Protein AF-A0A930UP10-F1 (afdb_monomer_lite)

Sequence (717 aa):
MNQTNVCATPTIAALLVSMLLSFSADAYDGILPRDECAMSGTVFYYVNGILTSYKDADNARKALAEEWGEDAEDKNYEFKLSYNQTHGLFRDLLKTFRLKADEDNDDKTFWQLLGGEKPDSLNIDDLSETMASEIASRLPQAQPGGASPEEVSIHTERFRRDLEEGKKVIVIAHSQGSLLATAAVQTLWNEKWDYANNIDKINVASPSSLPNKYYRYYRESIQYVTAYDDRVINGLRFLAPDTLPGNIDNDPGIFNDPRDWLNHGFLSSYYGDDPSLEELPSRREIDYQIDNHIIDLTFPWKKKNENPITIAVYRDHPREATYAVILLIIQPVSDYTVKPVIYSSSSSGGGYSDKTFDITIDNPEIVTLPCRQDSSYQTQYHIGISFKYSFRSKSTYDELKNARVEIVVGNTMKVFYIDRPEKWYRYRANVLSKIIISETDQGDFSYTITEEPVKDRRGRLTVKTFTIAPSSIVRKIESPTLAHHARIHAIAPPAARDRASIRVRCEDREQDCKLWLECTAPKEDQVFSGWVSKAIPARGSIALDAQAIADAVGDWSGKGRIACDIGSARKFSAQAWIGSSEGTLVNTGAFTQSRRFAYSDGDRYRRFEGVDIDSIPAPGGSDESNLRIRCVDEEACTNTRLECAEDDGTLHEARLGTIPIDRVRHLQGEELAELIDHRWEGLGLSCEVQSDRRITVQALTRTAGILVNNGISNSEP

Secondary structure (DSSP, 8-state):
---------SHHHHHHHHHHT------EEEEE-GGGG-PPPEEEEEE--TT--HHHHHHHHHHHHHHHHTTTTTT-EEEEE-------HHHHHHHHHHHHHHHHT--HHHHHHHTT---TT--GGGS-HHHHHHHHHHGGG----PPPHHHHHHHHHHHHHHHHTT-EEEEEEETHHHHHHHHHHHHHHHH-GGGGGTEEEEEET----S-S---TT--PPPPEE-BTT-HHHHHHHHHSTTSPPP-B-----SS---S-TTS--IIIIII---TTSPPPHHHHHHHHHHHHHHHH-------TTS-SEEEEEE-SSTTT-TT-----EE----SS----EE-SSSS--SS---S-S-TTS-SSEEEEE-S-S-TTS-EEEEEEE---S-TTSSHHHHTTTT-EEEEEETTEEEEEE-S------SS-PEEEEEEEEEE-TTSPEEEEEEPP----SS----B-------------PPPP--EEEEEEEEEPPTT-SSEEEEEEEE--SSS-BPPEEEEE-TTT--EEEEE-SSPBPTT-EEEEEHHHHHHHH---TTS--EEEEEEESS-EEEEEEEE-TTS-EEE----EEPEEEEEEETTEEEEEEEEEEEEEPPTTSSEEEEEEEEE-SSS-EEEEEEEEE-TT--EEEEEEEEE-BT-EEEEEHHHHHHHTT----TTBEEEEEEESS-EEEEEEEEETTEEEE--------

Structure (mmCIF, N/CA/C/O backbone):
data_AF-A0A930UP10-F1
#
_entry.id   AF-A0A930UP10-F1
#
loop_
_atom_site.group_PDB
_atom_site.id
_atom_site.type_symbol
_atom_site.label_atom_id
_atom_site.label_alt_id
_atom_site.label_comp_id
_atom_site.label_asym_id
_atom_site.label_entity_id
_atom_site.label_seq_id
_atom_site.pdbx_PDB_ins_code
_atom_site.Cartn_x
_atom_site.Cartn_y
_atom_site.Cartn_z
_atom_site.occupancy
_atom_site.B_iso_or_equiv
_atom_site.auth_seq_id
_atom_site.auth_comp_id
_atom_site.auth_asym_id
_atom_site.auth_atom_id
_atom_site.pdbx_PDB_model_num
ATOM 1 N N . MET A 1 1 ? -0.202 -15.862 105.210 1.00 41.94 1 MET A N 1
ATOM 2 C CA . MET A 1 1 ? -0.840 -16.430 104.003 1.00 41.94 1 MET A CA 1
ATOM 3 C C . MET A 1 1 ? -0.519 -15.482 102.865 1.00 41.94 1 MET A C 1
ATOM 5 O O . MET A 1 1 ? -0.949 -14.340 102.938 1.00 41.94 1 MET A O 1
ATOM 9 N N . ASN A 1 2 ? 0.324 -15.894 101.915 1.00 37.47 2 ASN A N 1
ATOM 10 C CA . ASN A 1 2 ? 0.901 -14.970 100.933 1.00 37.47 2 ASN A CA 1
ATOM 11 C C . ASN A 1 2 ? 0.116 -14.939 99.622 1.00 37.47 2 ASN A C 1
ATOM 13 O O . ASN A 1 2 ? -0.351 -15.963 99.132 1.00 37.47 2 ASN A O 1
ATOM 17 N N . GLN A 1 3 ? 0.023 -13.735 99.067 1.00 52.19 3 GLN A N 1
ATOM 18 C CA . GLN A 1 3 ? -0.533 -13.437 97.754 1.00 52.19 3 GLN A CA 1
ATOM 19 C C . GLN A 1 3 ? 0.369 -13.982 96.639 1.00 52.19 3 GLN A C 1
ATOM 21 O O . GLN A 1 3 ? 1.587 -13.871 96.733 1.00 52.19 3 GLN A O 1
ATOM 26 N N . THR A 1 4 ? -0.229 -14.436 95.538 1.00 46.38 4 THR A N 1
ATOM 27 C CA . THR A 1 4 ? 0.321 -14.263 94.181 1.00 46.38 4 THR A CA 1
ATOM 28 C C . THR A 1 4 ? -0.842 -14.175 93.190 1.00 46.38 4 THR A C 1
ATOM 30 O O . THR A 1 4 ? -1.511 -15.165 92.921 1.00 46.38 4 THR A O 1
ATOM 33 N N . ASN A 1 5 ? -1.085 -12.981 92.645 1.00 47.59 5 ASN A N 1
ATOM 34 C CA . ASN A 1 5 ? -1.902 -12.802 91.443 1.00 47.59 5 ASN A CA 1
ATOM 35 C C . ASN A 1 5 ? -0.942 -12.680 90.256 1.00 47.59 5 ASN A C 1
ATOM 37 O O . ASN A 1 5 ? -0.121 -11.764 90.237 1.00 47.59 5 ASN A O 1
ATOM 41 N N . VAL A 1 6 ? -1.052 -13.571 89.270 1.00 48.47 6 VAL A N 1
ATOM 42 C CA . VAL A 1 6 ? -0.305 -13.469 88.008 1.00 48.47 6 VAL A CA 1
ATOM 43 C C . VAL A 1 6 ? -1.258 -12.973 86.927 1.00 48.47 6 VAL A C 1
ATOM 45 O O . VAL A 1 6 ? -2.227 -13.645 86.586 1.00 48.47 6 VAL A O 1
ATOM 48 N N . CYS A 1 7 ? -0.987 -11.779 86.405 1.00 52.28 7 CYS A N 1
ATOM 49 C CA . CYS A 1 7 ? -1.745 -11.162 85.321 1.00 52.28 7 CYS A CA 1
ATOM 50 C C . CYS A 1 7 ? -0.982 -11.368 84.004 1.00 52.28 7 CYS A C 1
ATOM 52 O O . CYS A 1 7 ? 0.163 -10.929 83.896 1.00 52.28 7 CYS A O 1
ATOM 54 N N . ALA A 1 8 ? -1.579 -12.056 83.024 1.00 50.47 8 ALA A N 1
ATOM 55 C CA . ALA A 1 8 ? -0.875 -12.492 81.813 1.00 50.47 8 ALA A CA 1
ATOM 56 C C . ALA A 1 8 ? -1.764 -12.522 80.550 1.00 50.47 8 ALA A C 1
ATOM 58 O O . ALA A 1 8 ? -1.825 -13.532 79.855 1.00 50.47 8 ALA A O 1
ATOM 59 N N . THR A 1 9 ? -2.442 -11.414 80.225 1.00 55.72 9 THR A N 1
ATOM 60 C CA . THR A 1 9 ? -3.195 -11.267 78.957 1.00 55.72 9 THR A CA 1
ATOM 61 C C . THR A 1 9 ? -3.169 -9.835 78.394 1.00 55.72 9 THR A C 1
ATOM 63 O O . THR A 1 9 ? -4.123 -9.081 78.587 1.00 55.72 9 THR A O 1
ATOM 66 N N . PRO A 1 10 ? -2.098 -9.446 77.675 1.00 53.12 10 PRO A N 1
ATOM 67 C CA . PRO A 1 10 ? -2.281 -8.498 76.564 1.00 53.12 10 PRO A CA 1
ATOM 68 C C . PRO A 1 10 ? -1.587 -8.910 75.248 1.00 53.12 10 PRO A C 1
ATOM 70 O O . PRO A 1 10 ? -1.958 -8.426 74.182 1.00 53.12 10 PRO A O 1
ATOM 73 N N . THR A 1 11 ? -0.606 -9.817 75.278 1.00 54.62 11 THR A N 1
ATOM 74 C CA . THR A 1 11 ? 0.282 -10.100 74.131 1.00 54.62 11 THR A CA 1
ATOM 75 C C . THR A 1 11 ? -0.376 -10.893 72.998 1.00 54.62 11 THR A C 1
ATOM 77 O O . THR A 1 11 ? -0.053 -10.668 71.836 1.00 54.62 11 THR A O 1
ATOM 80 N N . ILE A 1 12 ? -1.317 -11.793 73.306 1.00 56.25 12 ILE A N 1
ATOM 81 C CA . ILE A 1 12 ? -1.978 -12.643 72.294 1.00 56.25 12 ILE A CA 1
ATOM 82 C C . ILE A 1 12 ? -2.957 -11.826 71.431 1.00 56.25 12 ILE A C 1
ATOM 84 O O . ILE A 1 12 ? -3.035 -12.031 70.221 1.00 56.25 12 ILE A O 1
ATOM 88 N N . ALA A 1 13 ? -3.651 -10.847 72.024 1.00 56.16 13 ALA A N 1
ATOM 89 C CA . ALA A 1 13 ? -4.577 -9.976 71.298 1.00 56.16 13 ALA A CA 1
ATOM 90 C C . ALA A 1 13 ? -3.853 -9.084 70.272 1.00 56.16 13 ALA A C 1
ATOM 92 O O . ALA A 1 13 ? -4.328 -8.930 69.150 1.00 56.16 13 ALA A O 1
ATOM 93 N N . ALA A 1 14 ? -2.675 -8.553 70.621 1.00 56.09 14 ALA A N 1
ATOM 94 C CA . ALA A 1 14 ? -1.870 -7.741 69.707 1.00 56.09 14 ALA A CA 1
ATOM 95 C C . ALA A 1 14 ? -1.405 -8.530 68.466 1.00 56.09 14 ALA A C 1
ATOM 97 O O . ALA A 1 14 ? -1.376 -7.986 67.365 1.00 56.09 14 ALA A O 1
ATOM 98 N N . LEU A 1 15 ? -1.089 -9.819 68.628 1.00 54.06 15 LEU A N 1
ATOM 99 C CA . LEU A 1 15 ? -0.604 -10.679 67.544 1.00 54.06 15 LEU A CA 1
ATOM 100 C C . LEU A 1 15 ? -1.731 -11.067 66.567 1.00 54.06 15 LEU A C 1
ATOM 102 O O . LEU A 1 15 ? -1.536 -11.015 65.354 1.00 54.06 15 LEU A O 1
ATOM 106 N N . LEU A 1 16 ? -2.933 -11.348 67.084 1.00 52.25 16 LEU A N 1
ATOM 107 C CA . LEU A 1 16 ? -4.138 -11.585 66.275 1.00 52.25 16 LEU A CA 1
ATOM 108 C C . LEU A 1 16 ? -4.592 -10.335 65.503 1.00 52.25 16 LEU A C 1
ATOM 110 O O . LEU A 1 16 ? -4.927 -10.433 64.325 1.00 52.25 16 LEU A O 1
ATOM 114 N N . VAL A 1 17 ? -4.547 -9.151 66.124 1.00 53.84 17 VAL A N 1
ATOM 115 C CA . VAL A 1 17 ? -4.868 -7.884 65.440 1.00 53.84 17 VAL A CA 1
ATOM 116 C C . VAL A 1 17 ? -3.812 -7.534 64.379 1.00 53.84 17 VAL A C 1
ATOM 118 O O . VAL A 1 17 ? -4.167 -7.040 63.315 1.00 53.84 17 VAL A O 1
ATOM 121 N N . SER A 1 18 ? -2.534 -7.857 64.607 1.00 48.66 18 SER A N 1
ATOM 122 C CA . SER A 1 18 ? -1.461 -7.674 63.615 1.00 48.66 18 SER A CA 1
ATOM 123 C C . SER A 1 18 ? -1.612 -8.588 62.388 1.00 48.66 18 SER A C 1
ATOM 125 O O . SER A 1 18 ? -1.288 -8.171 61.279 1.00 48.66 18 SER A O 1
ATOM 127 N N . MET A 1 19 ? -2.124 -9.814 62.555 1.00 49.41 19 MET A N 1
ATOM 128 C CA . MET A 1 19 ? -2.457 -10.691 61.421 1.00 49.41 19 MET A CA 1
ATOM 129 C C . MET A 1 19 ? -3.697 -10.213 60.651 1.00 49.41 19 MET A C 1
ATOM 131 O O . MET A 1 19 ? -3.703 -10.274 59.427 1.00 49.41 19 MET A O 1
ATOM 135 N N . LEU A 1 20 ? -4.714 -9.678 61.336 1.00 47.25 20 LEU A N 1
ATOM 136 C CA . LEU A 1 20 ? -5.943 -9.169 60.702 1.00 47.25 20 LEU A CA 1
ATOM 137 C C . LEU A 1 20 ? -5.791 -7.785 60.039 1.00 47.25 20 LEU A C 1
ATOM 139 O O . LEU A 1 20 ? -6.648 -7.399 59.252 1.00 47.25 20 LEU A O 1
ATOM 143 N N . LEU A 1 21 ? -4.718 -7.045 60.337 1.00 40.25 21 LEU A N 1
ATOM 144 C CA . LEU A 1 21 ? -4.376 -5.760 59.704 1.00 40.25 21 LEU A CA 1
ATOM 145 C C . LEU A 1 21 ? -3.281 -5.879 58.634 1.00 40.25 21 LEU A C 1
ATOM 147 O O . LEU A 1 21 ? -2.743 -4.869 58.176 1.00 40.25 21 LEU A O 1
ATOM 151 N N . SER A 1 22 ? -2.964 -7.101 58.203 1.00 37.72 22 SER A N 1
ATOM 152 C CA . SER A 1 22 ? -2.246 -7.311 56.948 1.00 37.72 22 SER A CA 1
ATOM 153 C C . SER A 1 22 ? -3.203 -7.023 55.794 1.00 37.72 22 SER A C 1
ATOM 155 O O . SER A 1 22 ? -3.812 -7.939 55.250 1.00 37.72 22 SER A O 1
ATOM 157 N N . PHE A 1 23 ? -3.359 -5.739 55.455 1.00 39.25 23 PHE A N 1
ATOM 158 C CA . PHE A 1 23 ? -4.003 -5.317 54.215 1.00 39.25 23 PHE A CA 1
ATOM 159 C C . PHE A 1 23 ? -3.256 -5.986 53.059 1.00 39.25 23 PHE A C 1
ATOM 161 O O . PHE A 1 23 ? -2.137 -5.592 52.721 1.00 39.25 23 PHE A O 1
ATOM 168 N N . SER A 1 24 ? -3.858 -7.030 52.492 1.00 42.44 24 SER A N 1
ATOM 169 C CA . SER A 1 24 ? -3.491 -7.531 51.176 1.00 42.44 24 SER A CA 1
ATOM 170 C C . SER A 1 24 ? -3.516 -6.344 50.224 1.00 42.44 24 SER A C 1
ATOM 172 O O . SER A 1 24 ? -4.506 -5.615 50.191 1.00 42.44 24 SER A O 1
ATOM 174 N N . ALA A 1 25 ? -2.429 -6.118 49.486 1.00 49.94 25 ALA A N 1
ATOM 175 C CA . ALA A 1 25 ? -2.478 -5.173 48.382 1.00 49.94 25 ALA A CA 1
ATOM 176 C C . ALA A 1 25 ? -3.559 -5.676 47.420 1.00 49.94 25 ALA A C 1
ATOM 178 O O . ALA A 1 25 ? -3.464 -6.814 46.958 1.00 49.94 25 ALA A O 1
ATOM 179 N N . ASP A 1 26 ? -4.595 -4.868 47.188 1.00 51.66 26 ASP A N 1
ATOM 180 C CA . ASP A 1 26 ? -5.717 -5.253 46.337 1.00 51.66 26 ASP A CA 1
ATOM 181 C C . ASP A 1 26 ? -5.214 -5.393 44.894 1.00 51.66 26 ASP A C 1
ATOM 183 O O . ASP A 1 26 ? -5.081 -4.415 44.151 1.00 51.66 26 ASP A O 1
ATOM 187 N N . ALA A 1 27 ? -4.881 -6.628 44.526 1.00 52.31 27 ALA A N 1
ATOM 188 C CA . ALA A 1 27 ? -4.644 -7.047 43.161 1.00 52.31 27 ALA A CA 1
ATOM 189 C C . ALA A 1 27 ? -5.993 -7.050 42.434 1.00 52.31 27 ALA A C 1
ATOM 191 O O . ALA A 1 27 ? -6.940 -7.708 42.863 1.00 52.31 27 ALA A O 1
ATOM 192 N N . TYR A 1 28 ? -6.090 -6.268 41.359 1.00 60.38 28 TYR A N 1
ATOM 193 C CA . TYR A 1 28 ? -7.274 -6.246 40.506 1.00 60.38 28 TYR A CA 1
ATOM 194 C C . TYR A 1 28 ? -7.000 -7.105 39.286 1.00 60.38 28 TYR A C 1
ATOM 196 O O . TYR A 1 28 ? -6.252 -6.676 38.404 1.00 60.38 28 TYR A O 1
ATOM 204 N N . ASP A 1 29 ? -7.615 -8.283 39.275 1.00 71.81 29 ASP A N 1
ATOM 205 C CA . ASP A 1 29 ? -7.524 -9.248 38.190 1.00 71.81 29 ASP A CA 1
ATOM 206 C C . ASP A 1 29 ? -8.688 -9.073 37.207 1.00 71.81 29 ASP A C 1
ATOM 208 O O . ASP A 1 29 ? -9.836 -8.848 37.603 1.00 71.81 29 ASP A O 1
ATOM 212 N N . GLY A 1 30 ? -8.396 -9.193 35.916 1.00 75.38 30 GLY A N 1
ATOM 213 C CA . GLY A 1 30 ? -9.392 -9.240 34.851 1.00 75.38 30 GLY A CA 1
ATOM 214 C C . GLY A 1 30 ? -8.916 -10.087 33.677 1.00 75.38 30 GLY A C 1
ATOM 215 O O . GLY A 1 30 ? -7.766 -10.523 33.642 1.00 75.38 30 GLY A O 1
ATOM 216 N N . ILE A 1 31 ? -9.818 -10.327 32.725 1.00 71.19 31 ILE A N 1
ATOM 217 C CA . ILE A 1 31 ? -9.547 -11.072 31.491 1.00 71.19 31 ILE A CA 1
ATOM 218 C C . ILE A 1 31 ? -9.828 -10.141 30.311 1.00 71.19 31 ILE A C 1
ATOM 220 O O . ILE A 1 31 ? -10.882 -9.502 30.265 1.00 71.19 31 ILE A O 1
ATOM 224 N N . LEU A 1 32 ? -8.881 -10.068 29.383 1.00 71.00 32 LEU A N 1
ATOM 225 C CA . LEU A 1 32 ? -9.039 -9.489 28.056 1.00 71.00 32 LEU A CA 1
ATOM 226 C C . LEU A 1 32 ? -9.228 -10.642 27.063 1.00 71.00 32 LEU A C 1
ATOM 228 O O . LEU A 1 32 ? -8.373 -11.537 27.037 1.00 71.00 32 LEU A O 1
ATOM 232 N N . PRO A 1 33 ? -10.302 -10.635 26.253 1.00 69.94 33 PRO A N 1
ATOM 233 C CA . PRO A 1 33 ? -10.453 -11.574 25.151 1.00 69.94 33 PRO A CA 1
ATOM 234 C C . PRO A 1 33 ? -9.228 -11.536 24.236 1.00 69.94 33 PRO A C 1
ATOM 236 O O . PRO A 1 33 ? -8.707 -10.453 23.947 1.00 69.94 33 PRO A O 1
ATOM 239 N N . ARG A 1 34 ? -8.797 -12.698 23.738 1.00 69.25 34 ARG A N 1
ATOM 240 C CA . ARG A 1 34 ? -7.701 -12.824 22.761 1.00 69.25 34 ARG A CA 1
ATOM 241 C C . ARG A 1 34 ? -7.818 -11.808 21.615 1.00 69.25 34 ARG A C 1
ATOM 243 O O . ARG A 1 34 ? -6.827 -11.172 21.263 1.00 69.25 34 ARG A O 1
ATOM 250 N N . ASP A 1 35 ? -9.032 -11.604 21.110 1.00 67.81 35 ASP A N 1
ATOM 251 C CA . ASP A 1 35 ? -9.365 -10.711 19.994 1.00 67.81 35 ASP A CA 1
ATOM 252 C C . ASP A 1 35 ? -9.081 -9.225 20.295 1.00 67.81 35 ASP A C 1
ATOM 254 O O . ASP A 1 35 ? -8.611 -8.496 19.423 1.00 67.81 35 ASP A O 1
ATOM 258 N N . GLU A 1 36 ? -9.313 -8.771 21.536 1.00 66.31 36 GLU A N 1
ATOM 259 C CA . GLU A 1 36 ? -9.006 -7.397 21.982 1.00 66.31 36 GLU A CA 1
ATOM 260 C C . GLU A 1 36 ? -7.495 -7.173 22.162 1.00 66.31 36 GLU A C 1
ATOM 262 O O . GLU A 1 36 ? -7.022 -6.037 22.170 1.00 66.31 36 GLU A O 1
ATOM 267 N N . CYS A 1 37 ? -6.735 -8.259 22.309 1.00 62.06 37 CYS A N 1
ATOM 268 C CA . CYS A 1 37 ? -5.290 -8.268 22.514 1.00 62.06 37 CYS A CA 1
ATOM 269 C C . CYS A 1 37 ? -4.478 -8.651 21.270 1.00 62.06 37 CYS A C 1
ATOM 271 O O . CYS A 1 37 ? -3.248 -8.726 21.360 1.00 62.06 37 CYS A O 1
ATOM 273 N N . ALA A 1 38 ? -5.130 -8.911 20.134 1.00 63.09 38 ALA A N 1
ATOM 274 C CA . ALA A 1 38 ? -4.468 -9.355 18.918 1.00 63.09 38 ALA A CA 1
ATOM 275 C C . ALA A 1 38 ? -3.420 -8.325 18.466 1.00 63.09 38 ALA A C 1
ATOM 277 O O . ALA A 1 38 ? -3.749 -7.194 18.093 1.00 63.09 38 ALA A O 1
ATOM 278 N N . MET A 1 39 ? -2.141 -8.717 18.483 1.00 64.25 39 MET A N 1
ATOM 279 C CA . MET A 1 39 ? -1.094 -7.899 17.878 1.00 64.25 39 MET A CA 1
ATOM 280 C C . MET A 1 39 ? -1.425 -7.737 16.394 1.00 64.25 39 MET A C 1
ATOM 282 O O . MET A 1 39 ? -1.667 -8.715 15.680 1.00 64.25 39 MET A O 1
ATOM 286 N N . SER A 1 40 ? -1.439 -6.487 15.931 1.00 70.38 40 SER A N 1
ATOM 287 C CA . SER A 1 40 ? -1.455 -6.213 14.494 1.00 70.38 40 SER A CA 1
ATOM 288 C C . SER A 1 40 ? -0.229 -6.883 13.870 1.00 70.38 40 SER A C 1
ATOM 290 O O . SER A 1 40 ? 0.800 -6.991 14.528 1.00 70.38 40 SER A O 1
ATOM 292 N N . GLY A 1 41 ? -0.343 -7.398 12.648 1.00 87.00 41 GLY A N 1
ATOM 293 C CA . GLY A 1 41 ? 0.727 -8.207 12.060 1.00 87.00 41 GLY A CA 1
ATOM 294 C C . GLY A 1 41 ? 2.023 -7.436 11.789 1.00 87.00 41 GLY A C 1
ATOM 295 O O . GLY A 1 41 ? 2.076 -6.207 11.887 1.00 87.00 41 GLY A O 1
ATOM 296 N N . THR A 1 42 ? 3.065 -8.157 11.384 1.00 91.81 42 THR A N 1
ATOM 297 C CA . THR A 1 42 ? 4.240 -7.558 10.729 1.00 91.81 42 THR A CA 1
ATOM 298 C C . THR A 1 42 ? 4.135 -7.809 9.233 1.00 91.81 42 THR A C 1
ATOM 300 O O . THR A 1 42 ? 3.942 -8.948 8.812 1.00 91.81 42 THR A O 1
ATOM 303 N N . VAL A 1 43 ? 4.265 -6.760 8.421 1.00 96.00 43 VAL A N 1
ATOM 304 C CA . VAL A 1 43 ? 4.248 -6.875 6.960 1.00 96.00 43 VAL A CA 1
ATOM 305 C C . VAL A 1 43 ? 5.655 -6.774 6.408 1.00 96.00 43 VAL A C 1
ATOM 307 O O . VAL A 1 43 ? 6.316 -5.744 6.544 1.00 96.00 43 VAL A O 1
ATOM 310 N N . PHE A 1 44 ? 6.076 -7.827 5.724 1.00 97.44 44 PHE A N 1
ATOM 311 C CA . PHE A 1 44 ? 7.307 -7.865 4.956 1.00 97.44 44 PHE A CA 1
ATOM 312 C C . PHE A 1 44 ? 6.996 -7.488 3.512 1.00 97.44 44 PHE A C 1
ATOM 314 O O . PHE A 1 44 ? 6.226 -8.169 2.833 1.00 97.44 44 PHE A O 1
ATOM 321 N N . TYR A 1 45 ? 7.583 -6.400 3.028 1.00 98.38 45 TYR A N 1
ATOM 322 C CA . TYR A 1 45 ? 7.481 -5.996 1.630 1.00 98.38 45 TYR A CA 1
ATOM 323 C C . TYR A 1 45 ? 8.770 -6.321 0.889 1.00 98.38 45 TYR A C 1
ATOM 325 O O . TYR A 1 45 ? 9.820 -5.789 1.237 1.00 98.38 45 TYR A O 1
ATOM 333 N N . TYR A 1 46 ? 8.679 -7.111 -0.180 1.00 98.25 46 TYR A N 1
ATOM 334 C CA . TYR A 1 46 ? 9.767 -7.241 -1.148 1.00 98.25 46 TYR A CA 1
ATOM 335 C C . TYR A 1 46 ? 9.666 -6.148 -2.226 1.00 98.25 46 TYR A C 1
ATOM 337 O O . TYR A 1 46 ? 8.588 -5.942 -2.797 1.00 98.25 46 TYR A O 1
ATOM 345 N N . VAL A 1 47 ? 10.775 -5.460 -2.518 1.00 97.25 47 VAL A N 1
ATOM 346 C CA . VAL A 1 47 ? 10.897 -4.453 -3.591 1.00 97.25 47 VAL A CA 1
ATOM 347 C C . VAL A 1 47 ? 12.000 -4.880 -4.555 1.00 97.25 47 VAL A C 1
ATOM 349 O O . VAL A 1 47 ? 13.177 -4.909 -4.195 1.00 97.25 47 VAL A O 1
ATOM 352 N N . ASN A 1 48 ? 11.630 -5.214 -5.790 1.00 96.06 48 ASN A N 1
ATOM 353 C CA . ASN A 1 48 ? 12.559 -5.793 -6.757 1.00 96.06 48 ASN A CA 1
ATOM 354 C C . ASN A 1 48 ? 13.518 -4.782 -7.403 1.00 96.06 48 ASN A C 1
ATOM 356 O O . ASN A 1 48 ? 13.240 -3.587 -7.539 1.00 96.06 48 ASN A O 1
ATOM 360 N N . GLY A 1 49 ? 14.623 -5.338 -7.894 1.00 91.06 49 GLY A N 1
ATOM 361 C CA . GLY A 1 49 ? 15.643 -4.628 -8.652 1.00 91.06 49 GLY A CA 1
ATOM 362 C C . GLY A 1 49 ? 15.340 -4.489 -10.140 1.00 91.06 49 GLY A C 1
ATOM 363 O O . GLY A 1 49 ? 14.251 -4.815 -10.625 1.00 91.06 49 GLY A O 1
ATOM 364 N N . ILE A 1 50 ? 16.367 -4.040 -10.865 1.00 87.00 50 ILE A N 1
ATOM 365 C CA . ILE A 1 50 ? 16.402 -4.025 -12.332 1.00 87.00 50 ILE A CA 1
ATOM 366 C C . ILE A 1 50 ? 16.239 -5.441 -12.902 1.00 87.00 50 ILE A C 1
ATOM 368 O O . ILE A 1 50 ? 16.506 -6.419 -12.202 1.00 87.00 50 ILE A O 1
ATOM 372 N N . LEU A 1 51 ? 15.825 -5.569 -14.170 1.00 84.12 51 LEU A N 1
ATOM 373 C CA . LEU A 1 51 ? 15.721 -6.854 -14.891 1.00 84.12 51 LEU A CA 1
ATOM 374 C C . LEU A 1 51 ? 14.847 -7.959 -14.257 1.00 84.12 51 LEU A C 1
ATOM 376 O O . LEU A 1 51 ? 14.737 -9.043 -14.823 1.00 84.12 51 LEU A O 1
ATOM 380 N N . THR A 1 52 ? 14.194 -7.704 -13.127 1.00 86.56 52 THR A N 1
ATOM 381 C CA . THR A 1 52 ? 13.379 -8.696 -12.425 1.00 86.56 52 THR A CA 1
ATOM 382 C C . THR A 1 52 ? 11.972 -8.721 -13.029 1.00 86.56 52 THR A C 1
ATOM 384 O O . THR A 1 52 ? 11.288 -7.689 -13.062 1.00 86.56 52 THR A O 1
ATOM 387 N N . SER A 1 53 ? 11.515 -9.878 -13.521 1.00 87.12 53 SER A N 1
ATOM 388 C CA . SER A 1 53 ? 10.118 -10.021 -13.950 1.00 87.12 53 SER A CA 1
ATOM 389 C C . SER A 1 53 ? 9.186 -10.039 -12.733 1.00 87.12 53 SER A C 1
ATOM 391 O O . SER A 1 53 ? 9.617 -10.332 -11.618 1.00 87.12 53 SER A O 1
ATOM 393 N N . TYR A 1 54 ? 7.891 -9.766 -12.926 1.00 89.62 54 TYR A N 1
ATOM 394 C CA . TYR A 1 54 ? 6.913 -9.878 -11.835 1.00 89.62 54 TYR A CA 1
ATOM 395 C C . TYR A 1 54 ? 6.926 -11.273 -11.188 1.00 89.62 54 TYR A C 1
ATOM 397 O O . TYR A 1 54 ? 6.848 -11.392 -9.969 1.00 89.62 54 TYR A O 1
ATOM 405 N N . LYS A 1 55 ? 7.088 -12.329 -11.999 1.00 89.56 55 LYS A N 1
ATOM 406 C CA . LYS A 1 55 ? 7.157 -13.713 -11.516 1.00 89.56 55 LYS A CA 1
ATOM 407 C C . LYS A 1 55 ? 8.379 -13.939 -10.625 1.00 89.56 55 LYS A C 1
ATOM 409 O O . LYS A 1 55 ? 8.244 -14.543 -9.570 1.00 89.56 55 LYS A O 1
ATOM 414 N N . ASP A 1 56 ? 9.545 -13.440 -11.024 1.00 90.94 56 ASP A N 1
ATOM 415 C CA . ASP A 1 56 ? 10.781 -13.632 -10.255 1.00 90.94 56 ASP A CA 1
ATOM 416 C C . ASP A 1 56 ? 10.761 -12.799 -8.963 1.00 90.94 56 ASP A C 1
ATOM 418 O O . ASP A 1 56 ? 11.234 -13.247 -7.921 1.00 90.94 56 ASP A O 1
ATOM 422 N N . ALA A 1 57 ? 10.128 -11.622 -8.996 1.00 94.50 57 ALA A N 1
ATOM 423 C CA . ALA A 1 57 ? 9.900 -10.798 -7.814 1.00 94.50 57 ALA A CA 1
ATOM 424 C C . ALA A 1 57 ? 8.899 -11.434 -6.826 1.00 94.50 57 ALA A C 1
ATOM 426 O O . ALA A 1 57 ? 9.090 -11.352 -5.613 1.00 94.50 57 ALA A O 1
ATOM 427 N N . ASP A 1 58 ? 7.847 -12.093 -7.322 1.00 94.81 58 ASP A N 1
ATOM 428 C CA . ASP A 1 58 ? 6.926 -12.863 -6.479 1.00 94.81 58 ASP A CA 1
ATOM 429 C C . ASP A 1 58 ? 7.568 -14.157 -5.953 1.00 94.81 58 ASP A C 1
ATOM 431 O O . ASP A 1 58 ? 7.316 -14.531 -4.812 1.00 94.81 58 ASP A O 1
ATOM 435 N N . ASN A 1 59 ? 8.454 -14.805 -6.718 1.00 95.25 59 ASN A N 1
ATOM 436 C CA . ASN A 1 59 ? 9.268 -15.918 -6.219 1.00 95.25 59 ASN A CA 1
ATOM 437 C C . ASN A 1 59 ? 10.192 -15.465 -5.075 1.00 95.25 59 ASN A C 1
ATOM 439 O O . ASN A 1 59 ? 10.268 -16.143 -4.058 1.00 95.25 59 ASN A O 1
ATOM 443 N N . ALA A 1 60 ? 10.834 -14.296 -5.190 1.00 96.19 60 ALA A N 1
ATOM 444 C CA . ALA A 1 60 ? 11.651 -13.730 -4.114 1.00 96.19 60 ALA A CA 1
ATOM 445 C C . ALA A 1 60 ? 10.838 -13.457 -2.836 1.00 96.19 60 ALA A C 1
ATOM 447 O O . ALA A 1 60 ? 11.263 -13.804 -1.736 1.00 96.19 60 ALA A O 1
ATOM 448 N N . ARG A 1 61 ? 9.625 -12.905 -2.983 1.00 96.56 61 ARG A N 1
ATOM 449 C CA . ARG A 1 61 ? 8.665 -12.759 -1.878 1.00 96.56 61 ARG A CA 1
ATOM 450 C C . ARG A 1 61 ? 8.247 -14.113 -1.288 1.00 96.56 61 ARG A C 1
ATOM 452 O O . ARG A 1 61 ? 8.080 -14.201 -0.077 1.00 96.56 61 ARG A O 1
ATOM 459 N N . LYS A 1 62 ? 8.045 -15.143 -2.117 1.00 95.00 62 LYS A N 1
ATOM 460 C CA . LYS A 1 62 ? 7.682 -16.496 -1.665 1.00 95.00 62 LYS A CA 1
ATOM 461 C C . LYS A 1 62 ? 8.799 -17.154 -0.873 1.00 95.00 62 LYS A C 1
ATOM 463 O O . LYS A 1 62 ? 8.504 -17.617 0.210 1.00 95.00 62 LYS A O 1
ATOM 468 N N . ALA A 1 63 ? 10.050 -17.094 -1.325 1.00 93.69 63 ALA A N 1
ATOM 469 C CA . ALA A 1 63 ? 11.182 -17.633 -0.569 1.00 93.69 63 ALA A CA 1
ATOM 470 C C . ALA A 1 63 ? 11.315 -16.975 0.820 1.00 93.69 63 ALA A C 1
ATOM 472 O O . ALA A 1 63 ? 11.494 -17.667 1.816 1.00 93.69 63 ALA A O 1
ATOM 473 N N . LEU A 1 64 ? 11.137 -15.647 0.902 1.00 94.25 64 LEU A N 1
ATOM 474 C CA . LEU A 1 64 ? 11.051 -14.933 2.184 1.00 94.25 64 LEU A CA 1
ATOM 475 C C . LEU A 1 64 ? 9.880 -15.440 3.046 1.00 94.25 64 LEU A C 1
ATOM 477 O O . LEU A 1 64 ? 10.034 -15.591 4.251 1.00 94.25 64 LEU A O 1
ATOM 481 N N . ALA A 1 65 ? 8.717 -15.703 2.442 1.00 93.31 65 ALA A N 1
ATOM 482 C CA . ALA A 1 65 ? 7.524 -16.195 3.134 1.00 93.31 65 ALA A CA 1
ATOM 483 C C . ALA A 1 65 ? 7.589 -17.683 3.521 1.00 93.31 65 ALA A C 1
ATOM 485 O O . ALA A 1 65 ? 6.915 -18.083 4.460 1.00 93.31 65 ALA A O 1
ATOM 486 N N . GLU A 1 66 ? 8.351 -18.497 2.797 1.00 91.06 66 GLU A N 1
ATOM 487 C CA . GLU A 1 66 ? 8.585 -19.910 3.096 1.00 91.06 66 GLU A CA 1
ATOM 488 C C . GLU A 1 66 ? 9.524 -20.015 4.305 1.00 91.06 66 GLU A C 1
ATOM 490 O O . GLU A 1 66 ? 9.153 -20.624 5.302 1.00 91.06 66 GLU A O 1
ATOM 495 N N . GLU A 1 67 ? 10.656 -19.301 4.301 1.00 90.00 67 GLU A N 1
ATOM 496 C CA . GLU A 1 67 ? 11.575 -19.276 5.449 1.00 90.00 67 GLU A CA 1
ATOM 497 C C . GLU A 1 67 ? 10.938 -18.657 6.706 1.00 90.00 67 GLU A C 1
ATOM 499 O O . GLU A 1 67 ? 10.915 -19.255 7.779 1.00 90.00 67 GLU A O 1
ATOM 504 N N . TRP A 1 68 ? 10.407 -17.437 6.586 1.00 89.69 68 TRP A N 1
ATOM 505 C CA . TRP A 1 68 ? 9.976 -16.650 7.745 1.00 89.69 68 TRP A CA 1
ATOM 506 C C . TRP A 1 68 ? 8.494 -16.840 8.099 1.00 89.69 68 TRP A C 1
ATOM 508 O O . TRP A 1 68 ? 8.033 -16.306 9.111 1.00 89.69 68 TRP A O 1
ATOM 518 N N . GLY A 1 69 ? 7.731 -17.566 7.276 1.00 83.38 69 GLY A N 1
ATOM 519 C CA . GLY A 1 69 ? 6.292 -17.779 7.449 1.00 83.38 69 GLY A CA 1
ATOM 520 C C . GLY A 1 69 ? 5.885 -19.152 7.988 1.00 83.38 69 GLY A C 1
ATOM 521 O O . GLY A 1 69 ? 4.794 -19.247 8.546 1.00 83.38 69 GLY A O 1
ATOM 522 N N . GLU A 1 70 ? 6.714 -20.199 7.888 1.00 68.81 70 GLU A N 1
ATOM 523 C CA . GLU A 1 70 ? 6.347 -21.529 8.419 1.00 68.81 70 GLU A CA 1
ATOM 524 C C . GLU A 1 70 ? 6.193 -21.531 9.953 1.00 68.81 70 GLU A C 1
ATOM 526 O O . GLU A 1 70 ? 5.291 -22.167 10.493 1.00 68.81 70 GLU A O 1
ATOM 531 N N . ASP A 1 71 ? 6.978 -20.709 10.648 1.00 63.50 71 ASP A N 1
ATOM 532 C CA . ASP A 1 71 ? 6.897 -20.463 12.094 1.00 63.50 71 ASP A CA 1
ATOM 533 C C . ASP A 1 71 ? 5.826 -19.410 12.492 1.00 63.50 71 ASP A C 1
ATOM 535 O O . ASP A 1 71 ? 5.786 -18.955 13.643 1.00 63.50 71 ASP A O 1
ATOM 539 N N . ALA A 1 72 ? 5.002 -18.929 11.550 1.00 56.31 72 ALA A N 1
ATOM 540 C CA . ALA A 1 72 ? 4.210 -17.708 11.735 1.00 56.31 72 ALA A CA 1
ATOM 541 C C . ALA A 1 72 ? 2.753 -17.894 12.196 1.00 56.31 72 ALA A C 1
ATOM 543 O O . ALA A 1 72 ? 2.066 -16.877 12.345 1.00 56.31 72 ALA A O 1
ATOM 544 N N . GLU A 1 73 ? 2.290 -19.119 12.495 1.00 56.38 73 GLU A N 1
ATOM 545 C CA . GLU A 1 73 ? 0.945 -19.347 13.072 1.00 56.38 73 GLU A CA 1
ATOM 546 C C . GLU A 1 73 ? 0.711 -18.501 14.344 1.00 56.38 73 GLU A C 1
ATOM 548 O O . GLU A 1 73 ? -0.370 -17.937 14.514 1.00 56.38 73 GLU A O 1
ATOM 553 N N . ASP A 1 74 ? 1.749 -18.307 15.169 1.00 59.53 74 ASP A N 1
ATOM 554 C CA . ASP A 1 74 ? 1.719 -17.441 16.361 1.00 59.53 74 ASP A CA 1
ATOM 555 C C . ASP A 1 74 ? 2.193 -15.991 16.107 1.00 59.53 74 ASP A C 1
ATOM 557 O O . ASP A 1 74 ? 2.008 -15.115 16.959 1.00 59.53 74 ASP A O 1
ATOM 561 N N . LYS A 1 75 ? 2.838 -15.709 14.963 1.00 66.62 75 LYS A N 1
ATOM 562 C CA . LYS A 1 75 ? 3.575 -14.448 14.726 1.00 66.62 75 LYS A CA 1
ATOM 563 C C . LYS A 1 75 ? 2.833 -13.424 13.851 1.00 66.62 75 LYS A C 1
ATOM 565 O O . LYS A 1 75 ? 3.205 -12.251 13.868 1.00 66.62 75 LYS A O 1
ATOM 570 N N . ASN A 1 76 ? 1.768 -13.823 13.143 1.00 84.12 76 ASN A N 1
ATOM 571 C CA . ASN A 1 76 ? 0.930 -12.945 12.302 1.00 84.12 76 ASN A CA 1
ATOM 572 C C . ASN A 1 76 ? 1.752 -12.144 11.264 1.00 84.12 76 ASN A C 1
ATOM 574 O O . ASN A 1 76 ? 1.730 -10.909 11.229 1.00 84.12 76 ASN A O 1
ATOM 578 N N . TYR A 1 77 ? 2.540 -12.851 10.450 1.00 92.06 77 TYR A N 1
ATOM 579 C CA . TYR A 1 77 ? 3.390 -12.254 9.417 1.00 92.06 77 TYR A CA 1
ATOM 580 C C . TYR A 1 77 ? 2.718 -12.280 8.038 1.00 92.06 77 TYR A C 1
ATOM 582 O O . TYR A 1 77 ? 2.141 -13.284 7.629 1.00 92.06 77 TYR A O 1
ATOM 590 N N . GLU A 1 78 ? 2.808 -11.171 7.303 1.00 93.62 78 GLU A N 1
ATOM 591 C CA . GLU A 1 78 ? 2.206 -11.006 5.976 1.00 93.62 78 GLU A CA 1
ATOM 592 C C . GLU A 1 78 ? 3.280 -10.602 4.953 1.00 93.62 78 GLU A C 1
ATOM 594 O O . GLU A 1 78 ? 3.926 -9.567 5.099 1.00 93.62 78 GLU A O 1
ATOM 599 N N . PHE A 1 79 ? 3.469 -11.390 3.891 1.00 96.12 79 PHE A N 1
ATOM 600 C CA . PHE A 1 79 ? 4.517 -11.155 2.887 1.00 96.12 79 PHE A CA 1
ATOM 601 C C . PHE A 1 79 ? 3.921 -10.613 1.588 1.00 96.12 79 PHE A C 1
ATOM 603 O O . PHE A 1 79 ? 3.204 -11.330 0.883 1.00 96.12 79 PHE A O 1
ATOM 610 N N . LYS A 1 80 ? 4.248 -9.363 1.238 1.00 96.88 80 LYS A N 1
ATOM 611 C CA . LYS A 1 80 ? 3.710 -8.617 0.086 1.00 96.88 80 LYS A CA 1
ATOM 612 C C . LYS A 1 80 ? 4.785 -8.275 -0.941 1.00 96.88 80 LYS A C 1
ATOM 614 O O . LYS A 1 80 ? 5.937 -8.014 -0.608 1.00 96.88 80 LYS A O 1
ATOM 619 N N . LEU A 1 81 ? 4.387 -8.221 -2.210 1.00 95.50 81 LEU A N 1
ATOM 620 C CA . LEU A 1 81 ? 5.226 -7.714 -3.293 1.00 95.50 81 LEU A CA 1
ATOM 621 C C . LEU A 1 81 ? 4.878 -6.244 -3.533 1.00 95.50 81 LEU A C 1
ATOM 623 O O . LEU A 1 81 ? 3.748 -5.923 -3.896 1.00 95.50 81 LEU A O 1
ATOM 627 N N . SER A 1 82 ? 5.853 -5.351 -3.380 1.00 95.25 82 SER A N 1
ATOM 628 C CA . SER A 1 82 ? 5.757 -3.975 -3.865 1.00 95.25 82 SER A CA 1
ATOM 629 C C . SER A 1 82 ? 6.520 -3.886 -5.185 1.00 95.25 82 SER A C 1
ATOM 631 O O . SER A 1 82 ? 7.647 -3.399 -5.231 1.00 95.25 82 SER A O 1
ATOM 633 N N . TYR A 1 83 ? 5.921 -4.420 -6.256 1.00 92.56 83 TYR A N 1
ATOM 634 C CA . TYR A 1 83 ? 6.585 -4.515 -7.558 1.00 92.56 83 TYR A CA 1
ATOM 635 C C . TYR A 1 83 ? 6.953 -3.127 -8.100 1.00 92.56 83 TYR A C 1
ATOM 637 O O . TYR A 1 83 ? 6.120 -2.214 -8.084 1.00 92.56 83 TYR A O 1
ATOM 645 N N . ASN A 1 84 ? 8.191 -3.018 -8.578 1.00 86.12 84 ASN A N 1
ATOM 646 C CA . ASN A 1 84 ? 8.767 -1.914 -9.335 1.00 86.12 84 ASN A CA 1
ATOM 647 C C . ASN A 1 84 ? 8.884 -2.359 -10.802 1.00 86.12 84 ASN A C 1
ATOM 649 O O . ASN A 1 84 ? 9.531 -3.369 -11.095 1.00 86.12 84 ASN A O 1
ATOM 653 N N . GLN A 1 85 ? 8.245 -1.635 -11.723 1.00 81.69 85 GLN A N 1
ATOM 654 C CA . GLN A 1 85 ? 8.115 -2.077 -13.111 1.00 81.69 85 GLN A CA 1
ATOM 655 C C . GLN A 1 85 ? 9.440 -1.975 -13.877 1.00 81.69 85 GLN A C 1
ATOM 657 O O . GLN A 1 85 ? 10.002 -0.890 -14.055 1.00 81.69 85 GLN A O 1
ATOM 662 N N . THR A 1 86 ? 9.913 -3.116 -14.379 1.00 78.50 86 THR A N 1
ATOM 663 C CA . THR A 1 86 ? 11.143 -3.211 -15.169 1.00 78.50 86 THR A CA 1
ATOM 664 C C . THR A 1 86 ? 10.855 -3.053 -16.661 1.00 78.50 86 THR A C 1
ATOM 666 O O . THR A 1 86 ? 9.889 -3.583 -17.210 1.00 78.50 86 THR A O 1
ATOM 669 N N . HIS A 1 87 ? 11.707 -2.284 -17.333 1.00 73.62 87 HIS A N 1
ATOM 670 C CA . HIS A 1 87 ? 11.604 -1.913 -18.744 1.00 73.62 87 HIS A CA 1
ATOM 671 C C . HIS A 1 87 ? 12.823 -2.392 -19.556 1.00 73.62 87 HIS A C 1
ATOM 673 O O . HIS A 1 87 ? 13.036 -1.956 -20.694 1.00 73.62 87 HIS A O 1
ATOM 679 N N . GLY A 1 88 ? 13.608 -3.308 -18.979 1.00 70.50 88 GLY A N 1
ATOM 680 C CA . GLY A 1 88 ? 14.785 -3.931 -19.575 1.00 70.50 88 GLY A CA 1
ATOM 681 C C . GLY A 1 88 ? 16.086 -3.221 -19.199 1.00 70.50 88 GLY A C 1
ATOM 682 O O . GLY A 1 88 ? 16.105 -2.007 -18.993 1.00 70.50 88 GLY A O 1
ATOM 683 N N . LEU A 1 89 ? 17.188 -3.987 -19.175 1.00 70.38 89 LEU A N 1
ATOM 684 C CA . LEU A 1 89 ? 18.480 -3.624 -18.567 1.00 70.38 89 LEU A CA 1
ATOM 685 C C . LEU A 1 89 ? 18.885 -2.164 -18.761 1.00 70.38 89 LEU A C 1
ATOM 687 O O . LEU A 1 89 ? 19.170 -1.479 -17.790 1.00 70.38 89 LEU A O 1
ATOM 691 N N . PHE A 1 90 ? 18.909 -1.678 -20.004 1.00 69.69 90 PHE A N 1
ATOM 692 C CA . PHE A 1 90 ? 19.392 -0.329 -20.290 1.00 69.69 90 PHE A CA 1
ATOM 693 C C . PHE A 1 90 ? 18.497 0.764 -19.682 1.00 69.69 90 PHE A C 1
ATOM 695 O O . PHE A 1 90 ? 19.002 1.742 -19.135 1.00 69.69 90 PHE A O 1
ATOM 702 N N . ARG A 1 91 ? 17.167 0.615 -19.780 1.00 70.81 91 ARG A N 1
ATOM 703 C CA . ARG A 1 91 ? 16.218 1.594 -19.226 1.00 70.81 91 ARG A CA 1
ATOM 704 C C . ARG A 1 91 ? 16.236 1.557 -17.708 1.00 70.81 91 ARG A C 1
ATOM 706 O O . ARG A 1 91 ? 16.268 2.611 -17.084 1.00 70.81 91 ARG A O 1
ATOM 713 N N . ASP A 1 92 ? 16.286 0.358 -17.140 1.00 73.69 92 ASP A N 1
ATOM 714 C CA . ASP A 1 92 ? 16.362 0.178 -15.697 1.00 73.69 92 ASP A CA 1
ATOM 715 C C . ASP A 1 92 ? 17.677 0.759 -15.152 1.00 73.69 92 ASP A C 1
ATOM 717 O O . ASP A 1 92 ? 17.658 1.525 -14.199 1.00 73.69 92 ASP A O 1
ATOM 721 N N . LEU A 1 93 ? 18.817 0.505 -15.801 1.00 76.19 93 LEU A N 1
ATOM 722 C CA . LEU A 1 93 ? 20.105 1.082 -15.412 1.00 76.19 93 LEU A CA 1
ATOM 723 C C . LEU A 1 93 ? 20.084 2.623 -15.485 1.00 76.19 93 LEU A C 1
ATOM 725 O O . LEU A 1 93 ? 20.471 3.286 -14.525 1.00 76.19 93 LEU A O 1
ATOM 729 N N . LEU A 1 94 ? 19.563 3.203 -16.576 1.00 73.69 94 LEU A N 1
ATOM 730 C CA . LEU A 1 94 ? 19.381 4.656 -16.730 1.00 73.69 94 LEU A CA 1
ATOM 731 C C . LEU A 1 94 ? 18.462 5.257 -15.647 1.00 73.69 94 LEU A C 1
ATOM 733 O O . LEU A 1 94 ? 18.709 6.366 -15.172 1.00 73.69 94 LEU A O 1
ATOM 737 N N . LYS A 1 95 ? 17.417 4.529 -15.245 1.00 77.69 95 LYS A N 1
ATOM 738 C CA . LYS A 1 95 ? 16.512 4.902 -14.150 1.00 77.69 95 LYS A CA 1
ATOM 739 C C . LYS A 1 95 ? 17.227 4.869 -12.793 1.00 77.69 95 LYS A C 1
ATOM 741 O O . LYS A 1 95 ? 17.094 5.823 -12.030 1.00 77.69 95 LYS A O 1
ATOM 746 N N . THR A 1 96 ? 18.042 3.843 -12.524 1.00 79.69 96 THR A N 1
ATOM 747 C CA . THR A 1 96 ? 18.886 3.756 -11.316 1.00 79.69 96 THR A CA 1
ATOM 748 C C . THR A 1 96 ? 19.859 4.931 -11.231 1.00 79.69 96 THR A C 1
ATOM 750 O O . THR A 1 96 ? 19.981 5.534 -10.169 1.00 79.69 96 THR A O 1
ATOM 753 N N . PHE A 1 97 ? 20.493 5.312 -12.348 1.00 76.56 97 PHE A N 1
ATOM 754 C CA . PHE A 1 97 ? 21.387 6.474 -12.397 1.00 76.56 97 PHE A CA 1
ATOM 755 C C . PHE A 1 97 ? 20.710 7.780 -12.001 1.00 76.56 97 PHE A C 1
ATOM 757 O O . PHE A 1 97 ? 21.301 8.568 -11.275 1.00 76.56 97 PHE A O 1
ATOM 764 N N . ARG A 1 98 ? 19.475 8.012 -12.455 1.00 75.00 98 ARG A N 1
ATOM 765 C CA . ARG A 1 98 ? 18.735 9.239 -12.127 1.00 75.00 98 ARG A CA 1
ATOM 766 C C . ARG A 1 98 ? 18.319 9.285 -10.669 1.00 75.00 98 ARG A C 1
ATOM 768 O O . ARG A 1 98 ? 18.608 10.267 -10.011 1.00 75.00 98 ARG A O 1
ATOM 775 N N . LEU A 1 99 ? 17.761 8.188 -10.154 1.00 74.38 99 LEU A N 1
ATOM 776 C CA . LEU A 1 99 ? 17.457 8.053 -8.727 1.00 74.38 99 LEU A CA 1
ATOM 777 C C . LEU A 1 99 ? 18.691 8.305 -7.844 1.00 74.38 99 LEU A C 1
ATOM 779 O O . LEU A 1 99 ? 18.567 8.893 -6.775 1.00 74.38 99 LEU A O 1
ATOM 783 N N . LYS A 1 100 ? 19.876 7.875 -8.296 1.00 80.62 100 LYS A N 1
ATOM 784 C CA . LYS A 1 100 ? 21.145 8.122 -7.606 1.00 80.62 100 LYS A CA 1
ATOM 785 C C . LYS A 1 100 ? 21.634 9.573 -7.760 1.00 80.62 100 LYS A C 1
ATOM 787 O O . LYS A 1 100 ? 22.077 10.163 -6.786 1.00 80.62 100 LYS A O 1
ATOM 792 N N . ALA A 1 101 ? 21.483 10.187 -8.932 1.00 74.88 101 ALA A N 1
ATOM 793 C CA . ALA A 1 101 ? 21.802 11.602 -9.139 1.00 74.88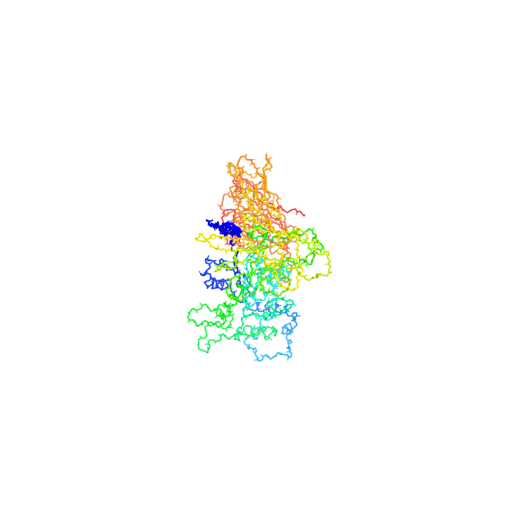 101 ALA A CA 1
ATOM 794 C C . ALA A 1 101 ? 20.895 12.545 -8.319 1.00 74.88 101 ALA A C 1
ATOM 796 O O . ALA A 1 101 ? 21.401 13.471 -7.685 1.00 74.88 101 ALA A O 1
ATOM 797 N N . ASP A 1 102 ? 19.588 12.257 -8.257 1.00 73.62 102 ASP A N 1
ATOM 798 C CA . ASP A 1 102 ? 18.609 12.956 -7.410 1.00 73.62 102 ASP A CA 1
ATOM 799 C C . ASP A 1 102 ? 18.966 12.827 -5.913 1.00 73.62 102 ASP A C 1
ATOM 801 O O . ASP A 1 102 ? 18.821 13.778 -5.143 1.00 73.62 102 ASP A O 1
ATOM 805 N N . GLU A 1 103 ? 19.463 11.655 -5.497 1.00 73.56 103 GLU A N 1
ATOM 806 C CA . GLU A 1 103 ? 19.975 11.402 -4.146 1.00 73.56 103 GLU A CA 1
ATOM 807 C C . GLU A 1 103 ? 21.233 12.238 -3.841 1.00 73.56 103 GLU A C 1
ATOM 809 O O . GLU A 1 103 ? 21.283 12.947 -2.830 1.00 73.56 103 GLU A O 1
ATOM 814 N N . ASP A 1 104 ? 22.228 12.194 -4.729 1.00 72.31 104 ASP A N 1
ATOM 815 C CA . ASP A 1 104 ? 23.527 12.858 -4.556 1.00 72.31 104 ASP A CA 1
ATOM 816 C C . ASP A 1 104 ? 23.464 14.379 -4.795 1.00 72.31 104 ASP A C 1
ATOM 818 O O . ASP A 1 104 ? 24.350 15.122 -4.371 1.00 72.31 104 ASP A O 1
ATOM 822 N N . ASN A 1 105 ? 22.387 14.863 -5.425 1.00 67.62 105 ASN A N 1
ATOM 823 C CA . ASN A 1 105 ? 22.227 16.229 -5.937 1.00 67.62 105 ASN A CA 1
ATOM 824 C C . ASN A 1 105 ? 23.317 16.623 -6.969 1.00 67.62 105 ASN A C 1
ATOM 826 O O . ASN A 1 105 ? 23.626 17.812 -7.116 1.00 67.62 105 ASN A O 1
ATOM 830 N N . ASP A 1 106 ? 23.895 15.650 -7.692 1.00 66.25 106 ASP A N 1
ATOM 831 C CA . ASP A 1 106 ? 24.883 15.880 -8.761 1.00 66.25 106 ASP A CA 1
ATOM 832 C C . ASP A 1 106 ? 24.604 15.097 -10.056 1.00 66.25 106 ASP A C 1
ATOM 834 O O . ASP A 1 106 ? 25.263 14.118 -10.404 1.00 66.25 106 ASP A O 1
ATOM 838 N N . ASP A 1 107 ? 23.684 15.621 -10.860 1.00 63.97 107 ASP A N 1
ATOM 839 C CA . ASP A 1 107 ? 23.434 15.144 -12.221 1.00 63.97 107 ASP A CA 1
ATOM 840 C C . ASP A 1 107 ? 24.652 15.272 -13.162 1.00 63.97 107 ASP A C 1
ATOM 842 O O . ASP A 1 107 ? 24.687 14.650 -14.231 1.00 63.97 107 ASP A O 1
ATOM 846 N N . LYS A 1 108 ? 25.630 16.138 -12.849 1.00 64.00 108 LYS A N 1
ATOM 847 C CA . LYS A 1 108 ? 26.606 16.613 -13.845 1.00 64.00 108 LYS A CA 1
ATOM 848 C C . LYS A 1 108 ? 27.532 15.510 -14.309 1.00 64.00 108 LYS A C 1
ATOM 850 O O . LYS A 1 108 ? 27.696 15.350 -15.515 1.00 64.00 108 LYS A O 1
ATOM 855 N N . THR A 1 109 ? 28.094 14.745 -13.378 1.00 63.03 109 THR A N 1
ATOM 856 C CA . THR A 1 109 ? 29.067 13.691 -13.690 1.00 63.03 109 THR A CA 1
ATOM 857 C C . THR A 1 109 ? 28.482 12.674 -14.682 1.00 63.03 109 THR A C 1
ATOM 859 O O . THR A 1 109 ? 29.140 12.298 -15.655 1.00 63.03 109 THR A O 1
ATOM 862 N N . PHE A 1 110 ? 27.203 12.320 -14.516 1.00 63.03 110 PHE A N 1
ATOM 863 C CA . PHE A 1 110 ? 26.479 11.434 -15.425 1.00 63.03 110 PHE A CA 1
ATOM 864 C C . PHE A 1 110 ? 26.221 12.067 -16.804 1.00 63.03 110 PHE A C 1
ATOM 866 O O . PHE A 1 110 ? 26.523 11.456 -17.831 1.00 63.03 110 PHE A O 1
ATOM 873 N N . TRP A 1 111 ? 25.703 13.299 -16.866 1.00 63.88 111 TRP A N 1
ATOM 874 C CA . TRP A 1 111 ? 25.436 13.956 -18.155 1.00 63.88 111 TRP A CA 1
ATOM 875 C C . TRP A 1 111 ? 26.707 14.323 -18.930 1.00 63.88 111 TRP A C 1
ATOM 877 O O . TRP A 1 111 ? 26.671 14.332 -20.158 1.00 63.88 111 TRP A O 1
ATOM 887 N N . GLN A 1 112 ? 27.829 14.566 -18.250 1.00 66.19 112 GLN A N 1
ATOM 888 C CA . GLN A 1 112 ? 29.142 14.733 -18.881 1.00 66.19 112 GLN A CA 1
ATOM 889 C C . GLN A 1 112 ? 29.586 13.439 -19.571 1.00 66.19 112 GLN A C 1
ATOM 891 O O . GLN A 1 112 ? 29.894 13.457 -20.765 1.00 66.19 112 GLN A O 1
ATOM 896 N N . LEU A 1 113 ? 29.489 12.307 -18.864 1.00 60.59 113 LEU A N 1
ATOM 897 C CA . LEU A 1 113 ? 29.711 10.965 -19.410 1.00 60.59 113 LEU A CA 1
ATOM 898 C C . LEU A 1 113 ? 28.821 10.670 -20.632 1.00 60.59 113 LEU A C 1
ATOM 900 O O . LEU A 1 113 ? 29.329 10.231 -21.666 1.00 60.59 113 LEU A O 1
ATOM 904 N N . LEU A 1 114 ? 27.512 10.953 -20.562 1.00 59.34 114 LEU A N 1
ATOM 905 C CA . LEU A 1 114 ? 26.605 10.786 -21.713 1.00 59.34 114 LEU A CA 1
ATOM 906 C C . LEU A 1 114 ? 26.898 11.775 -22.859 1.00 59.34 114 LEU A C 1
ATOM 908 O O . LEU A 1 114 ? 26.643 11.461 -24.021 1.00 59.34 114 LEU A O 1
ATOM 912 N N . GLY A 1 115 ? 27.432 12.959 -22.547 1.00 58.38 115 GLY A N 1
ATOM 913 C CA . GLY A 1 115 ? 27.865 13.972 -23.512 1.00 58.38 115 GLY A CA 1
ATOM 914 C C . GLY A 1 115 ? 29.185 13.646 -24.220 1.00 58.38 115 GLY A C 1
ATOM 915 O O . GLY A 1 115 ? 29.569 14.362 -25.145 1.00 58.38 115 GLY A O 1
ATOM 916 N N . GLY A 1 116 ? 29.874 12.573 -23.817 1.00 56.25 116 GLY A N 1
ATOM 917 C CA . GLY A 1 116 ? 31.186 12.191 -24.344 1.00 56.25 116 GLY A CA 1
ATOM 918 C C . GLY A 1 116 ? 32.359 12.961 -23.729 1.00 56.25 116 GLY A C 1
ATOM 919 O O . GLY A 1 116 ? 33.493 12.800 -24.184 1.00 56.25 116 GLY A O 1
ATOM 920 N N . GLU A 1 117 ? 32.120 13.769 -22.694 1.00 58.25 117 GLU A N 1
ATOM 921 C CA . GLU A 1 117 ? 33.189 14.293 -21.847 1.00 58.25 117 GLU A CA 1
ATOM 922 C C . GLU A 1 117 ? 33.680 13.156 -20.937 1.00 58.25 117 GLU A C 1
ATOM 924 O O . GLU A 1 117 ? 32.883 12.472 -20.294 1.00 58.25 117 GLU A O 1
ATOM 929 N N . LYS A 1 118 ? 34.998 12.938 -20.866 1.00 56.22 118 LYS A N 1
ATOM 930 C CA . LYS A 1 118 ? 35.597 12.115 -19.808 1.00 56.22 118 LYS A CA 1
ATOM 931 C C . LYS A 1 118 ? 35.928 13.026 -18.624 1.00 56.22 118 LYS A C 1
ATOM 933 O O . LYS A 1 118 ? 36.847 13.832 -18.767 1.00 56.22 118 LYS A O 1
ATOM 938 N N . PRO A 1 119 ? 35.258 12.902 -17.467 1.00 56.84 119 PRO A N 1
ATOM 939 C CA . PRO A 1 119 ? 35.807 13.390 -16.209 1.00 56.84 119 PRO A CA 1
ATOM 940 C C . PRO A 1 119 ? 37.241 12.880 -15.994 1.00 56.84 119 PRO A C 1
ATOM 942 O O . PRO A 1 119 ? 37.502 11.684 -16.137 1.00 56.84 119 PRO A O 1
ATOM 945 N N . ASP A 1 120 ? 38.160 13.773 -15.609 1.00 55.25 120 ASP A N 1
ATOM 946 C CA . ASP A 1 120 ? 39.585 13.460 -15.370 1.00 55.25 120 ASP A CA 1
ATOM 947 C C . ASP A 1 120 ? 39.812 12.408 -14.257 1.00 55.25 120 ASP A C 1
ATOM 949 O O . ASP A 1 120 ? 40.920 11.904 -14.082 1.00 55.25 120 ASP A O 1
ATOM 953 N N . SER A 1 121 ? 38.766 12.073 -13.495 1.00 53.78 121 SER A N 1
ATOM 954 C CA . SER A 1 121 ? 38.745 11.067 -12.431 1.00 53.78 121 SER A CA 1
ATOM 955 C C . SER A 1 121 ? 38.492 9.625 -12.902 1.00 53.78 121 SER A C 1
ATOM 957 O O . SER A 1 121 ? 38.633 8.708 -12.094 1.00 53.78 121 SER A O 1
ATOM 959 N N . LEU A 1 122 ? 38.109 9.391 -14.164 1.00 52.88 122 LEU A N 1
ATOM 960 C CA . LEU A 1 122 ? 37.660 8.072 -14.635 1.00 52.88 122 LEU A CA 1
ATOM 961 C C . LEU A 1 122 ? 38.767 7.249 -15.305 1.00 52.88 122 LEU A C 1
ATOM 963 O O . LEU A 1 122 ? 39.102 7.453 -16.477 1.00 52.88 122 LEU A O 1
ATOM 967 N N . ASN A 1 123 ? 39.254 6.233 -14.589 1.00 54.38 123 ASN A N 1
ATOM 968 C CA . ASN A 1 123 ? 40.099 5.186 -15.156 1.00 54.38 123 ASN A CA 1
ATOM 969 C C . ASN A 1 123 ? 39.253 4.121 -15.878 1.00 54.38 123 ASN A C 1
ATOM 971 O O . ASN A 1 123 ? 38.821 3.141 -15.282 1.00 54.38 123 ASN A O 1
ATOM 975 N N . ILE A 1 124 ? 38.993 4.323 -17.171 1.00 51.91 124 ILE A N 1
ATOM 976 C CA . ILE A 1 124 ? 38.120 3.441 -17.974 1.00 51.91 124 ILE A CA 1
ATOM 977 C C . ILE A 1 124 ? 38.658 2.007 -18.128 1.00 51.91 124 ILE A C 1
ATOM 979 O O . ILE A 1 124 ? 37.874 1.112 -18.426 1.00 51.91 124 ILE A O 1
ATOM 983 N N . ASP A 1 125 ? 39.940 1.771 -17.845 1.00 53.12 125 ASP A N 1
ATOM 984 C CA . ASP A 1 125 ? 40.564 0.444 -17.911 1.00 53.12 125 ASP A CA 1
ATOM 985 C C . ASP A 1 125 ? 39.976 -0.558 -16.884 1.00 53.12 125 ASP A C 1
ATOM 987 O O . ASP A 1 125 ? 40.101 -1.766 -17.075 1.00 53.12 125 ASP A O 1
ATOM 991 N N . ASP A 1 126 ? 39.298 -0.076 -15.829 1.00 49.62 126 ASP A N 1
ATOM 992 C CA . ASP A 1 126 ? 38.643 -0.911 -14.803 1.00 49.62 126 ASP A CA 1
ATOM 993 C C . ASP A 1 126 ? 37.180 -1.283 -15.142 1.00 49.62 126 ASP A C 1
ATOM 995 O O . ASP A 1 126 ? 36.595 -2.170 -14.512 1.00 49.62 126 ASP A O 1
ATOM 999 N N . LEU A 1 127 ? 36.561 -0.638 -16.140 1.00 53.62 127 LEU A N 1
ATOM 1000 C CA . LEU A 1 127 ? 35.212 -0.987 -16.592 1.00 53.62 127 LEU A CA 1
ATOM 1001 C C . LEU A 1 127 ? 35.305 -2.078 -17.666 1.00 53.62 127 LEU A C 1
ATOM 1003 O O . LEU A 1 127 ? 35.917 -1.872 -18.710 1.00 53.62 127 LEU A O 1
ATOM 1007 N N . SER A 1 128 ? 34.645 -3.221 -17.444 1.00 55.41 128 SER A N 1
ATOM 1008 C CA . SER A 1 128 ? 34.534 -4.306 -18.434 1.00 55.41 128 SER A CA 1
ATOM 1009 C C . SER A 1 128 ? 34.227 -3.754 -19.834 1.00 55.41 128 SER A C 1
ATOM 1011 O O . SER A 1 128 ? 33.157 -3.171 -20.032 1.00 55.41 128 SER A O 1
ATOM 1013 N N . GLU A 1 129 ? 35.126 -3.968 -20.809 1.00 52.66 129 GLU A N 1
ATOM 1014 C CA . GLU A 1 129 ? 34.957 -3.492 -22.199 1.00 52.66 129 GLU A CA 1
ATOM 1015 C C . GLU A 1 129 ? 33.585 -3.883 -22.771 1.00 52.66 129 GLU A C 1
ATOM 1017 O O . GLU A 1 129 ? 32.936 -3.095 -23.463 1.00 52.66 129 GLU A O 1
ATOM 1022 N N . THR A 1 130 ? 33.104 -5.080 -22.422 1.00 48.34 130 THR A N 1
ATOM 1023 C CA . THR A 1 130 ? 31.773 -5.575 -22.778 1.00 48.34 130 THR A CA 1
ATOM 1024 C C . THR A 1 130 ? 30.682 -4.638 -22.263 1.00 48.34 130 THR A C 1
ATOM 1026 O O . THR A 1 130 ? 29.881 -4.145 -23.053 1.00 48.34 130 THR A O 1
ATOM 1029 N N . MET A 1 131 ? 30.675 -4.324 -20.965 1.00 51.81 131 MET A N 1
ATOM 1030 C CA . MET A 1 131 ? 29.649 -3.474 -20.353 1.00 51.81 131 MET A CA 1
ATOM 1031 C C . MET A 1 131 ? 29.755 -2.012 -20.814 1.00 51.81 131 MET A C 1
ATOM 1033 O O . MET A 1 131 ? 28.735 -1.381 -21.093 1.00 51.81 131 MET A O 1
ATOM 1037 N N . ALA A 1 132 ? 30.978 -1.501 -20.987 1.00 55.56 132 ALA A N 1
ATOM 1038 C CA . ALA A 1 132 ? 31.233 -0.182 -21.560 1.00 55.56 132 ALA A CA 1
ATOM 1039 C C . ALA A 1 132 ? 30.666 -0.059 -22.988 1.00 55.56 132 ALA A C 1
ATOM 1041 O O . ALA A 1 132 ? 29.979 0.914 -23.306 1.00 55.56 132 ALA A O 1
ATOM 1042 N N . SER A 1 133 ? 30.902 -1.063 -23.841 1.00 52.47 133 SER A N 1
ATOM 1043 C CA . SER A 1 133 ? 30.419 -1.074 -25.229 1.00 52.47 133 SER A CA 1
ATOM 1044 C C . SER A 1 133 ? 28.900 -1.275 -25.344 1.00 52.47 133 SER A C 1
ATOM 1046 O O . SER A 1 133 ? 28.256 -0.639 -26.183 1.00 52.47 133 SER A O 1
ATOM 1048 N N . GLU A 1 134 ? 28.299 -2.090 -24.473 1.00 53.09 134 GLU A N 1
ATOM 1049 C CA . GLU A 1 134 ? 26.850 -2.330 -24.425 1.00 53.09 134 GLU A CA 1
ATOM 1050 C C . GLU A 1 134 ? 26.088 -1.058 -24.007 1.00 53.09 134 GLU A C 1
ATOM 1052 O O . GLU A 1 134 ? 25.062 -0.715 -24.599 1.00 53.09 134 GLU A O 1
ATOM 1057 N N . ILE A 1 135 ? 26.630 -0.309 -23.038 1.00 55.28 135 ILE A N 1
ATOM 1058 C CA . ILE A 1 135 ? 26.100 0.996 -22.625 1.00 55.28 135 ILE A CA 1
ATOM 1059 C C . ILE A 1 135 ? 26.279 2.019 -23.757 1.00 55.28 135 ILE A C 1
ATOM 1061 O O . ILE A 1 135 ? 25.297 2.611 -24.208 1.00 55.28 135 ILE A O 1
ATOM 1065 N N . ALA A 1 136 ? 27.501 2.191 -24.274 1.00 53.47 136 ALA A N 1
ATOM 1066 C CA . ALA A 1 136 ? 27.814 3.203 -25.287 1.00 53.47 136 ALA A CA 1
ATOM 1067 C C . ALA A 1 136 ? 27.058 3.012 -26.618 1.00 53.47 136 ALA A C 1
ATOM 1069 O O . ALA A 1 136 ? 26.681 3.990 -27.262 1.00 53.47 136 ALA A O 1
ATOM 1070 N N . SER A 1 137 ? 26.804 1.767 -27.034 1.00 52.81 137 SER A N 1
ATOM 1071 C CA . SER A 1 137 ? 26.127 1.463 -28.305 1.00 52.81 137 SER A CA 1
ATOM 1072 C C . SER A 1 137 ? 24.612 1.705 -28.285 1.00 52.81 137 SER A C 1
ATOM 1074 O O . SER A 1 137 ? 24.030 2.021 -29.325 1.00 52.81 137 SER A O 1
ATOM 1076 N N . ARG A 1 138 ? 23.961 1.593 -27.119 1.00 53.12 138 ARG A N 1
ATOM 1077 C CA . ARG A 1 138 ? 22.502 1.777 -26.958 1.00 53.12 138 ARG A CA 1
ATOM 1078 C C . ARG A 1 138 ? 22.110 3.187 -26.501 1.00 53.12 138 ARG A C 1
ATOM 1080 O O . ARG A 1 138 ? 20.979 3.617 -26.733 1.00 53.12 138 ARG A O 1
ATOM 1087 N N . LEU A 1 139 ? 23.070 3.919 -25.938 1.00 49.75 139 LEU A N 1
ATOM 1088 C CA . LEU A 1 139 ? 22.997 5.308 -25.471 1.00 49.75 139 LEU A CA 1
ATOM 1089 C C . LEU A 1 139 ? 22.226 6.276 -26.404 1.00 49.75 139 LEU A C 1
ATOM 1091 O O . LEU A 1 139 ? 21.347 6.981 -25.908 1.00 49.75 139 LEU A O 1
ATOM 1095 N N . PRO A 1 140 ? 22.435 6.289 -27.742 1.00 47.22 140 PRO A N 1
ATOM 1096 C CA . PRO A 1 140 ? 21.761 7.244 -28.636 1.00 47.22 140 PRO A CA 1
ATOM 1097 C C . PRO A 1 140 ? 20.266 6.968 -28.880 1.00 47.22 140 PRO A C 1
ATOM 1099 O O . PRO A 1 140 ? 19.592 7.784 -29.505 1.00 47.22 140 PRO A O 1
ATOM 1102 N N . GLN A 1 141 ? 19.755 5.804 -28.462 1.00 45.12 141 GLN A N 1
ATOM 1103 C CA . GLN A 1 141 ? 18.381 5.347 -28.730 1.00 45.12 141 GLN A CA 1
ATOM 1104 C C . GLN A 1 141 ? 17.466 5.430 -27.496 1.00 45.12 141 GLN A C 1
ATOM 1106 O O . GLN A 1 141 ? 16.271 5.137 -27.580 1.00 45.12 141 GLN A O 1
ATOM 1111 N N . ALA A 1 142 ? 18.005 5.815 -26.339 1.00 43.22 142 ALA A N 1
ATOM 1112 C CA . ALA A 1 142 ? 17.260 5.864 -25.093 1.00 43.22 142 ALA A CA 1
ATOM 1113 C C . ALA A 1 142 ? 16.519 7.198 -24.927 1.00 43.22 142 ALA A C 1
ATOM 1115 O O . ALA A 1 142 ? 17.130 8.253 -24.767 1.00 43.22 142 ALA A O 1
ATOM 1116 N N . GLN A 1 143 ? 15.184 7.152 -24.917 1.00 39.81 143 GLN A N 1
ATOM 1117 C CA . GLN A 1 143 ? 14.396 8.285 -24.429 1.00 39.81 143 GLN A CA 1
ATOM 1118 C C . GLN A 1 143 ? 14.434 8.321 -22.889 1.00 39.81 143 GLN A C 1
ATOM 1120 O O . GLN A 1 143 ? 14.402 7.257 -22.266 1.00 39.81 143 GLN A O 1
ATOM 1125 N N . PRO A 1 144 ? 14.466 9.519 -22.276 1.00 40.03 144 PRO A N 1
ATOM 1126 C CA . PRO A 1 144 ? 14.272 9.732 -20.844 1.00 40.03 144 PRO A CA 1
ATOM 1127 C C . PRO A 1 144 ? 13.033 9.019 -20.270 1.00 40.03 144 PRO A C 1
ATOM 1129 O O . PRO A 1 144 ? 11.915 9.503 -20.387 1.00 40.03 144 PRO A O 1
ATOM 1132 N N . GLY A 1 145 ? 13.247 7.877 -19.617 1.00 38.69 145 GLY A N 1
ATOM 1133 C CA . GLY A 1 145 ? 12.307 7.274 -18.672 1.00 38.69 145 GLY A CA 1
ATOM 1134 C C . GLY A 1 145 ? 12.971 7.272 -17.302 1.00 38.69 145 GLY A C 1
ATOM 1135 O O . GLY A 1 145 ? 13.736 6.360 -17.001 1.00 38.69 145 GLY A O 1
ATOM 1136 N N . GLY A 1 146 ? 12.788 8.350 -16.537 1.00 40.88 146 GLY A N 1
ATOM 1137 C CA . GLY A 1 146 ? 13.263 8.425 -15.153 1.00 40.88 146 GLY A CA 1
ATOM 1138 C C . GLY A 1 146 ? 12.280 7.758 -14.200 1.00 40.88 146 GLY A C 1
ATOM 1139 O O . GLY A 1 146 ? 11.132 7.525 -14.574 1.00 40.88 146 GLY A O 1
ATOM 1140 N N . ALA A 1 147 ? 12.719 7.493 -12.972 1.00 51.72 147 ALA A N 1
ATOM 1141 C CA . ALA A 1 147 ? 11.776 7.173 -11.914 1.00 51.72 147 ALA A CA 1
ATOM 1142 C C . ALA A 1 147 ? 10.962 8.430 -11.605 1.00 51.72 147 ALA A C 1
ATOM 1144 O O . ALA A 1 147 ? 11.534 9.494 -11.367 1.00 51.72 147 ALA A O 1
ATOM 1145 N N . SER A 1 148 ? 9.640 8.339 -11.658 1.00 63.31 148 SER A N 1
ATOM 1146 C CA . SER A 1 148 ? 8.783 9.479 -11.350 1.00 63.31 148 SER A CA 1
ATOM 1147 C C . SER A 1 148 ? 8.530 9.560 -9.837 1.00 63.31 148 SER A C 1
ATOM 1149 O O . SER A 1 148 ? 8.523 8.536 -9.150 1.00 63.31 148 SER A O 1
ATOM 1151 N N . PRO A 1 149 ? 8.225 10.755 -9.293 1.00 71.25 149 PRO A N 1
ATOM 1152 C CA . PRO A 1 149 ? 7.677 10.888 -7.938 1.00 71.25 149 PRO A CA 1
ATOM 1153 C C . PRO A 1 149 ? 6.429 10.017 -7.700 1.00 71.25 149 PRO A C 1
ATOM 1155 O O . PRO A 1 149 ? 6.137 9.644 -6.569 1.00 71.25 149 PRO A O 1
ATOM 1158 N N . GLU A 1 150 ? 5.720 9.674 -8.778 1.00 72.50 150 GLU A N 1
ATOM 1159 C CA . GLU A 1 150 ? 4.612 8.720 -8.826 1.00 72.50 150 GLU A CA 1
ATOM 1160 C C . GLU A 1 150 ? 5.059 7.305 -8.409 1.00 72.50 150 GLU A C 1
ATOM 1162 O O . GLU A 1 150 ? 4.459 6.750 -7.498 1.00 72.50 150 GLU A O 1
ATOM 1167 N N . GLU A 1 151 ? 6.166 6.756 -8.928 1.00 77.94 151 GLU A N 1
ATOM 1168 C CA . GLU A 1 151 ? 6.670 5.433 -8.503 1.00 77.94 151 GLU A CA 1
ATOM 1169 C C . GLU A 1 151 ? 7.064 5.390 -7.019 1.00 77.94 151 GLU A C 1
ATOM 1171 O O . GLU A 1 151 ? 6.726 4.439 -6.313 1.00 77.94 151 GLU A O 1
ATOM 1176 N N . VAL A 1 152 ? 7.723 6.438 -6.509 1.00 85.38 152 VAL A N 1
ATOM 1177 C CA . VAL A 1 152 ? 8.001 6.553 -5.066 1.00 85.38 152 VAL A CA 1
ATOM 1178 C C . VAL A 1 152 ? 6.687 6.606 -4.281 1.00 85.38 152 VAL A C 1
ATOM 1180 O O . VAL A 1 152 ? 6.543 5.887 -3.292 1.00 85.38 152 VAL A O 1
ATOM 1183 N N . SER A 1 153 ? 5.699 7.371 -4.760 1.00 82.06 153 SER A N 1
ATOM 1184 C CA . SER A 1 153 ? 4.366 7.448 -4.156 1.00 82.06 153 SER A CA 1
ATOM 1185 C C . SER A 1 153 ? 3.663 6.087 -4.104 1.00 82.06 153 SER A C 1
ATOM 1187 O O . SER A 1 153 ? 3.060 5.776 -3.081 1.00 82.06 153 SER A O 1
ATOM 1189 N N . ILE A 1 154 ? 3.770 5.246 -5.140 1.00 84.12 154 ILE A N 1
ATOM 1190 C CA . ILE A 1 154 ? 3.194 3.888 -5.160 1.00 84.12 154 ILE A CA 1
ATOM 1191 C C . ILE A 1 154 ? 3.730 3.052 -3.987 1.00 84.12 154 ILE A C 1
ATOM 1193 O O . ILE A 1 154 ? 2.961 2.430 -3.247 1.00 84.12 154 ILE A O 1
ATOM 1197 N N . HIS A 1 155 ? 5.051 3.043 -3.781 1.00 92.06 155 HIS A N 1
ATOM 1198 C CA . HIS A 1 155 ? 5.657 2.326 -2.657 1.00 92.06 155 HIS A CA 1
ATOM 1199 C C . HIS A 1 155 ? 5.265 2.960 -1.308 1.00 92.06 155 HIS A C 1
ATOM 1201 O O . HIS A 1 155 ? 4.869 2.240 -0.390 1.00 92.06 155 HIS A O 1
ATOM 1207 N N . THR A 1 156 ? 5.285 4.295 -1.206 1.00 93.31 156 THR A N 1
ATOM 1208 C CA . THR A 1 156 ? 4.866 5.050 -0.012 1.00 93.31 156 THR A CA 1
ATOM 1209 C C . THR A 1 156 ? 3.425 4.736 0.403 1.00 93.31 156 THR A C 1
ATOM 1211 O O . THR A 1 156 ? 3.187 4.463 1.577 1.00 93.31 156 THR A O 1
ATOM 1214 N N . GLU A 1 157 ? 2.464 4.731 -0.526 1.00 88.88 157 GLU A N 1
ATOM 1215 C CA . GLU A 1 157 ? 1.051 4.431 -0.252 1.00 88.88 157 GLU A CA 1
ATOM 1216 C C . GLU A 1 157 ? 0.855 2.994 0.252 1.00 88.88 157 GLU A C 1
ATOM 1218 O O . GLU A 1 157 ? 0.169 2.783 1.256 1.00 88.88 157 GLU A O 1
ATOM 1223 N N . ARG A 1 158 ? 1.497 2.010 -0.398 1.00 92.38 158 ARG A N 1
ATOM 1224 C CA . ARG A 1 158 ? 1.436 0.591 0.004 1.00 92.38 158 ARG A CA 1
ATOM 1225 C C . ARG A 1 158 ? 1.919 0.399 1.442 1.00 92.38 158 ARG A C 1
ATOM 1227 O O . ARG A 1 158 ? 1.240 -0.249 2.235 1.00 92.38 158 ARG A O 1
ATOM 1234 N N . PHE A 1 159 ? 3.057 1.003 1.783 1.00 96.88 159 PHE A N 1
ATOM 1235 C CA . PHE A 1 159 ? 3.624 0.958 3.130 1.00 96.88 159 PHE A CA 1
ATOM 1236 C C . PHE A 1 159 ? 2.756 1.725 4.144 1.00 96.88 159 PHE A C 1
ATOM 1238 O O . PHE A 1 159 ? 2.499 1.214 5.234 1.00 96.88 159 PHE A O 1
ATOM 1245 N N . ARG A 1 160 ? 2.249 2.920 3.787 1.00 94.75 160 ARG A N 1
ATOM 1246 C CA . ARG A 1 160 ? 1.382 3.727 4.665 1.00 94.75 160 ARG A CA 1
ATOM 1247 C C . ARG A 1 160 ? 0.123 2.974 5.067 1.00 94.75 160 ARG A C 1
ATOM 1249 O O . ARG A 1 160 ? -0.231 3.017 6.238 1.00 94.75 160 ARG A O 1
ATOM 1256 N N . ARG A 1 161 ? -0.530 2.281 4.129 1.00 88.75 161 ARG A N 1
ATOM 1257 C CA . ARG A 1 161 ? -1.751 1.505 4.399 1.00 88.75 161 ARG A CA 1
ATOM 1258 C C . ARG A 1 161 ? -1.549 0.524 5.553 1.00 88.75 161 ARG A C 1
ATOM 1260 O O . ARG A 1 161 ? -2.324 0.539 6.500 1.00 88.75 161 ARG A O 1
ATOM 1267 N N . ASP A 1 162 ? -0.496 -0.289 5.501 1.00 94.00 162 ASP A N 1
ATOM 1268 C CA . ASP A 1 162 ? -0.237 -1.287 6.543 1.00 94.00 162 ASP A CA 1
ATOM 1269 C C . ASP A 1 162 ? 0.172 -0.642 7.884 1.00 94.00 162 ASP A C 1
ATOM 1271 O O . ASP A 1 162 ? -0.270 -1.092 8.942 1.00 94.00 162 ASP A O 1
ATOM 1275 N N . LEU A 1 163 ? 0.905 0.480 7.854 1.00 91.31 163 LEU A N 1
ATOM 1276 C CA . LEU A 1 163 ? 1.168 1.295 9.050 1.00 91.31 163 LEU A CA 1
ATOM 1277 C C . LEU A 1 163 ? -0.119 1.881 9.662 1.00 91.31 163 LEU A C 1
ATOM 1279 O O . LEU A 1 163 ? -0.253 1.953 10.882 1.00 91.31 163 LEU A O 1
ATOM 1283 N N . GLU A 1 164 ? -1.087 2.291 8.843 1.00 85.56 164 GLU A N 1
ATOM 1284 C CA . GLU A 1 164 ? -2.379 2.817 9.305 1.00 85.56 164 GLU A CA 1
ATOM 1285 C C . GLU A 1 164 ? -3.336 1.709 9.776 1.00 85.56 164 GLU A C 1
ATOM 1287 O O . GLU A 1 164 ? -4.141 1.943 10.678 1.00 85.56 164 GLU A O 1
ATOM 1292 N N . GLU A 1 165 ? -3.167 0.480 9.279 1.00 83.00 165 GLU A N 1
ATOM 1293 C CA . GLU A 1 165 ? -3.737 -0.749 9.850 1.00 83.00 165 GLU A CA 1
ATOM 1294 C C . GLU A 1 165 ? -3.059 -1.178 11.171 1.00 83.00 165 GLU A C 1
ATOM 1296 O O . GLU A 1 165 ? -3.469 -2.170 11.776 1.00 83.00 165 GLU A O 1
ATOM 1301 N N . GLY A 1 166 ? -2.063 -0.427 11.661 1.00 83.31 166 GLY A N 1
ATOM 1302 C CA . GLY A 1 166 ? -1.360 -0.668 12.927 1.00 83.31 166 GLY A CA 1
ATOM 1303 C C . GLY A 1 166 ? -0.259 -1.729 12.859 1.00 83.31 166 GLY A C 1
ATOM 1304 O O . GLY A 1 166 ? 0.250 -2.139 13.901 1.00 83.31 166 GLY A O 1
ATOM 1305 N N . LYS A 1 167 ? 0.117 -2.183 11.661 1.00 88.88 167 LYS A N 1
ATOM 1306 C CA . LYS A 1 167 ? 1.135 -3.219 11.447 1.00 88.88 167 LYS A CA 1
ATOM 1307 C C . LYS A 1 167 ? 2.546 -2.627 11.428 1.00 88.88 167 LYS A C 1
ATOM 1309 O O . LYS A 1 167 ? 2.745 -1.519 10.933 1.00 88.88 167 LYS A O 1
ATOM 1314 N N . LYS A 1 168 ? 3.544 -3.371 11.920 1.00 91.00 168 LYS A N 1
ATOM 1315 C CA . LYS A 1 168 ? 4.960 -3.057 11.622 1.00 91.00 168 LYS A CA 1
ATOM 1316 C C . LYS A 1 168 ? 5.202 -3.279 10.130 1.00 91.00 168 LYS A C 1
ATOM 1318 O O . LYS A 1 168 ? 4.598 -4.183 9.553 1.00 91.00 168 LYS A O 1
ATOM 1323 N N . VAL A 1 169 ? 6.113 -2.523 9.524 1.00 95.94 169 VAL A N 1
ATOM 1324 C CA . VAL A 1 169 ? 6.516 -2.738 8.127 1.00 95.94 169 VAL A CA 1
ATOM 1325 C C . VAL A 1 169 ? 8.029 -2.922 8.027 1.00 95.94 169 VAL A C 1
ATOM 1327 O O . VAL A 1 169 ? 8.792 -2.071 8.471 1.00 95.94 169 VAL A O 1
ATOM 1330 N N . ILE A 1 170 ? 8.467 -4.023 7.420 1.00 96.56 170 ILE A N 1
ATOM 1331 C CA . ILE A 1 170 ? 9.877 -4.305 7.124 1.00 96.56 170 ILE A CA 1
ATOM 1332 C C . ILE A 1 170 ? 10.011 -4.411 5.607 1.00 96.56 170 ILE A C 1
ATOM 1334 O O . ILE A 1 170 ? 9.329 -5.213 4.970 1.00 96.56 170 ILE A O 1
ATOM 1338 N N . VAL A 1 171 ? 10.855 -3.573 5.007 1.00 97.62 171 VAL A N 1
ATOM 1339 C CA . VAL A 1 171 ? 11.001 -3.501 3.547 1.00 97.62 171 VAL A CA 1
ATOM 1340 C C . VAL A 1 171 ? 12.315 -4.149 3.115 1.00 97.62 171 VAL A C 1
ATOM 1342 O O . VAL A 1 171 ? 13.372 -3.550 3.276 1.00 97.62 171 VAL A O 1
ATOM 1345 N N . ILE A 1 172 ? 12.264 -5.349 2.537 1.00 97.56 172 ILE A N 1
ATOM 1346 C CA . ILE A 1 172 ? 13.419 -5.985 1.898 1.00 97.56 172 ILE A CA 1
ATOM 1347 C C . ILE A 1 172 ? 13.503 -5.445 0.472 1.00 97.56 172 ILE A C 1
ATOM 1349 O O . ILE A 1 172 ? 12.689 -5.782 -0.390 1.00 97.56 172 ILE A O 1
ATOM 1353 N N . ALA A 1 173 ? 14.471 -4.573 0.227 1.00 96.62 173 ALA A N 1
ATOM 1354 C CA . ALA A 1 173 ? 14.635 -3.893 -1.044 1.00 96.62 173 ALA A CA 1
ATOM 1355 C C . ALA A 1 173 ? 15.913 -4.355 -1.743 1.00 96.62 173 ALA A C 1
ATOM 1357 O O . ALA A 1 173 ? 16.939 -4.566 -1.100 1.00 96.62 173 ALA A O 1
ATOM 1358 N N . HIS A 1 174 ? 15.841 -4.530 -3.061 1.00 96.69 174 HIS A N 1
ATOM 1359 C CA . HIS A 1 174 ? 16.940 -5.065 -3.851 1.00 96.69 174 HIS A CA 1
ATOM 1360 C C . HIS A 1 174 ? 17.346 -4.127 -4.995 1.00 96.69 174 HIS A C 1
ATOM 1362 O O . HIS A 1 174 ? 16.500 -3.735 -5.803 1.00 96.69 174 HIS A O 1
ATOM 1368 N N . SER A 1 175 ? 18.644 -3.832 -5.137 1.00 94.38 175 SER A N 1
ATOM 1369 C CA . SER A 1 175 ? 19.203 -3.081 -6.273 1.00 94.38 175 SER A CA 1
ATOM 1370 C C . SER A 1 175 ? 18.502 -1.720 -6.453 1.00 94.38 175 SER A C 1
ATOM 1372 O O . SER A 1 175 ? 18.413 -0.941 -5.505 1.00 94.38 175 SER A O 1
ATOM 1374 N N . GLN A 1 176 ? 17.959 -1.404 -7.634 1.00 91.38 176 GLN A N 1
ATOM 1375 C CA . GLN A 1 176 ? 17.142 -0.200 -7.859 1.00 91.38 176 GLN A CA 1
ATOM 1376 C C . GLN A 1 176 ? 15.979 -0.061 -6.861 1.00 91.38 176 GLN A C 1
ATOM 1378 O O . GLN A 1 176 ? 15.642 1.057 -6.466 1.00 91.38 176 GLN A O 1
ATOM 1383 N N . GLY A 1 177 ? 15.384 -1.179 -6.436 1.00 92.69 177 GLY A N 1
ATOM 1384 C CA . GLY A 1 177 ? 14.324 -1.198 -5.435 1.00 92.69 177 GLY A CA 1
ATOM 1385 C C . GLY A 1 177 ? 14.750 -0.537 -4.125 1.00 92.69 177 GLY A C 1
ATOM 1386 O O . GLY A 1 177 ? 13.925 0.108 -3.488 1.00 92.69 177 GLY A O 1
ATOM 1387 N N . SER A 1 178 ? 16.036 -0.597 -3.766 1.00 92.31 178 SER A N 1
ATOM 1388 C CA . SER A 1 178 ? 16.602 0.021 -2.559 1.00 92.31 178 SER A CA 1
ATOM 1389 C C . SER A 1 178 ? 16.584 1.554 -2.604 1.00 92.31 178 SER A C 1
ATOM 1391 O O . SER A 1 178 ? 16.354 2.182 -1.573 1.00 92.31 178 SER A O 1
ATOM 1393 N N . LEU A 1 179 ? 16.725 2.180 -3.782 1.00 88.75 179 LEU A N 1
ATOM 1394 C CA . LEU A 1 179 ? 16.554 3.637 -3.942 1.00 88.75 179 LEU A CA 1
ATOM 1395 C C . LEU A 1 179 ? 15.085 4.042 -3.758 1.00 88.75 179 LEU A C 1
ATOM 1397 O O . LEU A 1 179 ? 14.780 4.941 -2.975 1.00 88.75 179 LEU A O 1
ATOM 1401 N N . LEU A 1 180 ? 14.168 3.336 -4.428 1.00 90.50 180 LEU A N 1
ATOM 1402 C CA . LEU A 1 180 ? 12.725 3.592 -4.346 1.00 90.50 180 LEU A CA 1
ATOM 1403 C C . LEU A 1 180 ? 12.185 3.359 -2.928 1.00 90.50 180 LEU A C 1
ATOM 1405 O O . LEU A 1 180 ? 11.462 4.199 -2.394 1.00 90.50 180 LEU A O 1
ATOM 1409 N N . ALA A 1 181 ? 12.583 2.257 -2.289 1.00 93.00 181 ALA A N 1
ATOM 1410 C CA . ALA A 1 181 ? 12.244 1.943 -0.906 1.00 93.00 181 ALA A CA 1
ATOM 1411 C C . ALA A 1 181 ? 12.812 2.981 0.068 1.00 93.00 181 ALA A C 1
ATOM 1413 O O . ALA A 1 181 ? 12.092 3.441 0.952 1.00 93.00 181 ALA A O 1
ATOM 1414 N N . THR A 1 182 ? 14.068 3.402 -0.109 1.00 90.12 182 THR A N 1
ATOM 1415 C CA . THR A 1 182 ? 14.688 4.427 0.742 1.00 90.12 182 THR A CA 1
ATOM 1416 C C . THR A 1 182 ? 13.967 5.769 0.618 1.00 90.12 182 THR A C 1
ATOM 1418 O O . THR A 1 182 ? 13.611 6.354 1.642 1.00 90.12 182 THR A O 1
ATOM 1421 N N . ALA A 1 183 ? 13.648 6.216 -0.601 1.00 88.56 183 ALA A N 1
ATOM 1422 C CA . ALA A 1 183 ? 12.864 7.430 -0.830 1.00 88.56 183 ALA A CA 1
ATOM 1423 C C . ALA A 1 183 ? 11.444 7.332 -0.234 1.00 88.56 183 ALA A C 1
ATOM 1425 O O . ALA A 1 183 ? 10.965 8.275 0.405 1.00 88.56 183 ALA A O 1
ATOM 1426 N N . ALA A 1 184 ? 10.784 6.180 -0.377 1.00 92.06 184 ALA A N 1
ATOM 1427 C CA . ALA A 1 184 ? 9.439 5.956 0.144 1.00 92.06 184 ALA A CA 1
ATOM 1428 C C . ALA A 1 184 ? 9.395 5.935 1.683 1.00 92.06 184 ALA A C 1
ATOM 1430 O O . ALA A 1 184 ? 8.553 6.607 2.282 1.00 92.06 184 ALA A O 1
ATOM 1431 N N . VAL A 1 185 ? 10.328 5.226 2.327 1.00 91.75 185 VAL A N 1
ATOM 1432 C CA . VAL A 1 185 ? 10.475 5.174 3.793 1.00 91.75 185 VAL A CA 1
ATOM 1433 C C . VAL A 1 185 ? 10.838 6.553 4.354 1.00 91.75 185 VAL A C 1
ATOM 1435 O O . VAL A 1 185 ? 10.219 7.009 5.316 1.00 91.75 185 VAL A O 1
ATOM 1438 N N . GLN A 1 186 ? 11.759 7.280 3.712 1.00 86.75 186 GLN A N 1
ATOM 1439 C CA . GLN A 1 186 ? 12.117 8.641 4.119 1.00 86.75 186 GLN A CA 1
ATOM 1440 C C . GLN A 1 186 ? 10.938 9.620 3.983 1.00 86.75 186 GLN A C 1
ATOM 1442 O O . GLN A 1 186 ? 10.776 10.505 4.827 1.00 86.75 186 GLN A O 1
ATOM 1447 N N . THR A 1 187 ? 10.085 9.447 2.968 1.00 88.12 187 THR A N 1
ATOM 1448 C CA . THR A 1 187 ? 8.848 10.228 2.802 1.00 88.12 187 THR A CA 1
ATOM 1449 C C . THR A 1 187 ? 7.887 9.999 3.970 1.00 88.12 187 THR A C 1
ATOM 1451 O O . THR A 1 187 ? 7.390 10.965 4.546 1.00 88.12 187 THR A O 1
ATOM 1454 N N . LEU A 1 188 ? 7.694 8.745 4.391 1.00 90.62 188 LEU A N 1
ATOM 1455 C CA . LEU A 1 188 ? 6.846 8.398 5.538 1.00 90.62 188 LEU A CA 1
ATOM 1456 C C . LEU A 1 188 ? 7.365 8.995 6.849 1.00 90.62 188 LEU A C 1
ATOM 1458 O O . LEU A 1 188 ? 6.592 9.574 7.611 1.00 90.62 188 LEU A O 1
ATOM 1462 N N . TRP A 1 189 ? 8.670 8.920 7.100 1.00 87.00 189 TRP A N 1
ATOM 1463 C CA . TRP A 1 189 ? 9.277 9.507 8.299 1.00 87.00 189 TRP A CA 1
ATOM 1464 C C . TRP A 1 189 ? 9.189 11.034 8.344 1.00 87.00 189 TRP A C 1
ATOM 1466 O O . TRP A 1 189 ? 9.069 11.613 9.425 1.00 87.00 189 TRP A O 1
ATOM 1476 N N . ASN A 1 190 ? 9.224 11.686 7.179 1.00 82.56 190 ASN A N 1
ATOM 1477 C CA . ASN A 1 190 ? 9.015 13.127 7.057 1.00 82.56 190 ASN A CA 1
ATOM 1478 C C . ASN A 1 190 ? 7.540 13.522 7.261 1.00 82.56 190 ASN A C 1
ATOM 1480 O O . ASN A 1 190 ? 7.272 14.615 7.757 1.00 82.56 190 ASN A O 1
ATOM 1484 N N . GLU A 1 191 ? 6.592 12.652 6.896 1.00 84.19 191 GLU A N 1
ATOM 1485 C CA . GLU A 1 191 ? 5.151 12.859 7.089 1.00 84.19 191 GLU A CA 1
ATOM 1486 C C . GLU A 1 191 ? 4.734 12.693 8.558 1.00 84.19 191 GLU A C 1
ATOM 1488 O O . GLU A 1 191 ? 4.069 13.566 9.120 1.00 84.19 191 GLU A O 1
ATOM 1493 N N . LYS A 1 192 ? 5.128 11.581 9.193 1.00 80.00 192 LYS A N 1
ATOM 1494 C CA . LYS A 1 192 ? 4.848 11.287 10.604 1.00 80.00 192 LYS A CA 1
ATOM 1495 C C . LYS A 1 192 ? 6.114 10.742 11.256 1.00 80.00 192 LYS A C 1
ATOM 1497 O O . LYS A 1 192 ? 6.524 9.615 10.998 1.00 80.00 192 LYS A O 1
ATOM 1502 N N . TRP A 1 193 ? 6.705 11.529 12.151 1.00 72.88 193 TRP A N 1
ATOM 1503 C CA . TRP A 1 193 ? 7.964 11.178 12.818 1.00 72.88 193 TRP A CA 1
ATOM 1504 C C . TRP A 1 193 ? 7.896 9.864 13.618 1.00 72.88 193 TRP A C 1
ATOM 1506 O O . TRP A 1 193 ? 8.909 9.179 13.746 1.00 72.88 193 TRP A O 1
ATOM 1516 N N . ASP A 1 194 ? 6.707 9.485 14.102 1.00 72.50 194 ASP A N 1
ATOM 1517 C CA . ASP A 1 194 ? 6.437 8.203 14.766 1.00 72.50 194 ASP A CA 1
ATOM 1518 C C . ASP A 1 194 ? 6.805 6.995 13.891 1.00 72.50 194 ASP A C 1
ATOM 1520 O O . ASP A 1 194 ? 7.351 6.011 14.398 1.00 72.50 194 ASP A O 1
ATOM 1524 N N . TYR A 1 195 ? 6.591 7.092 12.571 1.00 85.44 195 TYR A N 1
ATOM 1525 C CA . TYR A 1 195 ? 6.880 6.015 11.623 1.00 85.44 195 TYR A CA 1
ATOM 1526 C C . TYR A 1 195 ? 8.365 5.616 11.612 1.00 85.44 195 TYR A C 1
ATOM 1528 O O . TYR A 1 195 ? 8.674 4.485 11.244 1.00 85.44 195 TYR A O 1
ATOM 1536 N N . ALA A 1 196 ? 9.279 6.464 12.102 1.00 82.50 196 ALA A N 1
ATOM 1537 C CA . ALA A 1 196 ? 10.690 6.113 12.305 1.00 82.50 196 ALA A CA 1
ATOM 1538 C C . ALA A 1 196 ? 10.917 4.961 13.306 1.00 82.50 196 ALA A C 1
ATOM 1540 O O . ALA A 1 196 ? 12.030 4.447 13.401 1.00 82.50 196 ALA A O 1
ATOM 1541 N N . ASN A 1 197 ? 9.892 4.547 14.055 1.00 81.44 197 ASN A N 1
ATOM 1542 C CA . ASN A 1 197 ? 9.925 3.355 14.908 1.00 81.44 197 ASN A CA 1
ATOM 1543 C C . ASN A 1 197 ? 9.041 2.213 14.380 1.00 81.44 197 ASN A C 1
ATOM 1545 O O . ASN A 1 197 ? 9.058 1.135 14.959 1.00 81.44 197 ASN A O 1
ATOM 1549 N N . ASN A 1 198 ? 8.265 2.433 13.312 1.00 87.75 198 ASN A N 1
ATOM 1550 C CA . ASN A 1 198 ? 7.254 1.485 12.825 1.00 87.75 198 ASN A CA 1
ATOM 1551 C C . ASN A 1 198 ? 7.586 0.870 11.458 1.00 87.75 198 ASN A C 1
ATOM 1553 O O . ASN A 1 198 ? 7.093 -0.215 11.145 1.00 87.75 198 ASN A O 1
ATOM 1557 N N . ILE A 1 199 ? 8.406 1.558 10.656 1.00 93.44 199 ILE A N 1
ATOM 1558 C CA . ILE A 1 199 ? 8.927 1.070 9.378 1.00 93.44 199 ILE A CA 1
ATOM 1559 C C . ILE A 1 199 ? 10.433 1.286 9.278 1.00 93.44 199 ILE A C 1
ATOM 1561 O O . ILE A 1 199 ? 10.918 2.370 9.604 1.00 93.44 199 ILE A O 1
ATOM 1565 N N . ASP A 1 200 ? 11.141 0.281 8.765 1.00 92.62 200 ASP A N 1
ATOM 1566 C CA . ASP A 1 200 ? 12.505 0.412 8.245 1.00 92.62 200 ASP A CA 1
ATOM 1567 C C . ASP A 1 200 ? 12.749 -0.580 7.089 1.00 92.62 200 ASP A C 1
ATOM 1569 O O . ASP A 1 200 ? 11.829 -1.276 6.643 1.00 92.62 200 ASP A O 1
ATOM 1573 N N . LYS A 1 201 ? 13.972 -0.599 6.557 1.00 93.38 201 LYS A N 1
ATOM 1574 C CA . LYS A 1 201 ? 14.346 -1.296 5.323 1.00 93.38 201 LYS A CA 1
ATOM 1575 C C . LYS A 1 201 ? 15.671 -2.052 5.440 1.00 93.38 201 LYS A C 1
ATOM 1577 O O . LYS A 1 201 ? 16.634 -1.556 6.019 1.00 93.38 201 LYS A O 1
ATOM 1582 N N . ILE A 1 202 ? 15.719 -3.194 4.767 1.00 94.81 202 ILE A N 1
ATOM 1583 C CA . ILE A 1 202 ? 16.903 -4.020 4.544 1.00 94.81 202 ILE A CA 1
ATOM 1584 C C . ILE A 1 202 ? 17.308 -3.815 3.089 1.00 94.81 202 ILE A C 1
ATOM 1586 O O . ILE A 1 202 ? 16.580 -4.189 2.169 1.00 94.81 202 ILE A O 1
ATOM 1590 N N . ASN A 1 203 ? 18.448 -3.164 2.886 1.00 94.62 203 ASN A N 1
ATOM 1591 C CA . ASN A 1 203 ? 18.907 -2.704 1.580 1.00 94.62 203 ASN A CA 1
ATOM 1592 C C . ASN A 1 203 ? 19.923 -3.701 0.989 1.00 94.62 203 ASN A C 1
ATOM 1594 O O . ASN A 1 203 ? 21.099 -3.689 1.347 1.00 94.62 203 ASN A O 1
ATOM 1598 N N . VAL A 1 204 ? 19.488 -4.554 0.063 1.00 96.31 204 VAL A N 1
ATOM 1599 C CA . VAL A 1 204 ? 20.308 -5.595 -0.584 1.00 96.31 204 VAL A CA 1
ATOM 1600 C C . VAL A 1 204 ? 20.768 -5.128 -1.967 1.00 96.31 204 VAL A C 1
ATOM 1602 O O . VAL A 1 204 ? 20.020 -4.447 -2.673 1.00 96.31 204 VAL A O 1
ATOM 1605 N N . ALA A 1 205 ? 22.009 -5.447 -2.345 1.00 94.62 205 ALA A N 1
ATOM 1606 C CA . ALA A 1 205 ? 22.693 -4.922 -3.529 1.00 94.62 205 ALA A CA 1
ATOM 1607 C C . ALA A 1 205 ? 22.534 -3.393 -3.653 1.00 94.62 205 ALA A C 1
ATOM 1609 O O . ALA A 1 205 ? 22.181 -2.879 -4.711 1.00 94.62 205 ALA A O 1
ATOM 1610 N N . SER A 1 206 ? 22.664 -2.658 -2.544 1.00 90.88 206 SER A N 1
ATOM 1611 C CA . SER A 1 206 ? 22.176 -1.278 -2.461 1.00 90.88 206 SER A CA 1
ATOM 1612 C C . SER A 1 206 ? 23.053 -0.289 -3.231 1.00 90.88 206 SER A C 1
ATOM 1614 O O . SER A 1 206 ? 24.236 -0.158 -2.907 1.00 90.88 206 SER A O 1
ATOM 1616 N N . PRO A 1 207 ? 22.479 0.487 -4.167 1.00 87.12 207 PRO A N 1
ATOM 1617 C CA . PRO A 1 207 ? 23.157 1.631 -4.754 1.00 87.12 207 PRO A CA 1
ATOM 1618 C C . PRO A 1 207 ? 22.954 2.942 -3.976 1.00 87.12 207 PRO A C 1
ATOM 1620 O O . PRO A 1 207 ? 23.684 3.902 -4.211 1.00 87.12 207 PRO A O 1
ATOM 1623 N N . SER A 1 208 ? 21.974 2.989 -3.066 1.00 81.56 208 SER A N 1
ATOM 1624 C CA . SER A 1 208 ? 21.679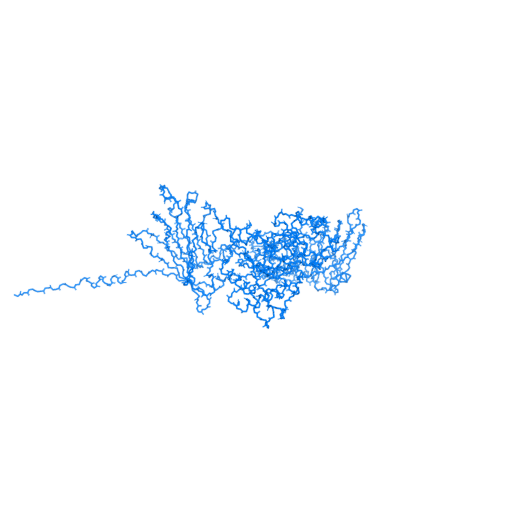 4.164 -2.237 1.00 81.56 208 SER A CA 1
ATOM 1625 C C . SER A 1 208 ? 22.745 4.356 -1.161 1.00 81.56 208 SER A C 1
ATOM 1627 O O . SER A 1 208 ? 23.098 3.399 -0.470 1.00 81.56 208 SER A O 1
ATOM 1629 N N . SER A 1 209 ? 23.211 5.593 -0.991 1.00 77.81 209 SER A N 1
ATOM 1630 C CA . SER A 1 209 ? 24.098 6.048 0.086 1.00 77.81 209 SER A CA 1
ATOM 1631 C C . SER A 1 209 ? 23.392 6.894 1.142 1.00 77.81 209 SER A C 1
ATOM 1633 O O . SER A 1 209 ? 24.052 7.470 2.015 1.00 77.81 209 SER A O 1
ATOM 1635 N N . LEU A 1 210 ? 22.062 7.005 1.088 1.00 70.62 210 LEU A N 1
ATOM 1636 C CA . LEU A 1 210 ? 21.309 7.653 2.156 1.00 70.62 210 LEU A CA 1
ATOM 1637 C C . LEU A 1 210 ? 21.395 6.817 3.438 1.00 70.62 210 LEU A C 1
ATOM 1639 O O . LEU A 1 210 ? 21.250 5.594 3.394 1.00 70.62 210 LEU A O 1
ATOM 1643 N N . PRO A 1 211 ? 21.629 7.452 4.601 1.00 64.62 211 PRO A N 1
ATOM 1644 C CA . PRO A 1 211 ? 21.715 6.733 5.860 1.00 64.62 211 PRO A CA 1
ATOM 1645 C C . PRO A 1 211 ? 20.392 6.053 6.178 1.00 64.62 211 PRO A C 1
ATOM 1647 O O . PRO A 1 211 ? 19.334 6.638 5.942 1.00 64.62 211 PRO A O 1
ATOM 1650 N N . ASN A 1 212 ? 20.453 4.856 6.778 1.00 57.22 212 ASN A N 1
ATOM 1651 C CA . ASN A 1 212 ? 19.234 4.105 7.049 1.00 57.22 212 ASN A CA 1
ATOM 1652 C C . ASN A 1 212 ? 18.243 4.936 7.849 1.00 57.22 212 ASN A C 1
ATOM 1654 O O . ASN A 1 212 ? 17.110 4.983 7.402 1.00 57.22 212 ASN A O 1
ATOM 1658 N N . LYS A 1 213 ? 18.663 5.659 8.901 1.00 57.31 213 LYS A N 1
ATOM 1659 C CA . LYS A 1 213 ? 17.784 6.439 9.787 1.00 57.31 213 LYS A CA 1
ATOM 1660 C C . LYS A 1 213 ? 18.248 7.891 9.967 1.00 57.31 213 LYS A C 1
ATOM 1662 O O . LYS A 1 213 ? 19.360 8.144 10.431 1.00 57.31 213 LYS A O 1
ATOM 1667 N N . TYR A 1 214 ? 17.388 8.876 9.675 1.00 52.19 214 TYR A N 1
ATOM 1668 C CA . TYR A 1 214 ? 17.698 10.307 9.873 1.00 52.19 214 TYR A CA 1
ATOM 1669 C C . TYR A 1 214 ? 17.519 10.756 11.340 1.00 52.19 214 TYR A C 1
ATOM 1671 O O . TYR A 1 214 ? 16.752 11.668 11.659 1.00 52.19 214 TYR A O 1
ATOM 1679 N N . TYR A 1 215 ? 18.252 10.143 12.276 1.00 50.31 215 TYR A N 1
ATOM 1680 C CA . TYR A 1 215 ? 18.319 10.665 13.642 1.00 50.31 215 TYR A CA 1
ATOM 1681 C C . TYR A 1 215 ? 19.260 11.876 13.696 1.00 50.31 215 TYR A C 1
ATOM 1683 O O . TYR A 1 215 ? 20.482 11.754 13.639 1.00 50.31 215 TYR A O 1
ATOM 1691 N N . ARG A 1 216 ? 18.691 13.076 13.886 1.00 43.81 216 ARG A N 1
ATOM 1692 C CA . ARG A 1 216 ? 19.391 14.386 13.895 1.00 43.81 216 ARG A CA 1
ATOM 1693 C C . ARG A 1 216 ? 20.577 14.507 14.881 1.00 43.81 216 ARG A C 1
ATOM 1695 O O . ARG A 1 216 ? 21.298 15.499 14.837 1.00 43.81 216 ARG A O 1
ATOM 1702 N N . TYR A 1 217 ? 20.770 13.526 15.765 1.00 45.00 217 TYR A N 1
ATOM 1703 C CA . TYR A 1 217 ? 21.848 13.462 16.760 1.00 45.00 217 TYR A CA 1
ATOM 1704 C C . TYR A 1 217 ? 22.717 12.194 16.707 1.00 45.00 217 TYR A C 1
ATOM 1706 O O . TYR A 1 217 ? 23.775 12.184 17.331 1.00 45.00 217 TYR A O 1
ATOM 1714 N N . TYR A 1 218 ? 22.318 11.162 15.959 1.00 47.94 218 TYR A N 1
ATOM 1715 C CA . TYR A 1 218 ? 23.079 9.924 15.790 1.00 47.94 218 TYR A CA 1
ATOM 1716 C C . TYR A 1 218 ? 22.941 9.464 14.339 1.00 47.94 218 TYR A C 1
ATOM 1718 O O . TYR A 1 218 ? 21.889 8.981 13.935 1.00 47.94 218 TYR A O 1
ATOM 1726 N N . ARG A 1 219 ? 24.012 9.630 13.552 1.00 48.16 219 ARG A N 1
ATOM 1727 C CA . ARG A 1 219 ? 24.148 8.933 12.270 1.00 48.16 219 ARG A CA 1
ATOM 1728 C C . ARG A 1 219 ? 24.470 7.476 12.584 1.00 48.16 219 ARG A C 1
ATOM 1730 O O . ARG A 1 219 ? 25.631 7.148 12.819 1.00 48.16 219 ARG A O 1
ATOM 1737 N N . GLU A 1 220 ? 23.445 6.640 12.640 1.00 57.34 220 GLU A N 1
ATOM 1738 C CA . GLU A 1 220 ? 23.632 5.193 12.565 1.00 57.34 220 GLU A CA 1
ATOM 1739 C C . GLU A 1 220 ? 24.247 4.853 11.199 1.00 57.34 220 GLU A C 1
ATOM 1741 O O . GLU A 1 220 ? 23.997 5.534 10.197 1.00 57.34 220 GLU A O 1
ATOM 1746 N N . SER A 1 221 ? 25.132 3.856 11.172 1.00 60.94 221 SER A N 1
ATOM 1747 C CA . SER A 1 221 ? 25.722 3.370 9.926 1.00 60.94 221 SER A CA 1
ATOM 1748 C C . SER A 1 221 ? 24.627 2.824 9.018 1.00 60.94 221 SER A C 1
ATOM 1750 O O . SER A 1 221 ? 23.689 2.186 9.491 1.00 60.94 221 SER A O 1
ATOM 1752 N N . ILE A 1 222 ? 24.767 3.044 7.714 1.00 68.31 222 ILE A N 1
ATOM 1753 C CA . ILE A 1 222 ? 23.878 2.448 6.715 1.00 68.31 222 ILE A CA 1
ATOM 1754 C C . ILE A 1 222 ? 24.014 0.928 6.833 1.00 68.31 222 ILE A C 1
ATOM 1756 O O . ILE A 1 222 ? 25.124 0.417 6.677 1.00 68.31 222 ILE A O 1
ATOM 1760 N N . GLN A 1 223 ? 22.926 0.224 7.147 1.00 80.75 223 GLN A N 1
ATOM 1761 C CA . GLN A 1 223 ? 22.888 -1.236 7.095 1.00 80.75 223 GLN A CA 1
ATOM 1762 C C . GLN A 1 223 ? 22.400 -1.626 5.703 1.00 80.75 223 GLN A C 1
ATOM 1764 O O . GLN A 1 223 ? 21.341 -1.194 5.245 1.00 80.75 223 GLN A O 1
ATOM 1769 N N . TYR A 1 224 ? 23.237 -2.377 5.007 1.00 92.12 224 TYR A N 1
ATOM 1770 C CA . TYR A 1 224 ? 23.005 -2.857 3.657 1.00 92.12 224 TYR A CA 1
ATOM 1771 C C . TYR A 1 224 ? 23.795 -4.149 3.467 1.00 92.12 224 TYR A C 1
ATOM 1773 O O . TYR A 1 224 ? 24.702 -4.443 4.248 1.00 92.12 224 TYR A O 1
ATOM 1781 N N . VAL A 1 225 ? 23.472 -4.906 2.425 1.00 95.44 225 VAL A N 1
ATOM 1782 C CA . VAL A 1 225 ? 24.163 -6.150 2.071 1.00 95.44 225 VAL A CA 1
ATOM 1783 C C . VAL A 1 225 ? 24.495 -6.093 0.586 1.00 95.44 225 VAL A C 1
ATOM 1785 O O . VAL A 1 225 ? 23.617 -6.287 -0.248 1.00 95.44 225 VAL A O 1
ATOM 1788 N N . THR A 1 226 ? 25.747 -5.790 0.245 1.00 95.12 226 THR A N 1
ATOM 1789 C CA . THR A 1 226 ? 26.230 -5.671 -1.140 1.00 95.12 226 THR A CA 1
ATOM 1790 C C . THR A 1 226 ? 27.488 -6.516 -1.299 1.00 95.12 226 THR A C 1
ATOM 1792 O O . THR A 1 226 ? 28.481 -6.291 -0.604 1.00 95.12 226 THR A O 1
ATOM 1795 N N . ALA A 1 227 ? 27.465 -7.481 -2.213 1.00 94.12 227 ALA A N 1
ATOM 1796 C CA . ALA A 1 227 ? 28.587 -8.381 -2.436 1.00 94.12 227 ALA A CA 1
ATOM 1797 C C . ALA A 1 227 ? 29.784 -7.643 -3.062 1.00 94.12 227 ALA A C 1
ATOM 1799 O O . ALA A 1 227 ? 29.610 -6.752 -3.898 1.00 94.12 227 ALA A O 1
ATOM 1800 N N . TYR A 1 228 ? 31.012 -8.010 -2.681 1.00 92.19 228 TYR A N 1
ATOM 1801 C CA . TYR A 1 228 ? 32.230 -7.441 -3.279 1.00 92.19 228 TYR A CA 1
ATOM 1802 C C . TYR A 1 228 ? 32.334 -7.690 -4.786 1.00 92.19 228 TYR A C 1
ATOM 1804 O O . TYR A 1 228 ? 32.934 -6.885 -5.497 1.00 92.19 228 TYR A O 1
ATOM 1812 N N . ASP A 1 229 ? 31.745 -8.777 -5.277 1.00 89.25 229 ASP A N 1
ATOM 1813 C CA . ASP A 1 229 ? 31.828 -9.243 -6.656 1.00 89.25 229 ASP A CA 1
ATOM 1814 C C . ASP A 1 229 ? 30.560 -8.972 -7.492 1.00 89.25 229 ASP A C 1
ATOM 1816 O O . ASP A 1 229 ? 30.517 -9.340 -8.668 1.00 89.25 229 ASP A O 1
ATOM 1820 N N . ASP A 1 230 ? 29.576 -8.254 -6.934 1.00 91.06 230 ASP A N 1
ATOM 1821 C CA . ASP A 1 230 ? 28.376 -7.790 -7.644 1.00 91.06 230 ASP A CA 1
ATOM 1822 C C . ASP A 1 230 ? 28.761 -6.884 -8.825 1.00 91.06 230 ASP A C 1
ATOM 1824 O O . ASP A 1 230 ? 29.214 -5.743 -8.665 1.00 91.06 230 ASP A O 1
ATOM 1828 N N . ARG A 1 231 ? 28.589 -7.389 -10.048 1.00 85.50 231 ARG A N 1
ATOM 1829 C CA . ARG A 1 231 ? 29.075 -6.721 -11.264 1.00 85.50 231 ARG A CA 1
ATOM 1830 C C . ARG A 1 231 ? 28.239 -5.499 -11.625 1.00 85.50 231 ARG A C 1
ATOM 1832 O O . ARG A 1 231 ? 28.769 -4.562 -12.223 1.00 85.50 231 ARG A O 1
ATOM 1839 N N . VAL A 1 232 ? 26.961 -5.478 -11.245 1.00 86.50 232 VAL A N 1
ATOM 1840 C CA . VAL A 1 232 ? 26.063 -4.349 -11.516 1.00 86.50 232 VAL A CA 1
ATOM 1841 C C . VAL A 1 232 ? 26.382 -3.195 -10.578 1.00 86.50 232 VAL A C 1
ATOM 1843 O O . VAL A 1 232 ? 26.557 -2.075 -11.051 1.00 86.50 232 VAL A O 1
ATOM 1846 N N . ILE A 1 233 ? 26.518 -3.447 -9.274 1.00 88.25 233 ILE A N 1
ATOM 1847 C CA . ILE A 1 233 ? 26.802 -2.393 -8.293 1.00 88.25 233 ILE A CA 1
ATOM 1848 C C . ILE A 1 233 ? 28.244 -1.892 -8.409 1.00 88.25 233 ILE A C 1
ATOM 1850 O O . ILE A 1 233 ? 28.476 -0.686 -8.321 1.00 88.25 233 ILE A O 1
ATOM 1854 N N . ASN A 1 234 ? 29.211 -2.762 -8.716 1.00 85.06 234 ASN A N 1
ATOM 1855 C CA . ASN A 1 234 ? 30.574 -2.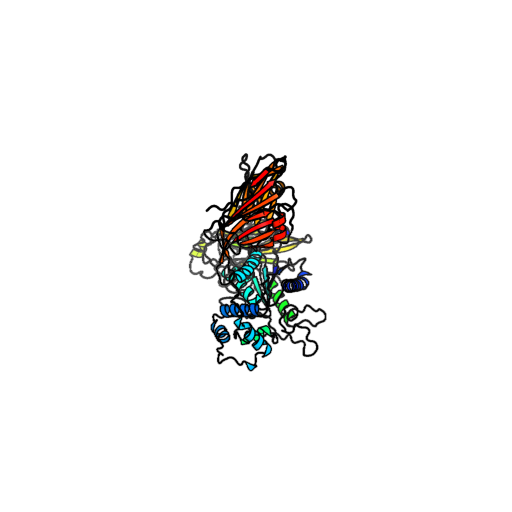325 -9.035 1.00 85.06 234 ASN A CA 1
ATOM 1856 C C . ASN A 1 234 ? 30.621 -1.449 -10.301 1.00 85.06 234 ASN A C 1
ATOM 1858 O O . ASN A 1 234 ? 31.244 -0.385 -10.289 1.00 85.06 234 ASN A O 1
ATOM 1862 N N . GLY A 1 235 ? 29.923 -1.840 -11.373 1.00 81.44 235 GLY A N 1
ATOM 1863 C CA . GLY A 1 235 ? 29.844 -1.043 -12.601 1.00 81.44 235 GLY A CA 1
ATOM 1864 C C . GLY A 1 235 ? 29.021 0.246 -12.461 1.00 81.44 235 GLY A C 1
ATOM 1865 O O . GLY A 1 235 ? 29.307 1.236 -13.132 1.00 81.44 235 GLY A O 1
ATOM 1866 N N . LEU A 1 236 ? 28.043 0.274 -11.553 1.00 81.25 236 LEU A N 1
ATOM 1867 C CA . LEU A 1 236 ? 27.305 1.478 -11.168 1.00 81.25 236 LEU A CA 1
ATOM 1868 C C . LEU A 1 236 ? 28.193 2.443 -10.374 1.00 81.25 236 LEU A C 1
ATOM 1870 O O . LEU A 1 236 ? 28.234 3.623 -10.707 1.00 81.25 236 LEU A O 1
ATOM 1874 N N . ARG A 1 237 ? 28.986 1.948 -9.415 1.00 83.44 237 ARG A N 1
ATOM 1875 C CA . ARG A 1 237 ? 29.941 2.761 -8.640 1.00 83.44 237 ARG A CA 1
ATOM 1876 C C . ARG A 1 237 ? 30.996 3.445 -9.503 1.00 83.44 237 ARG A C 1
ATOM 1878 O O . ARG A 1 237 ? 31.415 4.551 -9.186 1.00 83.44 237 ARG A O 1
ATOM 1885 N N . PHE A 1 238 ? 31.386 2.829 -10.617 1.00 72.56 238 PHE A N 1
ATOM 1886 C CA . PHE A 1 238 ? 32.262 3.468 -11.600 1.00 72.56 238 PHE A CA 1
ATOM 1887 C C . PHE A 1 238 ? 31.651 4.748 -12.204 1.00 72.56 238 PHE A C 1
ATOM 1889 O O . PHE A 1 238 ? 32.362 5.711 -12.473 1.00 72.56 238 PHE A O 1
ATOM 1896 N N . LEU A 1 239 ? 30.332 4.767 -12.410 1.00 70.00 239 LEU A N 1
ATOM 1897 C CA . LEU A 1 239 ? 29.601 5.851 -13.075 1.00 70.00 239 LEU A CA 1
ATOM 1898 C C . LEU A 1 239 ? 28.914 6.818 -12.084 1.00 70.00 239 LEU A C 1
ATOM 1900 O O . LEU A 1 239 ? 28.610 7.949 -12.454 1.00 70.00 239 LEU A O 1
ATOM 1904 N N . ALA A 1 240 ? 28.695 6.387 -10.839 1.00 75.12 240 ALA A N 1
ATOM 1905 C CA . ALA A 1 240 ? 28.177 7.166 -9.715 1.00 75.12 240 ALA A CA 1
ATOM 1906 C C . ALA A 1 240 ? 29.044 6.885 -8.462 1.00 75.12 240 ALA A C 1
ATOM 1908 O O . ALA A 1 240 ? 28.740 5.950 -7.713 1.00 75.12 240 ALA A O 1
ATOM 1909 N N . PRO A 1 241 ? 30.139 7.643 -8.237 1.00 76.38 241 PRO A N 1
ATOM 1910 C CA . PRO A 1 241 ? 31.164 7.321 -7.233 1.00 76.38 241 PRO A CA 1
ATOM 1911 C C . PRO A 1 241 ? 30.673 7.186 -5.787 1.00 76.38 241 PRO A C 1
ATOM 1913 O O . PRO A 1 241 ? 31.245 6.405 -5.030 1.00 76.38 241 PRO A O 1
ATOM 1916 N N . ASP A 1 242 ? 29.597 7.887 -5.419 1.00 80.44 242 ASP A N 1
ATOM 1917 C CA . ASP A 1 242 ? 28.979 7.819 -4.088 1.00 80.44 242 ASP A CA 1
ATOM 1918 C C . ASP A 1 242 ? 28.072 6.580 -3.896 1.00 80.44 242 ASP A C 1
ATOM 1920 O O . ASP A 1 242 ? 27.388 6.444 -2.884 1.00 80.44 242 ASP A O 1
ATOM 1924 N N . THR A 1 243 ? 28.065 5.635 -4.843 1.00 84.75 243 THR A N 1
ATOM 1925 C CA . THR A 1 243 ? 27.459 4.300 -4.682 1.00 84.75 243 THR A CA 1
ATOM 1926 C C . THR A 1 243 ? 28.229 3.491 -3.635 1.00 84.75 243 THR A C 1
ATOM 1928 O O . THR A 1 243 ? 29.450 3.339 -3.732 1.00 84.75 243 THR A O 1
ATOM 1931 N N . LEU A 1 244 ? 27.530 2.907 -2.657 1.00 85.19 244 LEU A N 1
ATOM 1932 C CA . LEU A 1 244 ? 28.177 2.206 -1.542 1.00 85.19 244 LEU A CA 1
ATOM 1933 C C . LEU A 1 244 ? 29.119 1.070 -1.998 1.00 85.19 244 LEU A C 1
ATOM 1935 O O . LEU A 1 244 ? 28.858 0.407 -3.011 1.00 85.19 244 LEU A O 1
ATOM 1939 N N . PRO A 1 245 ? 30.246 0.848 -1.287 1.00 89.88 245 PRO A N 1
ATOM 1940 C CA . PRO A 1 245 ? 31.155 -0.261 -1.563 1.00 89.88 245 PRO A CA 1
ATOM 1941 C C . PRO A 1 245 ? 30.467 -1.613 -1.333 1.00 89.88 245 PRO A C 1
ATOM 1943 O O . PRO A 1 245 ? 29.447 -1.691 -0.656 1.00 89.88 245 PRO A O 1
ATOM 1946 N N . GLY A 1 246 ? 31.044 -2.692 -1.865 1.00 91.25 246 GLY A N 1
ATOM 1947 C CA . GLY A 1 246 ? 30.727 -4.022 -1.345 1.00 91.25 246 GLY A CA 1
ATOM 1948 C C . GLY A 1 246 ? 31.128 -4.108 0.131 1.00 91.25 246 GLY A C 1
ATOM 1949 O O . GLY A 1 246 ? 32.099 -3.469 0.552 1.00 91.25 246 GLY A O 1
ATOM 1950 N N . ASN A 1 247 ? 30.376 -4.864 0.922 1.00 93.94 247 ASN A N 1
ATOM 1951 C CA . ASN A 1 247 ? 30.629 -5.073 2.346 1.00 93.94 247 ASN A CA 1
ATOM 1952 C C . ASN A 1 247 ? 30.567 -6.543 2.781 1.00 93.94 247 ASN A C 1
ATOM 1954 O O . ASN A 1 247 ? 30.893 -6.828 3.932 1.00 93.94 247 ASN A O 1
ATOM 1958 N N . ILE A 1 248 ? 30.187 -7.459 1.885 1.00 94.38 248 ILE A N 1
ATOM 1959 C CA . ILE A 1 248 ? 30.141 -8.893 2.163 1.00 94.38 248 ILE A CA 1
ATOM 1960 C C . ILE A 1 248 ? 30.831 -9.698 1.063 1.00 94.38 248 ILE A C 1
ATOM 1962 O O . ILE A 1 248 ? 30.769 -9.353 -0.118 1.00 94.38 248 ILE A O 1
ATOM 1966 N N . ASP A 1 249 ? 31.518 -10.761 1.466 1.00 91.12 249 ASP A N 1
ATOM 1967 C CA . ASP A 1 249 ? 32.125 -11.722 0.553 1.00 91.12 249 ASP A CA 1
ATOM 1968 C C . ASP A 1 249 ? 31.130 -12.855 0.299 1.00 91.12 249 ASP A C 1
ATOM 1970 O O . ASP A 1 249 ? 30.750 -13.566 1.228 1.00 91.12 249 ASP A O 1
ATOM 1974 N N . ASN A 1 250 ? 30.667 -12.963 -0.945 1.00 86.00 250 ASN A N 1
ATOM 1975 C CA . ASN A 1 250 ? 29.733 -13.990 -1.398 1.00 86.00 250 ASN A CA 1
ATOM 1976 C C . ASN A 1 250 ? 30.392 -14.987 -2.363 1.00 86.00 250 ASN A C 1
ATOM 1978 O O . ASN A 1 250 ? 29.678 -15.845 -2.874 1.00 86.00 250 ASN A O 1
ATOM 1982 N N . ASP A 1 251 ? 31.694 -14.871 -2.657 1.00 80.50 251 ASP A N 1
ATOM 1983 C CA . ASP A 1 251 ? 32.366 -15.753 -3.618 1.00 80.50 251 ASP A CA 1
ATOM 1984 C C . ASP A 1 251 ? 32.502 -17.176 -3.032 1.00 80.50 251 ASP A C 1
ATOM 1986 O O . ASP A 1 251 ? 33.284 -17.380 -2.098 1.00 80.50 251 ASP A O 1
ATOM 1990 N N . PRO A 1 252 ? 31.778 -18.193 -3.555 1.00 70.75 252 PRO A N 1
ATOM 1991 C CA . PRO A 1 252 ? 31.928 -19.576 -3.100 1.00 70.75 252 PRO A CA 1
ATOM 1992 C C . PRO A 1 252 ? 33.245 -20.203 -3.599 1.00 70.75 252 PRO A C 1
ATOM 1994 O O . PRO A 1 252 ? 33.598 -21.322 -3.221 1.00 70.75 252 PRO A O 1
ATOM 1997 N N . GLY A 1 253 ? 33.984 -19.493 -4.455 1.00 70.50 253 GLY A N 1
ATOM 1998 C CA . GLY A 1 253 ? 35.244 -19.898 -5.043 1.00 70.50 253 GLY A CA 1
ATOM 1999 C C . GLY A 1 253 ? 35.129 -20.328 -6.506 1.00 70.50 253 GLY A C 1
ATOM 2000 O O . GLY A 1 253 ? 34.067 -20.559 -7.077 1.00 70.50 253 GLY A O 1
ATOM 2001 N N . ILE A 1 254 ? 36.301 -20.502 -7.121 1.00 56.81 254 ILE A N 1
ATOM 2002 C CA . ILE A 1 254 ? 36.497 -20.657 -8.576 1.00 56.81 254 ILE A CA 1
ATOM 2003 C C . ILE A 1 254 ? 35.845 -21.937 -9.158 1.00 56.81 254 ILE A C 1
ATOM 2005 O O . I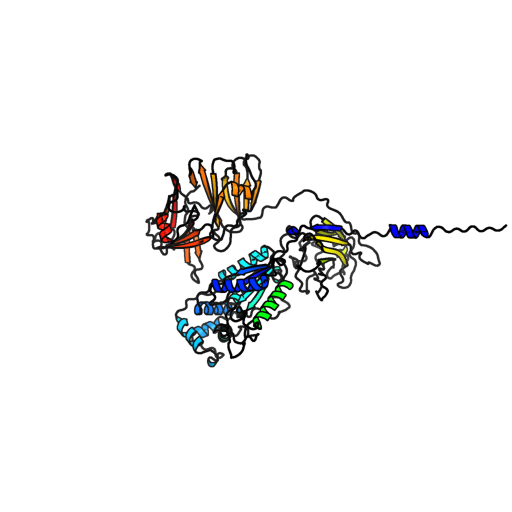LE A 1 254 ? 35.714 -22.075 -10.376 1.00 56.81 254 ILE A O 1
ATOM 2009 N N . PHE A 1 255 ? 35.445 -22.896 -8.319 1.00 53.75 255 PHE A N 1
ATOM 2010 C CA . PHE A 1 255 ? 34.894 -24.182 -8.749 1.00 53.75 255 PHE A CA 1
ATOM 2011 C C . PHE A 1 255 ? 33.412 -24.295 -8.375 1.00 53.75 255 PHE A C 1
ATOM 2013 O O . PHE A 1 255 ? 33.088 -24.604 -7.234 1.00 53.75 255 PHE A O 1
ATOM 2020 N N . ASN A 1 256 ? 32.547 -24.150 -9.385 1.00 62.41 256 ASN A N 1
ATOM 2021 C CA . ASN A 1 256 ? 31.082 -24.243 -9.305 1.00 62.41 256 ASN A CA 1
ATOM 2022 C C . ASN A 1 256 ? 30.387 -23.076 -8.580 1.00 62.41 256 ASN A C 1
ATOM 2024 O O . ASN A 1 256 ? 29.531 -23.320 -7.738 1.00 62.41 256 ASN A O 1
ATOM 2028 N N . ASP A 1 257 ? 30.693 -21.828 -8.949 1.00 70.75 257 ASP A N 1
ATOM 2029 C CA . ASP A 1 257 ? 29.818 -20.693 -8.624 1.00 70.75 257 ASP A CA 1
ATOM 2030 C C . ASP A 1 257 ? 28.459 -20.863 -9.350 1.00 70.75 257 ASP A C 1
ATOM 2032 O O . ASP A 1 257 ? 28.439 -20.879 -10.587 1.00 70.75 257 ASP A O 1
ATOM 2036 N N . PRO A 1 258 ? 27.339 -21.062 -8.626 1.00 71.69 258 PRO A N 1
ATOM 2037 C CA . PRO A 1 258 ? 26.021 -21.339 -9.204 1.00 71.69 258 PRO A CA 1
ATOM 2038 C C . PRO A 1 258 ? 25.179 -20.067 -9.388 1.00 71.69 258 PRO A C 1
ATOM 2040 O O . PRO A 1 258 ? 24.059 -20.136 -9.898 1.00 71.69 258 PRO A O 1
ATOM 2043 N N . ARG A 1 259 ? 25.706 -18.919 -8.946 1.00 82.06 259 ARG A N 1
ATOM 2044 C CA . ARG A 1 259 ? 25.044 -17.617 -8.983 1.00 82.06 259 ARG A CA 1
ATOM 2045 C C . ARG A 1 259 ? 24.830 -17.151 -10.427 1.00 82.06 259 ARG A C 1
ATOM 2047 O O . ARG A 1 259 ? 25.420 -17.668 -11.381 1.00 82.06 259 ARG A O 1
ATOM 2054 N N . ASP A 1 260 ? 23.950 -16.170 -10.620 1.00 80.06 260 ASP A N 1
ATOM 2055 C CA . ASP A 1 260 ? 23.736 -15.603 -11.955 1.00 80.06 260 ASP A CA 1
ATOM 2056 C C . ASP A 1 260 ? 25.002 -14.909 -12.473 1.00 80.06 260 ASP A C 1
ATOM 2058 O O . ASP A 1 260 ? 25.798 -14.395 -11.707 1.00 80.06 260 ASP A O 1
ATOM 2062 N N . TRP A 1 261 ? 25.182 -14.826 -13.791 1.00 80.69 261 TRP A N 1
ATOM 2063 C CA . TRP A 1 261 ? 26.414 -14.309 -14.408 1.00 80.69 261 TRP A CA 1
ATOM 2064 C C . TRP A 1 261 ? 26.797 -12.850 -14.054 1.00 80.69 261 TRP A C 1
ATOM 2066 O O . TRP A 1 261 ? 27.887 -12.405 -14.435 1.00 80.69 261 TRP A O 1
ATOM 2076 N N . LEU A 1 262 ? 25.923 -12.090 -13.385 1.00 84.69 262 LEU A N 1
ATOM 2077 C CA . LEU A 1 262 ? 26.195 -10.744 -12.869 1.00 84.69 262 LEU A CA 1
ATOM 2078 C C . LEU A 1 262 ? 26.538 -10.725 -11.372 1.00 84.69 262 LEU A C 1
ATOM 2080 O O . LEU A 1 262 ? 26.960 -9.680 -10.878 1.00 84.69 262 LEU A O 1
ATOM 2084 N N . ASN A 1 263 ? 26.365 -11.848 -10.676 1.00 88.25 263 ASN A N 1
ATOM 2085 C CA . ASN A 1 263 ? 26.385 -11.984 -9.223 1.00 88.25 263 ASN A CA 1
ATOM 2086 C C . ASN A 1 263 ? 25.463 -10.941 -8.552 1.00 88.25 263 ASN A C 1
ATOM 2088 O O . ASN A 1 263 ? 25.843 -10.300 -7.574 1.00 88.25 263 ASN A O 1
ATOM 2092 N N . HIS A 1 264 ? 24.270 -10.719 -9.134 1.00 91.31 264 HIS A N 1
ATOM 2093 C CA . HIS A 1 264 ? 23.388 -9.596 -8.781 1.00 91.31 264 HIS A CA 1
ATOM 2094 C C . HIS A 1 264 ? 21.921 -9.964 -8.499 1.00 91.31 264 HIS A C 1
ATOM 2096 O O . HIS A 1 264 ? 21.206 -9.161 -7.919 1.00 91.31 264 HIS A O 1
ATOM 2102 N N . GLY A 1 265 ? 21.406 -11.121 -8.911 1.00 92.38 265 GLY A N 1
ATOM 2103 C CA . GLY A 1 265 ? 20.015 -11.501 -8.635 1.00 92.38 265 GLY A CA 1
ATOM 2104 C C . GLY A 1 265 ? 19.762 -11.745 -7.142 1.00 92.38 265 GLY A C 1
ATOM 2105 O O . GLY A 1 265 ? 20.586 -12.347 -6.463 1.00 92.38 265 GLY A O 1
ATOM 2106 N N . PHE A 1 266 ? 18.611 -11.308 -6.616 1.00 95.75 266 PHE A N 1
ATOM 2107 C CA . PHE A 1 266 ? 18.322 -11.421 -5.178 1.00 95.75 266 PHE A CA 1
ATOM 2108 C C . PHE A 1 266 ? 18.360 -12.873 -4.685 1.00 95.75 266 PHE A C 1
ATOM 2110 O O . PHE A 1 266 ? 19.131 -13.187 -3.787 1.00 95.75 266 PHE A O 1
ATOM 2117 N N . LEU A 1 267 ? 17.573 -13.767 -5.294 1.00 93.75 267 LEU A N 1
ATOM 2118 C CA . LEU A 1 267 ? 17.582 -15.184 -4.925 1.00 93.75 267 LEU A CA 1
ATOM 2119 C C . LEU A 1 267 ? 18.914 -15.844 -5.286 1.00 93.75 267 LEU A C 1
ATOM 2121 O O . LEU A 1 267 ? 19.607 -16.344 -4.406 1.00 93.75 267 LEU A O 1
ATOM 2125 N N . SER A 1 268 ? 19.314 -15.738 -6.551 1.00 90.19 268 SER A N 1
ATOM 2126 C CA . SER A 1 268 ? 20.484 -16.427 -7.092 1.00 90.19 268 SER A CA 1
ATOM 2127 C C . SER A 1 268 ? 21.820 -16.007 -6.480 1.00 90.19 268 SER A C 1
ATOM 2129 O O . SER A 1 268 ? 22.717 -16.835 -6.459 1.00 90.19 268 SER A O 1
ATOM 2131 N N . SER A 1 269 ? 21.983 -14.762 -6.012 1.00 91.31 269 SER A N 1
ATOM 2132 C CA . SER A 1 269 ? 23.290 -14.208 -5.603 1.00 91.31 269 SER A CA 1
ATOM 2133 C C . SER A 1 269 ? 23.370 -13.645 -4.183 1.00 91.31 269 SER A C 1
ATOM 2135 O O . SER A 1 269 ? 24.480 -13.361 -3.727 1.00 91.31 269 SER A O 1
ATOM 2137 N N . TYR A 1 270 ? 22.239 -13.475 -3.486 1.00 94.44 270 TYR A N 1
ATOM 2138 C CA . TYR A 1 270 ? 22.194 -12.883 -2.140 1.00 94.44 270 TYR A CA 1
ATOM 2139 C C . TYR A 1 270 ? 21.401 -13.700 -1.113 1.00 94.44 270 TYR A C 1
ATOM 2141 O O . TYR A 1 270 ? 21.793 -13.759 0.046 1.00 94.44 270 TYR A O 1
ATOM 2149 N N . TYR A 1 271 ? 20.282 -14.308 -1.506 1.00 93.00 271 TYR A N 1
ATOM 2150 C CA . TYR A 1 271 ? 19.397 -15.021 -0.581 1.00 93.00 271 TYR A CA 1
ATOM 2151 C C . TYR A 1 271 ? 19.622 -16.541 -0.604 1.00 93.00 271 TYR A C 1
ATOM 2153 O O . TYR A 1 271 ? 19.452 -17.193 0.419 1.00 93.00 271 TYR A O 1
ATOM 2161 N N . GLY A 1 272 ? 20.046 -17.102 -1.739 1.00 84.12 272 GLY A N 1
ATOM 2162 C CA . GLY A 1 272 ? 20.221 -18.541 -1.935 1.00 84.12 272 GLY A CA 1
ATOM 2163 C C . GLY A 1 272 ? 18.883 -19.284 -1.963 1.00 84.12 272 GLY A C 1
ATOM 2164 O O . GLY A 1 272 ? 18.290 -19.540 -0.919 1.00 84.12 272 GLY A O 1
ATOM 2165 N N . ASP A 1 273 ? 18.411 -19.643 -3.157 1.00 75.25 273 ASP A N 1
ATOM 2166 C CA . ASP A 1 273 ? 17.212 -20.470 -3.369 1.00 75.25 273 ASP A CA 1
ATOM 2167 C C . ASP A 1 273 ? 17.518 -21.940 -3.720 1.00 75.25 273 ASP A C 1
ATOM 2169 O O . ASP A 1 273 ? 16.598 -22.751 -3.824 1.00 75.25 273 ASP A O 1
ATOM 2173 N N . ASP A 1 274 ? 18.796 -22.312 -3.863 1.00 74.62 274 ASP A N 1
ATOM 2174 C CA . ASP A 1 274 ? 19.226 -23.700 -4.064 1.00 74.62 274 ASP A CA 1
ATOM 2175 C C . ASP A 1 274 ? 19.636 -24.354 -2.723 1.00 74.62 274 ASP A C 1
ATOM 2177 O O . ASP A 1 274 ? 20.709 -24.051 -2.190 1.00 74.62 274 ASP A O 1
ATOM 2181 N N . PRO A 1 275 ? 18.834 -25.294 -2.178 1.00 68.88 275 PRO A N 1
ATOM 2182 C CA . PRO A 1 275 ? 19.111 -25.959 -0.902 1.00 68.88 275 PRO A CA 1
ATOM 2183 C C . PRO A 1 275 ? 20.271 -26.971 -0.963 1.00 68.88 275 PRO A C 1
ATOM 2185 O O . PRO A 1 275 ? 20.552 -27.640 0.032 1.00 68.88 275 PRO A O 1
ATOM 2188 N N . SER A 1 276 ? 20.924 -27.145 -2.119 1.00 67.31 276 SER A N 1
ATOM 2189 C CA . SER A 1 276 ? 22.123 -27.981 -2.262 1.00 67.31 276 SER A CA 1
ATOM 2190 C C . SER A 1 276 ? 23.441 -27.231 -2.025 1.00 67.31 276 SER A C 1
ATOM 2192 O O . SER A 1 276 ? 24.503 -27.861 -2.015 1.00 67.31 276 SER A O 1
ATOM 2194 N N . LEU A 1 277 ? 23.380 -25.914 -1.808 1.00 68.69 277 LEU A N 1
ATOM 2195 C CA . LEU A 1 277 ? 24.533 -25.042 -1.579 1.00 68.69 277 LEU A CA 1
ATOM 2196 C C . LEU A 1 277 ? 24.771 -24.772 -0.088 1.00 68.69 277 LEU A C 1
ATOM 2198 O O . LEU A 1 277 ? 23.864 -24.878 0.736 1.00 68.69 277 LEU A O 1
ATOM 2202 N N . GLU A 1 278 ? 25.998 -24.379 0.262 1.00 76.38 278 GLU A N 1
ATOM 2203 C CA . GLU A 1 278 ? 26.251 -23.771 1.572 1.00 76.38 278 GLU A CA 1
ATOM 2204 C C . GLU A 1 278 ? 25.581 -22.387 1.645 1.00 76.38 278 GLU A C 1
ATOM 2206 O O . GLU A 1 278 ? 25.578 -21.630 0.673 1.00 76.38 278 GLU A O 1
ATOM 2211 N N . GLU A 1 279 ? 25.016 -22.061 2.810 1.00 83.19 279 GLU A N 1
ATOM 2212 C CA . GLU A 1 279 ? 24.358 -20.781 3.091 1.00 83.19 279 GLU A CA 1
ATOM 2213 C C . GLU A 1 279 ? 25.292 -19.598 2.771 1.00 83.19 279 GLU A C 1
ATOM 2215 O O . GLU A 1 279 ? 26.358 -19.450 3.380 1.00 83.19 279 GLU A O 1
ATOM 2220 N N . LEU A 1 280 ? 24.877 -18.733 1.837 1.00 89.44 280 LEU A N 1
ATOM 2221 C CA . LEU A 1 280 ? 25.647 -17.549 1.453 1.00 89.44 280 LEU A CA 1
ATOM 2222 C C . LEU A 1 280 ? 25.848 -16.616 2.665 1.00 89.44 280 LEU A C 1
ATOM 2224 O O . LEU A 1 280 ? 24.894 -16.364 3.402 1.00 89.44 280 LEU A O 1
ATOM 2228 N N . PRO A 1 281 ? 27.034 -16.007 2.860 1.00 93.38 281 PRO A N 1
ATOM 2229 C CA . PRO A 1 281 ? 27.248 -15.059 3.957 1.00 93.38 281 PRO A CA 1
ATOM 2230 C C . PRO A 1 281 ? 26.254 -13.886 3.957 1.00 93.38 281 PRO A C 1
ATOM 2232 O O . PRO A 1 281 ? 25.783 -13.475 5.016 1.00 93.38 281 PRO A O 1
ATOM 2235 N N . SER A 1 282 ? 25.879 -13.391 2.773 1.00 94.50 282 SER A N 1
ATOM 2236 C CA . SER A 1 282 ? 24.797 -12.408 2.599 1.00 94.50 282 SER A CA 1
ATOM 2237 C C . SER A 1 282 ? 23.428 -12.873 3.081 1.00 94.50 282 SER A C 1
ATOM 2239 O O . SER A 1 282 ? 22.713 -12.054 3.652 1.00 94.50 282 SER A O 1
ATOM 2241 N N . ARG A 1 283 ? 23.068 -14.150 2.909 1.00 93.94 283 ARG A N 1
ATOM 2242 C CA . ARG A 1 283 ? 21.797 -14.694 3.399 1.00 93.94 283 ARG A CA 1
ATOM 2243 C C . ARG A 1 283 ? 21.724 -14.562 4.917 1.00 93.94 283 ARG A C 1
ATOM 2245 O O . ARG A 1 283 ? 20.790 -13.950 5.426 1.00 93.94 283 ARG A O 1
ATOM 2252 N N . ARG A 1 284 ? 22.781 -14.994 5.609 1.00 92.81 284 ARG A N 1
ATOM 2253 C CA . ARG A 1 284 ? 22.910 -14.869 7.067 1.00 92.81 284 ARG A CA 1
ATOM 2254 C C . ARG A 1 284 ? 22.806 -13.428 7.562 1.00 92.81 284 ARG A C 1
ATOM 2256 O O . ARG A 1 284 ? 22.198 -13.175 8.596 1.00 92.81 284 ARG A O 1
ATOM 2263 N N . GLU A 1 285 ? 23.409 -12.481 6.845 1.00 95.06 285 GLU A N 1
ATOM 2264 C CA . GLU A 1 285 ? 23.351 -11.056 7.197 1.00 95.06 285 GLU A CA 1
ATOM 2265 C C . GLU A 1 285 ? 21.962 -10.447 6.926 1.00 95.06 285 GLU A C 1
ATOM 2267 O O . GLU A 1 285 ? 21.482 -9.649 7.730 1.00 95.06 285 GLU A O 1
ATOM 2272 N N . ILE A 1 286 ? 21.284 -10.844 5.840 1.00 95.38 286 ILE A N 1
ATOM 2273 C CA . ILE A 1 286 ? 19.893 -10.450 5.561 1.00 95.38 286 ILE A CA 1
ATOM 2274 C C . ILE A 1 286 ? 18.973 -10.970 6.668 1.00 95.38 286 ILE A C 1
ATOM 2276 O O . ILE A 1 286 ? 18.203 -10.193 7.228 1.00 95.38 286 ILE A O 1
ATOM 2280 N N . ASP A 1 287 ? 19.084 -12.250 7.016 1.00 93.88 287 ASP A N 1
ATOM 2281 C CA . ASP A 1 287 ? 18.253 -12.881 8.039 1.00 93.88 287 ASP A CA 1
ATOM 2282 C C . ASP A 1 287 ? 18.528 -12.293 9.438 1.00 93.88 287 ASP A C 1
ATOM 2284 O O . ASP A 1 287 ? 17.593 -11.963 10.168 1.00 93.88 287 ASP A O 1
ATOM 2288 N N . TYR A 1 288 ? 19.793 -12.009 9.776 1.00 92.81 288 TYR A N 1
ATOM 2289 C CA . TYR A 1 288 ? 20.150 -11.264 10.989 1.00 92.81 288 TYR A CA 1
ATOM 2290 C C . TYR A 1 288 ? 19.537 -9.853 11.014 1.00 92.81 288 TYR A C 1
ATOM 2292 O O . TYR A 1 288 ? 19.065 -9.396 12.058 1.00 92.81 288 TYR A O 1
ATOM 2300 N N . GLN A 1 289 ? 19.506 -9.136 9.886 1.00 93.12 289 GLN A N 1
ATOM 2301 C CA . GLN A 1 289 ? 18.828 -7.837 9.809 1.00 93.12 289 GLN A CA 1
ATOM 2302 C C . GLN A 1 289 ? 17.302 -7.980 9.951 1.00 93.12 289 GLN A C 1
ATOM 2304 O O . GLN A 1 289 ? 16.696 -7.149 10.629 1.00 93.12 289 GLN A O 1
ATOM 2309 N N . ILE A 1 290 ? 16.684 -9.037 9.406 1.00 92.62 290 ILE A N 1
ATOM 2310 C CA . ILE A 1 290 ? 15.254 -9.337 9.604 1.00 92.62 290 ILE A CA 1
ATOM 2311 C C . ILE A 1 290 ? 14.946 -9.523 11.097 1.00 92.62 290 ILE A C 1
ATOM 2313 O O . ILE A 1 290 ? 14.077 -8.816 11.615 1.00 92.62 290 ILE A O 1
ATOM 2317 N N . ASP A 1 291 ? 15.692 -10.379 11.803 1.00 88.19 291 ASP A N 1
ATOM 2318 C CA . ASP A 1 291 ? 15.538 -10.603 13.249 1.00 88.19 291 ASP A CA 1
ATOM 2319 C C . ASP A 1 291 ? 15.642 -9.297 14.052 1.00 88.19 291 ASP A C 1
ATOM 2321 O O . ASP A 1 291 ? 14.762 -8.973 14.857 1.00 88.19 291 ASP A O 1
ATOM 2325 N N . ASN A 1 292 ? 16.687 -8.499 13.799 1.00 83.38 292 ASN A N 1
ATOM 2326 C CA . ASN A 1 292 ? 16.869 -7.220 14.487 1.00 83.38 292 ASN A CA 1
ATOM 2327 C C . ASN A 1 292 ? 15.693 -6.267 14.228 1.00 83.38 292 ASN A C 1
ATOM 2329 O O . ASN A 1 292 ? 15.180 -5.667 15.169 1.00 83.38 292 ASN A O 1
ATOM 2333 N N . HIS A 1 293 ? 15.207 -6.148 12.988 1.00 87.25 293 HIS A N 1
ATOM 2334 C CA . HIS A 1 293 ? 14.070 -5.275 12.683 1.00 87.25 293 HIS A CA 1
ATOM 2335 C C . HIS A 1 293 ? 12.745 -5.772 13.282 1.00 87.25 293 HIS A C 1
ATOM 2337 O O . HIS A 1 293 ? 11.921 -4.944 13.677 1.00 87.25 293 HIS A O 1
ATOM 2343 N N . ILE A 1 294 ? 12.529 -7.088 13.408 1.00 84.56 294 ILE A N 1
ATOM 2344 C CA . ILE A 1 294 ? 11.361 -7.650 14.112 1.00 84.56 294 ILE A CA 1
ATOM 2345 C C . ILE A 1 294 ? 11.350 -7.204 15.585 1.00 84.56 294 ILE A C 1
ATOM 2347 O O . ILE A 1 294 ? 10.284 -6.847 16.107 1.00 84.56 294 ILE A O 1
ATOM 2351 N N . ILE A 1 295 ? 12.524 -7.200 16.226 1.00 76.69 295 ILE A N 1
ATOM 2352 C CA . ILE A 1 295 ? 12.733 -6.846 17.638 1.00 76.69 295 ILE A CA 1
ATOM 2353 C C . ILE A 1 295 ? 12.691 -5.323 17.861 1.00 76.69 295 ILE A C 1
ATOM 2355 O O . ILE A 1 295 ? 11.974 -4.853 18.747 1.00 76.69 295 ILE A O 1
ATOM 2359 N N . ASP A 1 296 ? 13.435 -4.551 17.064 1.00 77.81 296 ASP A N 1
ATOM 2360 C CA . ASP A 1 296 ? 13.666 -3.116 17.279 1.00 77.81 296 ASP A CA 1
ATOM 2361 C C . ASP A 1 296 ? 12.494 -2.226 16.832 1.00 77.81 296 ASP A C 1
ATOM 2363 O O . ASP A 1 296 ? 12.269 -1.156 17.412 1.00 77.81 296 ASP A O 1
ATOM 2367 N N . LEU A 1 297 ? 11.730 -2.641 15.813 1.00 81.31 297 LEU A N 1
ATOM 2368 C CA . LEU A 1 297 ? 10.534 -1.911 15.385 1.00 81.31 297 LEU A CA 1
ATOM 2369 C C . LEU A 1 297 ? 9.359 -2.161 16.333 1.00 81.31 297 LEU A C 1
ATOM 2371 O O . LEU A 1 297 ? 9.203 -3.231 16.921 1.00 81.31 297 LEU A O 1
ATOM 2375 N N . THR A 1 298 ? 8.457 -1.192 16.432 1.00 78.12 298 THR A N 1
ATOM 2376 C CA . THR A 1 298 ? 7.224 -1.279 17.219 1.00 78.12 298 THR A CA 1
ATOM 2377 C C . THR A 1 298 ? 5.983 -1.055 16.379 1.00 78.12 298 THR A C 1
ATOM 2379 O O . THR A 1 298 ? 6.023 -0.436 15.318 1.00 78.12 298 THR A O 1
ATOM 2382 N N . PHE A 1 299 ? 4.855 -1.579 16.854 1.00 80.31 299 PHE A N 1
ATOM 2383 C CA . PHE A 1 299 ? 3.578 -1.428 16.169 1.00 80.31 299 PHE A CA 1
ATOM 2384 C C . PHE A 1 299 ? 3.126 0.045 16.159 1.00 80.31 299 PHE A C 1
ATOM 2386 O O . PHE A 1 299 ? 3.178 0.699 17.206 1.00 80.31 299 PHE A O 1
ATOM 2393 N N . PRO A 1 300 ? 2.684 0.585 15.008 1.00 77.12 300 PRO A N 1
ATOM 2394 C CA . PRO A 1 300 ? 2.130 1.929 14.932 1.00 77.12 300 PRO A CA 1
ATOM 2395 C C . PRO A 1 300 ? 0.900 2.118 15.825 1.00 77.12 300 PRO A C 1
ATOM 2397 O O . PRO A 1 300 ? 0.028 1.256 15.948 1.00 77.12 300 PRO A O 1
ATOM 2400 N N . T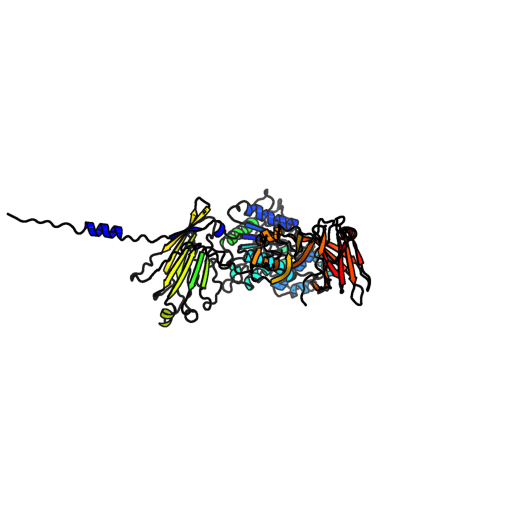RP A 1 301 ? 0.802 3.304 16.427 1.00 63.69 301 TRP A N 1
ATOM 2401 C CA . TRP A 1 301 ? -0.277 3.651 17.348 1.00 63.69 301 TRP A CA 1
ATOM 2402 C C . TRP A 1 301 ? -1.620 3.854 16.634 1.00 63.69 301 TRP A C 1
ATOM 2404 O O . TRP A 1 301 ? -1.935 4.963 16.167 1.00 63.69 301 TRP A O 1
ATOM 2414 N N . LYS A 1 302 ? -2.461 2.818 16.663 1.00 58.31 302 LYS A N 1
ATOM 2415 C CA . LYS A 1 302 ? -3.889 2.906 16.332 1.00 58.31 302 LYS A CA 1
ATOM 2416 C C . LYS A 1 302 ? -4.603 3.991 17.151 1.00 58.31 302 LYS A C 1
ATOM 2418 O O . LYS A 1 302 ? -4.138 4.433 18.207 1.00 58.31 302 LYS A O 1
ATOM 2423 N N . LYS A 1 303 ? -5.738 4.487 16.645 1.00 52.94 303 LYS A N 1
ATOM 2424 C CA . LYS A 1 303 ? -6.553 5.468 17.383 1.00 52.94 303 LYS A CA 1
ATOM 2425 C C . LYS A 1 303 ? -7.168 4.821 18.636 1.00 52.94 303 LYS A C 1
ATOM 2427 O O . LYS A 1 303 ? -7.300 3.608 18.735 1.00 52.94 303 LYS A O 1
ATOM 2432 N N . LYS A 1 304 ? -7.557 5.694 19.572 1.00 45.62 304 LYS A N 1
ATOM 2433 C CA . LYS A 1 304 ? -8.001 5.520 20.976 1.00 45.62 304 LYS A CA 1
ATOM 2434 C C . LYS A 1 304 ? -8.949 4.351 21.341 1.00 45.62 304 LYS A C 1
ATOM 2436 O O . LYS A 1 304 ? -9.242 4.192 22.520 1.00 45.62 304 LYS A O 1
ATOM 2441 N N . ASN A 1 305 ? -9.440 3.571 20.381 1.00 49.12 305 ASN A N 1
ATOM 2442 C CA . ASN A 1 305 ? -10.484 2.562 20.570 1.00 49.12 305 ASN A CA 1
ATOM 2443 C C . ASN A 1 305 ? -10.026 1.115 20.276 1.00 49.12 305 ASN A C 1
ATOM 2445 O O . ASN A 1 305 ? -10.832 0.210 20.441 1.00 49.12 305 ASN A O 1
ATOM 2449 N N . GLU A 1 306 ? -8.784 0.892 19.827 1.00 53.03 306 GLU A N 1
ATOM 2450 C CA . GLU A 1 306 ? -8.304 -0.432 19.366 1.00 53.03 306 GLU A CA 1
ATOM 2451 C C . GLU A 1 306 ? -7.177 -1.037 20.224 1.00 53.03 306 GLU A C 1
ATOM 2453 O O . GLU A 1 306 ? -6.717 -2.135 19.941 1.00 53.03 306 GLU A O 1
ATOM 2458 N N . ASN A 1 307 ? -6.724 -0.335 21.266 1.00 60.25 307 ASN A N 1
ATOM 2459 C CA . ASN A 1 307 ? -5.743 -0.839 22.229 1.00 60.25 307 ASN A CA 1
ATOM 2460 C C . ASN A 1 307 ? -6.423 -0.964 23.603 1.00 60.25 307 ASN A C 1
ATOM 2462 O O . ASN A 1 307 ? -6.934 0.045 24.105 1.00 60.25 307 ASN A O 1
ATOM 2466 N N . PRO A 1 308 ? -6.427 -2.149 24.238 1.00 65.62 308 PRO A N 1
ATOM 2467 C CA . PRO A 1 308 ? -7.212 -2.385 25.448 1.00 65.62 308 PRO A CA 1
ATOM 2468 C C . PRO A 1 308 ? -6.622 -1.702 26.684 1.00 65.62 308 PRO A C 1
ATOM 2470 O O . PRO A 1 308 ? -7.339 -1.500 27.660 1.00 65.62 308 PRO A O 1
ATOM 2473 N N . ILE A 1 309 ? -5.344 -1.307 26.663 1.00 74.88 309 ILE A N 1
ATOM 2474 C CA . ILE A 1 309 ? -4.718 -0.535 27.739 1.00 74.88 309 ILE A CA 1
ATOM 2475 C C . ILE A 1 309 ? -4.660 0.933 27.320 1.00 74.88 309 ILE A C 1
ATOM 2477 O O . ILE A 1 309 ? -4.010 1.277 26.337 1.00 74.88 309 ILE A O 1
ATOM 2481 N N . THR A 1 310 ? -5.283 1.825 28.086 1.00 76.44 310 THR A N 1
ATOM 2482 C CA . THR A 1 310 ? -5.222 3.278 27.868 1.00 76.44 310 THR A CA 1
ATOM 2483 C C . THR A 1 310 ? -4.834 3.991 29.155 1.00 76.44 310 THR A C 1
ATOM 2485 O O . THR A 1 310 ? -5.541 3.916 30.152 1.00 76.44 310 THR A O 1
ATOM 2488 N N . ILE A 1 311 ? -3.731 4.731 29.125 1.00 75.75 311 ILE A N 1
ATOM 2489 C CA . ILE A 1 311 ? -3.247 5.572 30.219 1.00 75.75 311 ILE A CA 1
ATOM 2490 C C . ILE A 1 311 ? -3.511 7.024 29.824 1.00 75.75 311 ILE A C 1
ATOM 2492 O O . ILE A 1 311 ? -2.887 7.536 28.900 1.00 75.75 311 ILE A O 1
ATOM 2496 N N . ALA A 1 312 ? -4.446 7.680 30.503 1.00 78.56 312 ALA A N 1
ATOM 2497 C CA . ALA A 1 312 ? -4.827 9.066 30.258 1.00 78.56 312 ALA A CA 1
ATOM 2498 C C . ALA A 1 312 ? -4.466 9.935 31.466 1.00 78.56 312 ALA A C 1
ATOM 2500 O O . ALA A 1 312 ? -4.888 9.644 32.585 1.00 78.56 312 ALA A O 1
ATOM 2501 N N . VAL A 1 313 ? -3.720 11.022 31.264 1.00 75.88 313 VAL A N 1
ATOM 2502 C CA . VAL A 1 313 ? -3.329 11.929 32.346 1.00 75.88 313 VAL A CA 1
ATOM 2503 C C . VAL A 1 313 ? -3.928 13.306 32.168 1.00 75.88 313 VAL A C 1
ATOM 2505 O O . VAL A 1 313 ? -3.676 13.997 31.186 1.00 75.88 313 VAL A O 1
ATOM 2508 N N . TYR A 1 314 ? -4.700 13.716 33.167 1.00 80.19 314 TYR A N 1
ATOM 2509 C CA . TYR A 1 314 ? -5.387 14.994 33.197 1.00 80.19 314 TYR A CA 1
ATOM 2510 C C . TYR A 1 314 ? -4.652 15.957 34.125 1.00 80.19 314 TYR A C 1
ATOM 2512 O O . TYR A 1 314 ? -4.251 15.590 35.235 1.00 80.19 314 TYR A O 1
ATOM 2520 N N . ARG A 1 315 ? -4.520 17.204 33.675 1.00 76.00 315 ARG A N 1
ATOM 2521 C CA . ARG A 1 315 ? -3.862 18.310 34.381 1.00 76.00 315 ARG A CA 1
ATOM 2522 C C . ARG A 1 315 ? -4.891 19.432 34.580 1.00 76.00 315 ARG A C 1
ATOM 2524 O O . ARG A 1 315 ? -5.575 19.784 33.622 1.00 76.00 315 ARG A O 1
ATOM 2531 N N . ASP A 1 316 ? -4.996 20.025 35.770 1.00 70.88 316 ASP A N 1
ATOM 2532 C CA . ASP A 1 316 ? -5.949 21.132 36.006 1.00 70.88 316 ASP A CA 1
ATOM 2533 C C . ASP A 1 316 ? -5.550 22.408 35.234 1.00 70.88 316 ASP A C 1
ATOM 2535 O O . ASP A 1 316 ? -6.405 23.124 34.710 1.00 70.88 316 ASP A O 1
ATOM 2539 N N . HIS A 1 317 ? -4.243 22.665 35.103 1.00 67.62 317 HIS A N 1
ATOM 2540 C CA . HIS A 1 317 ? -3.690 23.868 34.469 1.00 67.62 317 HIS A CA 1
ATOM 2541 C C . HIS A 1 317 ? -2.678 23.525 33.352 1.00 67.62 317 HIS A C 1
ATOM 2543 O O . HIS A 1 317 ? -1.482 23.786 33.496 1.00 67.62 317 HIS A O 1
ATOM 2549 N N . PRO A 1 318 ? -3.116 22.948 32.210 1.00 59.50 318 PRO A N 1
ATOM 2550 C CA . PRO A 1 318 ? -2.216 22.381 31.195 1.00 59.50 318 PRO A CA 1
ATOM 2551 C C . PRO A 1 318 ? -1.244 23.397 30.570 1.00 59.50 318 PRO A C 1
ATOM 2553 O O . PRO A 1 318 ? -0.107 23.043 30.273 1.00 59.50 318 PRO A O 1
ATOM 2556 N N . ARG A 1 319 ? -1.650 24.671 30.439 1.00 57.62 319 ARG A N 1
ATOM 2557 C CA . ARG A 1 319 ? -0.807 25.758 29.895 1.00 57.62 319 ARG A CA 1
ATOM 2558 C C . ARG A 1 319 ? 0.275 26.267 30.852 1.00 57.62 319 ARG A C 1
ATOM 2560 O O . ARG A 1 319 ? 1.202 26.935 30.406 1.00 57.62 319 ARG A O 1
ATOM 2567 N N . GLU A 1 320 ? 0.152 25.990 32.146 1.00 57.03 320 GLU A N 1
ATOM 2568 C CA . GLU A 1 320 ? 1.115 26.422 33.170 1.00 57.03 320 GLU A CA 1
ATOM 2569 C C . GLU A 1 320 ? 2.030 25.246 33.549 1.00 57.03 320 GLU A C 1
ATOM 2571 O O . GLU A 1 320 ? 3.253 25.382 33.544 1.00 57.03 320 GLU A O 1
ATOM 2576 N N . ALA A 1 321 ? 1.460 24.040 33.660 1.00 53.44 321 ALA A N 1
ATOM 2577 C CA . ALA A 1 321 ? 2.159 22.777 33.909 1.00 53.44 321 ALA A CA 1
ATOM 2578 C C . ALA A 1 321 ? 2.987 22.228 32.714 1.00 53.44 321 ALA A C 1
ATOM 2580 O O . ALA A 1 321 ? 3.273 21.033 32.660 1.00 53.44 321 ALA A O 1
ATOM 2581 N N . THR A 1 322 ? 3.416 23.071 31.770 1.00 51.69 322 THR A N 1
ATOM 2582 C CA . THR A 1 322 ? 4.146 22.694 30.531 1.00 51.69 322 THR A CA 1
ATOM 2583 C C . THR A 1 322 ? 5.511 22.027 30.756 1.00 51.69 322 THR A C 1
ATOM 2585 O O . THR A 1 322 ? 6.089 21.458 29.835 1.00 51.69 322 THR A O 1
ATOM 2588 N N . TYR A 1 323 ? 6.031 22.057 31.985 1.00 50.72 323 TYR A N 1
ATOM 2589 C CA . TYR A 1 323 ? 7.285 21.399 32.384 1.00 50.72 323 TYR A CA 1
ATOM 2590 C C . TYR A 1 323 ? 7.063 20.049 33.093 1.00 50.72 323 TYR A C 1
ATOM 2592 O O . TYR A 1 323 ? 8.016 19.338 33.424 1.00 50.72 323 TYR A O 1
ATOM 2600 N N . ALA A 1 324 ? 5.806 19.667 33.330 1.00 50.09 324 ALA A N 1
ATOM 2601 C CA . ALA A 1 324 ? 5.440 18.402 33.948 1.00 50.09 324 ALA A CA 1
ATOM 2602 C C . ALA A 1 324 ? 5.325 17.280 32.905 1.00 50.09 324 ALA A C 1
ATOM 2604 O O . ALA A 1 324 ? 4.236 16.795 32.615 1.00 50.09 324 ALA A O 1
ATOM 2605 N N . VAL A 1 325 ? 6.470 16.860 32.359 1.00 52.28 325 VAL A N 1
ATOM 2606 C CA . VAL A 1 325 ? 6.570 15.615 31.574 1.00 52.28 325 VAL A CA 1
ATOM 2607 C C . VAL A 1 325 ? 6.128 14.433 32.436 1.00 52.28 325 VAL A C 1
ATOM 2609 O O . VAL A 1 325 ? 6.465 14.386 33.625 1.00 52.28 325 VAL A O 1
ATOM 2612 N N . ILE A 1 326 ? 5.418 13.470 31.845 1.00 53.19 326 ILE A N 1
ATOM 2613 C CA . ILE A 1 326 ? 4.959 12.274 32.547 1.00 53.19 326 ILE A CA 1
ATOM 2614 C C . ILE A 1 326 ? 5.696 11.044 32.045 1.00 53.19 326 ILE A C 1
ATOM 2616 O O . ILE A 1 326 ? 5.392 10.447 31.021 1.00 53.19 326 ILE A O 1
ATOM 2620 N N . LEU A 1 327 ? 6.702 10.666 32.829 1.00 52.69 327 LEU A N 1
ATOM 2621 C CA . LEU A 1 327 ? 7.532 9.510 32.549 1.00 52.69 327 LEU A CA 1
ATOM 2622 C C . LEU A 1 327 ? 6.831 8.178 32.844 1.00 52.69 327 LEU A C 1
ATOM 2624 O O . LEU A 1 327 ? 7.007 7.607 33.924 1.00 52.69 327 LEU A O 1
ATOM 2628 N N . LEU A 1 328 ? 6.136 7.645 31.845 1.00 55.16 328 LEU A N 1
ATOM 2629 C CA . LEU A 1 328 ? 5.844 6.216 31.776 1.00 55.16 328 LEU A CA 1
ATOM 2630 C C . LEU A 1 328 ? 7.174 5.423 31.712 1.00 55.16 328 LEU A C 1
ATOM 2632 O O . LEU A 1 328 ? 8.141 5.883 31.099 1.00 55.16 328 LEU A O 1
ATOM 2636 N N . ILE A 1 329 ? 7.272 4.262 32.372 1.00 55.91 329 ILE A N 1
ATOM 2637 C CA . ILE A 1 329 ? 8.469 3.403 32.305 1.00 55.91 329 ILE A CA 1
ATOM 2638 C C . ILE A 1 329 ? 8.056 1.987 31.917 1.00 55.91 329 ILE A C 1
ATOM 2640 O O . ILE A 1 329 ? 7.644 1.183 32.748 1.00 55.91 329 ILE A O 1
ATOM 2644 N N . ILE A 1 330 ? 8.194 1.643 30.643 1.00 54.28 330 ILE A N 1
ATOM 2645 C CA . ILE A 1 330 ? 7.890 0.280 30.209 1.00 54.28 330 ILE A CA 1
ATOM 2646 C C . ILE A 1 330 ? 9.166 -0.559 30.325 1.00 54.28 330 ILE A C 1
ATOM 2648 O O . ILE A 1 330 ? 10.216 -0.200 29.787 1.00 54.28 330 ILE A O 1
ATOM 2652 N N . GLN A 1 331 ? 9.080 -1.642 31.099 1.00 55.28 331 GLN A N 1
ATOM 2653 C CA . GLN A 1 331 ? 10.166 -2.587 31.353 1.00 55.28 331 GLN A CA 1
ATOM 2654 C C . GLN A 1 331 ? 9.644 -4.012 31.137 1.00 55.28 331 GLN A C 1
ATOM 2656 O O . GLN A 1 331 ? 9.163 -4.617 32.098 1.00 55.28 331 GLN A O 1
ATOM 2661 N N . PRO A 1 332 ? 9.732 -4.558 29.909 1.00 52.91 332 PRO A N 1
ATOM 2662 C CA . PRO A 1 332 ? 9.501 -5.982 29.710 1.00 52.91 332 PRO A CA 1
ATOM 2663 C C . PRO A 1 332 ? 10.522 -6.768 30.543 1.00 52.91 332 PRO A C 1
ATOM 2665 O O . PRO A 1 332 ? 11.713 -6.450 30.548 1.00 52.91 332 PRO A O 1
ATOM 2668 N N . VAL A 1 333 ? 10.057 -7.782 31.274 1.00 50.78 333 VAL A N 1
ATOM 2669 C CA . VAL A 1 333 ? 10.926 -8.637 32.095 1.00 50.78 333 VAL A CA 1
ATOM 2670 C C . VAL A 1 333 ? 11.410 -9.809 31.246 1.00 50.78 333 VAL A C 1
ATOM 2672 O O . VAL A 1 333 ? 10.988 -10.947 31.414 1.00 50.78 333 VAL A O 1
ATOM 2675 N N . SER A 1 334 ? 12.312 -9.501 30.317 1.00 48.19 334 SER A N 1
ATOM 2676 C CA . SER A 1 334 ? 13.254 -10.465 29.747 1.00 48.19 334 SER A CA 1
ATOM 2677 C C . SER A 1 334 ? 14.571 -10.352 30.519 1.00 48.19 334 SER A C 1
ATOM 2679 O O . SER A 1 334 ? 15.068 -9.239 30.707 1.00 48.19 334 SER A O 1
ATOM 2681 N N . ASP A 1 335 ? 15.153 -11.473 30.948 1.00 43.16 335 ASP A N 1
ATOM 2682 C CA . ASP A 1 335 ? 16.237 -11.519 31.953 1.00 43.16 335 ASP A CA 1
ATOM 2683 C C . ASP A 1 335 ? 17.566 -10.833 31.548 1.00 43.16 335 ASP A C 1
ATOM 2685 O O . ASP A 1 335 ? 18.488 -10.726 32.358 1.00 43.16 335 ASP A O 1
ATOM 2689 N N . TYR A 1 336 ? 17.681 -10.328 30.312 1.00 41.56 336 TYR A N 1
ATOM 2690 C CA . TYR A 1 336 ? 18.892 -9.693 29.795 1.00 41.56 336 TYR A CA 1
ATOM 2691 C C . TYR A 1 336 ? 18.651 -8.311 29.161 1.00 41.56 336 TYR A C 1
ATOM 2693 O O . TYR A 1 336 ? 17.988 -8.149 28.142 1.00 41.56 336 TYR A O 1
ATOM 2701 N N . THR A 1 337 ? 19.320 -7.307 29.736 1.00 42.00 337 THR A N 1
ATOM 2702 C CA . THR A 1 337 ? 19.804 -6.065 29.088 1.00 42.00 337 THR A CA 1
ATOM 2703 C C . THR A 1 337 ? 18.833 -5.075 28.426 1.00 42.00 337 THR A C 1
ATOM 2705 O O . THR A 1 337 ? 19.307 -4.014 28.007 1.00 42.00 337 THR A O 1
ATOM 2708 N N . VAL A 1 338 ? 17.515 -5.299 28.392 1.00 43.50 338 VAL A N 1
ATOM 2709 C CA . VAL A 1 338 ? 16.578 -4.289 27.859 1.00 43.50 338 VAL A CA 1
ATOM 2710 C C . VAL A 1 338 ? 16.627 -3.015 28.714 1.00 43.50 338 VAL A C 1
ATOM 2712 O O . VAL A 1 338 ? 16.282 -3.001 29.899 1.00 43.50 338 VAL A O 1
ATOM 2715 N N . LYS A 1 339 ? 17.094 -1.913 28.112 1.00 44.34 339 LYS A N 1
ATOM 2716 C CA . LYS A 1 339 ? 17.113 -0.594 28.759 1.00 44.34 339 LYS A CA 1
ATOM 2717 C C . LYS A 1 339 ? 15.662 -0.178 29.036 1.00 44.34 339 LYS A C 1
ATOM 2719 O O . LYS A 1 339 ? 14.843 -0.306 28.129 1.00 44.34 339 LYS A O 1
ATOM 2724 N N . PRO A 1 340 ? 15.329 0.351 30.231 1.00 41.16 340 PRO A N 1
ATOM 2725 C CA . PRO A 1 340 ? 13.979 0.840 30.498 1.00 41.16 340 PRO A CA 1
ATOM 2726 C C . PRO A 1 340 ? 13.581 1.861 29.437 1.00 41.16 340 PRO A C 1
ATOM 2728 O O . PRO A 1 340 ? 14.334 2.811 29.195 1.00 41.16 340 PRO A O 1
ATOM 2731 N N . VAL A 1 341 ? 12.399 1.694 28.843 1.00 45.19 341 VAL A N 1
ATOM 2732 C CA . VAL A 1 341 ? 11.851 2.729 27.972 1.00 45.19 341 VAL A CA 1
ATOM 2733 C C . VAL A 1 341 ? 11.396 3.871 28.856 1.00 45.19 341 VAL A C 1
ATOM 2735 O O . VAL A 1 341 ? 10.358 3.815 29.512 1.00 45.19 341 VAL A O 1
ATOM 2738 N N . ILE A 1 342 ? 12.228 4.902 28.892 1.00 42.56 342 ILE A N 1
ATOM 2739 C CA . ILE A 1 342 ? 11.995 6.142 29.610 1.00 42.56 342 ILE A CA 1
ATOM 2740 C C . ILE A 1 342 ? 11.159 7.028 28.680 1.00 42.56 342 ILE A C 1
ATOM 2742 O O . ILE A 1 342 ? 11.695 7.651 27.767 1.00 42.56 342 ILE A O 1
ATOM 2746 N N . TYR A 1 343 ? 9.847 7.112 28.931 1.00 47.78 343 TYR A N 1
ATOM 2747 C CA . TYR A 1 343 ? 8.891 7.982 28.221 1.00 47.78 343 TYR A CA 1
ATOM 2748 C C . TYR A 1 343 ? 9.070 9.466 28.604 1.00 47.78 343 TYR A C 1
ATOM 2750 O O . TYR A 1 343 ? 8.154 10.173 29.011 1.00 47.78 343 TYR A O 1
ATOM 2758 N N . SER A 1 344 ? 10.309 9.951 28.569 1.00 38.09 344 SER A N 1
ATOM 2759 C CA . SER A 1 344 ? 10.617 11.374 28.595 1.00 38.09 344 SER A CA 1
ATOM 2760 C C . SER A 1 344 ? 11.574 11.615 27.463 1.00 38.09 344 SER A C 1
ATOM 2762 O O . SER A 1 344 ? 12.579 10.912 27.359 1.00 38.09 344 SER A O 1
ATOM 2764 N N . SER A 1 345 ? 11.284 12.649 26.680 1.00 39.72 345 SER A N 1
ATOM 2765 C CA . SER A 1 345 ? 12.149 13.163 25.624 1.00 39.72 345 SER A CA 1
ATOM 2766 C C . SER A 1 345 ? 13.646 13.003 25.935 1.00 39.72 345 SER A C 1
ATOM 2768 O O . SER A 1 345 ? 14.086 13.317 27.041 1.00 39.72 345 SER A O 1
ATOM 2770 N N . SER A 1 346 ? 14.409 12.588 24.918 1.00 34.06 346 SER A N 1
ATOM 2771 C CA . SER A 1 346 ? 15.850 12.268 24.894 1.00 34.06 346 SER A CA 1
ATOM 2772 C C . SER A 1 346 ? 16.301 10.894 25.440 1.00 34.06 346 SER A C 1
ATOM 2774 O O . SER A 1 346 ? 16.500 10.730 26.640 1.00 34.06 346 SER A O 1
ATOM 2776 N N . SER A 1 347 ? 16.656 10.019 24.481 1.00 39.09 347 SER A N 1
ATOM 2777 C CA . SER A 1 347 ? 17.825 9.109 24.474 1.00 39.09 347 SER A CA 1
ATOM 2778 C C . SER A 1 347 ? 17.748 7.661 25.005 1.00 39.09 347 SER A C 1
ATOM 2780 O O . SER A 1 347 ? 18.782 7.128 25.407 1.00 39.09 347 SER A O 1
ATOM 2782 N N . SER A 1 348 ? 16.608 6.969 24.931 1.00 34.62 348 SER A N 1
ATOM 2783 C CA . SER A 1 348 ? 16.575 5.491 24.994 1.00 34.62 348 SER A CA 1
ATOM 2784 C C . SER A 1 348 ? 15.776 4.919 23.822 1.00 34.62 348 SER A C 1
ATOM 2786 O O . SER A 1 348 ? 14.568 5.131 23.757 1.00 34.62 348 SER A O 1
ATOM 2788 N N . GLY A 1 349 ? 16.456 4.223 22.903 1.00 38.19 349 GLY A N 1
ATOM 2789 C CA . GLY A 1 349 ? 15.881 3.630 21.688 1.00 38.19 349 GLY A CA 1
ATOM 2790 C C . GLY A 1 349 ? 15.041 2.392 21.976 1.00 38.19 349 GLY A C 1
ATOM 2791 O O . GLY A 1 349 ? 15.458 1.284 21.682 1.00 38.19 349 GLY A O 1
ATOM 2792 N N . GLY A 1 350 ? 13.883 2.594 22.592 1.00 38.00 350 GLY A N 1
ATOM 2793 C CA . GLY A 1 350 ? 12.861 1.571 22.736 1.00 38.00 350 GLY A CA 1
ATOM 2794 C C . GLY A 1 350 ? 11.507 2.151 22.371 1.00 38.00 350 GLY A C 1
ATOM 2795 O O . GLY A 1 350 ? 10.767 2.573 23.248 1.00 38.00 350 GLY A O 1
ATOM 2796 N N . GLY A 1 351 ? 11.214 2.198 21.072 1.00 44.91 351 GLY A N 1
ATOM 2797 C CA . GLY A 1 351 ? 9.910 1.823 20.526 1.00 44.91 351 GLY A CA 1
ATOM 2798 C C . GLY A 1 351 ? 8.629 2.605 20.853 1.00 44.91 351 GLY A C 1
ATOM 2799 O O . GLY A 1 351 ? 7.626 2.373 20.187 1.00 44.91 351 GLY A O 1
ATOM 2800 N N . TYR A 1 352 ? 8.594 3.508 21.828 1.00 46.19 352 TYR A N 1
ATOM 2801 C CA . TYR A 1 352 ? 7.345 4.141 22.253 1.00 46.19 352 TYR A CA 1
ATOM 2802 C C . TYR A 1 352 ? 7.427 5.669 22.178 1.00 46.19 352 TYR A C 1
ATOM 2804 O O . TYR A 1 352 ? 8.173 6.303 22.926 1.00 46.19 352 TYR A O 1
ATOM 2812 N N . SER A 1 353 ? 6.643 6.259 21.274 1.00 40.41 353 SER A N 1
ATOM 2813 C CA . SER A 1 353 ? 6.551 7.703 21.071 1.00 40.41 353 SER A CA 1
ATOM 2814 C C . SER A 1 353 ? 5.274 8.317 21.654 1.00 40.41 353 SER A C 1
ATOM 2816 O O . SER A 1 353 ? 4.159 7.836 21.473 1.00 40.41 353 SER A O 1
ATOM 2818 N N . ASP A 1 354 ? 5.446 9.423 22.370 1.00 41.94 354 ASP A N 1
ATOM 2819 C CA . ASP A 1 354 ? 4.405 10.434 22.573 1.00 41.94 354 ASP A CA 1
ATOM 2820 C C . ASP A 1 354 ? 4.015 10.997 21.198 1.00 41.94 354 ASP A C 1
ATOM 2822 O O . ASP A 1 354 ? 4.919 11.375 20.465 1.00 41.94 354 ASP A O 1
ATOM 2826 N N . LYS A 1 355 ? 2.728 11.101 20.832 1.00 40.41 355 LYS A N 1
ATOM 2827 C CA . LYS A 1 355 ? 2.325 11.712 19.541 1.00 40.41 355 LYS A CA 1
ATOM 2828 C C . LYS A 1 355 ? 2.725 13.187 19.429 1.00 40.41 355 LYS A C 1
ATOM 2830 O O . LYS A 1 355 ? 2.791 13.740 18.329 1.00 40.41 355 LYS A O 1
ATOM 2835 N N . THR A 1 356 ? 3.015 13.824 20.557 1.00 42.06 356 THR A N 1
ATOM 2836 C CA . THR A 1 356 ? 3.376 15.230 20.671 1.00 42.06 356 THR A CA 1
ATOM 2837 C C . THR A 1 356 ? 4.709 15.395 21.392 1.00 42.06 356 THR A C 1
ATOM 2839 O O . THR A 1 356 ? 4.773 15.501 22.607 1.00 42.06 356 THR A O 1
ATOM 2842 N N . PHE A 1 357 ? 5.793 15.625 20.643 1.00 40.41 357 PHE A N 1
ATOM 2843 C CA . PHE A 1 357 ? 6.996 16.247 21.231 1.00 40.41 357 PHE A CA 1
ATOM 2844 C C . PHE A 1 357 ? 6.732 17.701 21.711 1.00 40.41 357 PHE A C 1
ATOM 2846 O O . PHE A 1 357 ? 7.625 18.370 22.236 1.00 40.41 357 PHE A O 1
ATOM 2853 N N . ASP A 1 358 ? 5.503 18.197 21.525 1.00 47.62 358 ASP A N 1
ATOM 2854 C CA . ASP A 1 358 ? 4.979 19.429 22.093 1.00 47.62 358 ASP A CA 1
ATOM 2855 C C . ASP A 1 358 ? 4.394 19.178 23.494 1.00 47.62 358 ASP A C 1
ATOM 2857 O O . ASP A 1 358 ? 3.281 18.691 23.670 1.00 47.62 358 ASP A O 1
ATOM 2861 N N . ILE A 1 359 ? 5.163 19.570 24.507 1.00 46.84 359 ILE A N 1
ATOM 2862 C CA . ILE A 1 359 ? 4.931 19.325 25.941 1.00 46.84 359 ILE A CA 1
ATOM 2863 C C . ILE A 1 359 ? 3.668 20.035 26.504 1.00 46.84 359 ILE A C 1
ATOM 2865 O O . ILE A 1 359 ? 3.466 20.064 27.724 1.00 46.84 359 ILE A O 1
ATOM 2869 N N . THR A 1 360 ? 2.862 20.702 25.660 1.00 46.59 360 THR A N 1
ATOM 2870 C CA . THR A 1 360 ? 2.158 21.930 26.072 1.00 46.59 360 THR A CA 1
ATOM 2871 C C . THR A 1 360 ? 0.646 22.046 25.838 1.00 46.59 360 THR A C 1
ATOM 2873 O O . THR A 1 360 ? 0.074 23.010 26.358 1.00 46.59 360 THR A O 1
ATOM 2876 N N . ILE A 1 361 ? -0.036 21.128 25.131 1.00 49.72 361 ILE A N 1
ATOM 2877 C CA . ILE A 1 361 ? -1.449 21.363 24.732 1.00 49.72 361 ILE A CA 1
ATOM 2878 C C . ILE A 1 361 ? -2.448 20.270 25.147 1.00 49.72 361 ILE A C 1
ATOM 2880 O O . ILE A 1 361 ? -3.487 20.619 25.718 1.00 49.72 361 ILE A O 1
ATOM 2884 N N . ASP A 1 362 ? -2.179 18.987 24.897 1.00 54.75 362 ASP A N 1
ATOM 2885 C CA . ASP A 1 362 ? -3.218 17.958 25.036 1.00 54.75 362 ASP A CA 1
ATOM 2886 C C . ASP A 1 362 ? -3.525 17.591 26.499 1.00 54.75 362 ASP A C 1
ATOM 2888 O O . ASP A 1 362 ? -2.648 17.330 27.323 1.00 54.75 362 ASP A O 1
ATOM 2892 N N . ASN A 1 363 ? -4.820 17.613 26.831 1.00 63.81 363 ASN A N 1
ATOM 2893 C CA . ASN A 1 363 ? -5.348 17.337 28.164 1.00 63.81 363 ASN A CA 1
ATOM 2894 C C . ASN A 1 363 ? -6.709 16.616 28.047 1.00 63.81 363 ASN A C 1
ATOM 2896 O O . ASN A 1 363 ? -7.709 17.261 27.715 1.00 63.81 363 ASN A O 1
ATOM 2900 N N . PRO A 1 364 ? -6.787 15.304 28.322 1.00 69.19 364 PRO A N 1
ATOM 2901 C CA . PRO A 1 364 ? -5.700 14.458 28.806 1.00 69.19 364 PRO A CA 1
ATOM 2902 C C . PRO A 1 364 ? -4.616 14.180 27.755 1.00 69.19 364 PRO A C 1
ATOM 2904 O O . PRO A 1 364 ? -4.913 14.018 26.575 1.00 69.19 364 PRO A O 1
ATOM 2907 N N . GLU A 1 365 ? -3.385 14.026 28.230 1.00 68.81 365 GLU A N 1
ATOM 2908 C CA . GLU A 1 365 ? -2.305 13.309 27.541 1.00 68.81 365 GLU A CA 1
ATOM 2909 C C . GLU A 1 365 ? -2.664 11.814 27.539 1.00 68.81 365 GLU A C 1
ATOM 2911 O O . GLU A 1 365 ? -3.041 11.295 28.590 1.00 68.81 365 GLU A O 1
ATOM 2916 N N . ILE A 1 366 ? -2.621 11.116 26.398 1.00 68.19 366 ILE A N 1
ATOM 2917 C CA . ILE A 1 366 ? -3.077 9.715 26.304 1.00 68.19 366 ILE A CA 1
ATOM 2918 C C . ILE A 1 366 ? -2.020 8.828 25.644 1.00 68.19 366 ILE A C 1
ATOM 2920 O O . ILE A 1 366 ? -1.629 9.068 24.505 1.00 68.19 366 ILE A O 1
ATOM 2924 N N . VAL A 1 367 ? -1.661 7.739 26.324 1.00 69.75 367 VAL A N 1
ATOM 2925 C CA . VAL A 1 367 ? -0.809 6.650 25.825 1.00 69.75 367 VAL A CA 1
ATOM 2926 C C . VAL A 1 367 ? -1.627 5.355 25.790 1.00 69.75 367 VAL A C 1
ATOM 2928 O O . VAL A 1 367 ? -2.298 5.038 26.769 1.00 69.75 367 VAL A O 1
ATOM 2931 N N . THR A 1 368 ? -1.592 4.587 24.695 1.00 66.75 368 THR A N 1
ATOM 2932 C CA . THR A 1 368 ? -2.409 3.361 24.549 1.00 66.75 368 THR A CA 1
ATOM 2933 C C . THR A 1 368 ? -1.558 2.120 24.279 1.00 66.75 368 THR A C 1
ATOM 2935 O O . THR A 1 368 ? -1.028 1.976 23.180 1.00 66.75 368 THR A O 1
ATOM 2938 N N . LEU A 1 369 ? -1.406 1.225 25.251 1.00 69.31 369 LEU A N 1
ATOM 2939 C CA . LEU A 1 369 ? -0.471 0.101 25.160 1.00 69.31 369 LEU A CA 1
ATOM 2940 C C . LEU A 1 369 ? -1.144 -1.150 24.548 1.00 69.31 369 LEU A C 1
ATOM 2942 O O . LEU A 1 369 ? -2.317 -1.404 24.839 1.00 69.31 369 LEU A O 1
ATOM 2946 N N . PRO A 1 370 ? -0.427 -1.948 23.733 1.00 65.94 370 PRO A N 1
ATOM 2947 C CA . PRO A 1 370 ? -0.887 -3.280 23.331 1.00 65.94 370 PRO A CA 1
ATOM 2948 C C . PRO A 1 370 ? -0.828 -4.246 24.530 1.00 65.94 370 PRO A C 1
ATOM 2950 O O . PRO A 1 370 ? -0.114 -3.976 25.492 1.00 65.94 370 PRO A O 1
ATOM 2953 N N . CYS A 1 371 ? -1.515 -5.394 24.480 1.00 64.69 371 CYS A N 1
ATOM 2954 C CA . CYS A 1 371 ? -1.413 -6.410 25.549 1.00 64.69 371 CYS A CA 1
ATOM 2955 C C . CYS A 1 371 ? -0.047 -7.098 25.622 1.00 64.69 371 CYS A C 1
ATOM 2957 O O . CYS A 1 371 ? 0.354 -7.586 26.678 1.00 64.69 371 CYS A O 1
ATOM 2959 N N . ARG A 1 372 ? 0.624 -7.194 24.473 1.00 64.50 372 ARG A N 1
ATOM 2960 C CA . ARG A 1 372 ? 1.812 -8.012 24.250 1.00 64.50 372 ARG A CA 1
ATOM 2961 C C . ARG A 1 372 ? 2.767 -7.232 23.345 1.00 64.50 372 ARG A C 1
ATOM 2963 O O . ARG A 1 372 ? 2.317 -6.548 22.427 1.00 64.50 372 ARG A O 1
ATOM 2970 N N . GLN A 1 373 ? 4.069 -7.308 23.618 1.00 54.97 373 GLN A N 1
ATOM 2971 C CA . GLN A 1 373 ? 5.105 -6.865 22.670 1.00 54.97 373 GLN A CA 1
ATOM 2972 C C . GLN A 1 373 ? 5.742 -8.029 21.905 1.00 54.97 373 GLN A C 1
ATOM 2974 O O . GLN A 1 373 ? 6.223 -7.822 20.796 1.00 54.97 373 GLN A O 1
ATOM 2979 N N . ASP A 1 374 ? 5.749 -9.220 22.507 1.00 54.25 374 ASP A N 1
ATOM 2980 C CA . ASP A 1 374 ? 6.358 -10.436 21.978 1.00 54.25 374 ASP A CA 1
ATOM 2981 C C . ASP A 1 374 ? 5.529 -11.658 22.408 1.00 54.25 374 ASP A C 1
ATOM 2983 O O . ASP A 1 374 ? 5.136 -11.796 23.571 1.00 54.25 374 ASP A O 1
ATOM 2987 N N . SER A 1 375 ? 5.288 -12.550 21.449 1.00 51.66 375 SER A N 1
ATOM 2988 C CA . SER A 1 375 ? 4.746 -13.905 21.601 1.00 51.66 375 SER A CA 1
ATOM 2989 C C . SER A 1 375 ? 5.265 -14.715 22.803 1.00 51.66 375 SER A C 1
ATOM 2991 O O . SER A 1 375 ? 4.534 -15.548 23.328 1.00 51.66 375 SER A O 1
ATOM 2993 N N . SER A 1 376 ? 6.481 -14.477 23.294 1.00 50.69 376 SER A N 1
ATOM 2994 C CA . SER A 1 376 ? 7.189 -15.442 24.147 1.00 50.69 376 SER A CA 1
ATOM 2995 C C . SER A 1 376 ? 7.190 -15.174 25.666 1.00 50.69 376 SER A C 1
ATOM 2997 O O . SER A 1 376 ? 7.514 -16.090 26.424 1.00 50.69 376 SER A O 1
ATOM 2999 N N . TYR A 1 377 ? 6.797 -13.984 26.159 1.00 56.53 377 TYR A N 1
ATOM 3000 C CA . TYR A 1 377 ? 6.970 -13.627 27.587 1.00 56.53 377 TYR A CA 1
ATOM 3001 C C . TYR A 1 377 ? 5.789 -12.910 28.265 1.00 56.53 377 TYR A C 1
ATOM 3003 O O . TYR A 1 377 ? 5.049 -12.130 27.662 1.00 56.53 377 TYR A O 1
ATOM 3011 N N . GLN A 1 378 ? 5.682 -13.107 29.589 1.00 61.56 378 GLN A N 1
ATOM 3012 C CA . GLN A 1 378 ? 4.818 -12.319 30.474 1.00 61.56 378 GLN A CA 1
ATOM 3013 C C . GLN A 1 378 ? 5.216 -10.839 30.400 1.00 61.56 378 GLN A C 1
ATOM 3015 O O . GLN A 1 378 ? 6.302 -10.449 30.837 1.00 61.56 378 GLN A O 1
ATOM 3020 N N . THR A 1 379 ? 4.327 -9.993 29.882 1.00 64.44 379 THR A N 1
ATOM 3021 C CA . THR A 1 379 ? 4.637 -8.571 29.710 1.00 64.44 379 THR A CA 1
ATOM 3022 C C . THR A 1 379 ? 4.299 -7.803 30.990 1.00 64.44 379 THR A C 1
ATOM 3024 O O . THR A 1 379 ? 3.210 -7.935 31.550 1.00 64.44 379 THR A O 1
ATOM 3027 N N . GLN A 1 380 ? 5.249 -7.004 31.484 1.00 69.00 380 GLN A N 1
ATOM 3028 C CA . GLN A 1 380 ? 5.088 -6.194 32.694 1.00 69.00 380 GLN A CA 1
ATOM 3029 C C . GLN A 1 380 ? 5.267 -4.707 32.353 1.00 69.00 380 GLN A C 1
ATOM 3031 O O . GLN A 1 380 ? 6.247 -4.306 31.728 1.00 69.00 380 GLN A O 1
ATOM 3036 N N . TYR A 1 381 ? 4.320 -3.872 32.780 1.00 69.50 381 TYR A N 1
ATOM 3037 C CA . TYR A 1 381 ? 4.330 -2.425 32.557 1.00 69.50 381 TYR A CA 1
ATOM 3038 C C . TYR A 1 381 ? 4.466 -1.696 33.898 1.00 69.50 381 TYR A C 1
ATOM 3040 O O . TYR A 1 381 ? 3.623 -1.851 34.785 1.00 69.50 381 TYR A O 1
ATOM 3048 N N . HIS A 1 382 ? 5.515 -0.882 34.055 1.00 69.06 382 HIS A N 1
ATOM 3049 C CA . HIS A 1 382 ? 5.793 -0.128 35.281 1.00 69.06 382 HIS A CA 1
ATOM 3050 C C . HIS A 1 382 ? 5.337 1.332 35.137 1.00 69.06 382 HIS A C 1
ATOM 3052 O O . HIS A 1 382 ? 6.047 2.227 34.678 1.00 69.06 382 HIS A O 1
ATOM 3058 N N . ILE A 1 383 ? 4.104 1.603 35.549 1.00 68.75 383 ILE A N 1
ATOM 3059 C CA . ILE A 1 383 ? 3.473 2.901 35.329 1.00 68.75 383 ILE A CA 1
ATOM 3060 C C . ILE A 1 383 ? 3.936 3.867 36.413 1.00 68.75 383 ILE A C 1
ATOM 3062 O O . ILE A 1 383 ? 3.590 3.725 37.585 1.00 68.75 383 ILE A O 1
ATOM 3066 N N . GLY A 1 384 ? 4.760 4.836 36.018 1.00 65.81 384 GLY A N 1
ATOM 3067 C CA . GLY A 1 384 ? 5.328 5.862 36.884 1.00 65.81 384 GLY A CA 1
ATOM 3068 C C . GLY A 1 384 ? 5.029 7.276 36.395 1.00 65.81 384 GLY A C 1
ATOM 3069 O O . GLY A 1 384 ? 4.407 7.480 35.356 1.00 65.81 384 GLY A O 1
ATOM 3070 N N . ILE A 1 385 ? 5.483 8.258 37.175 1.00 63.78 385 ILE A N 1
ATOM 3071 C CA . ILE A 1 385 ? 5.502 9.677 36.796 1.00 63.78 385 ILE A CA 1
ATOM 3072 C C . ILE A 1 385 ? 6.834 10.269 37.263 1.00 63.78 385 ILE A C 1
ATOM 3074 O O . ILE A 1 385 ? 7.268 10.033 38.395 1.00 63.78 385 ILE A O 1
ATOM 3078 N N . SER A 1 386 ? 7.489 11.057 36.408 1.00 60.84 386 SER A N 1
ATOM 3079 C CA . SER A 1 386 ? 8.723 11.777 36.742 1.00 60.84 386 SER A CA 1
ATOM 3080 C C . SER A 1 386 ? 8.807 13.107 36.005 1.00 60.84 386 SER A C 1
ATOM 3082 O O . SER A 1 386 ? 8.853 13.147 34.779 1.00 60.84 386 SER A O 1
ATOM 3084 N N . PHE A 1 387 ? 8.888 14.185 36.778 1.00 61.06 387 PHE A N 1
ATOM 3085 C CA . PHE A 1 387 ? 8.859 15.565 36.301 1.00 61.06 387 PHE A CA 1
ATOM 3086 C C . PHE A 1 387 ? 10.251 16.040 35.845 1.00 61.06 387 PHE A C 1
ATOM 3088 O O . PHE A 1 387 ? 11.243 15.876 36.564 1.00 61.06 387 PHE A O 1
ATOM 3095 N N . LYS A 1 388 ? 10.340 16.680 34.672 1.00 51.97 388 LYS A N 1
ATOM 3096 C CA . LYS A 1 388 ? 11.615 17.066 34.041 1.00 51.97 388 LYS A CA 1
ATOM 3097 C C . LYS A 1 388 ? 11.948 18.551 34.277 1.00 51.97 388 LYS A C 1
ATOM 3099 O O . LYS A 1 388 ? 11.354 19.427 33.675 1.00 51.97 388 LYS A O 1
ATOM 3104 N N . TYR A 1 389 ? 12.967 18.809 35.107 1.00 52.47 389 TYR A N 1
ATOM 3105 C CA . TYR A 1 389 ? 13.698 20.089 35.252 1.00 52.47 389 TYR A CA 1
ATOM 3106 C C . TYR A 1 389 ? 12.882 21.393 35.454 1.00 52.47 389 TYR A C 1
ATOM 3108 O O . TYR A 1 389 ? 12.561 22.069 34.487 1.00 52.47 389 TYR A O 1
ATOM 3116 N N . SER A 1 390 ? 12.727 21.843 36.717 1.00 44.47 390 SER A N 1
ATOM 3117 C CA . SER A 1 390 ? 12.967 23.242 37.194 1.00 44.47 390 SER A CA 1
ATOM 3118 C C . SER A 1 390 ? 12.251 23.563 38.531 1.00 44.47 390 SER A C 1
ATOM 3120 O O . SER A 1 390 ? 11.456 24.492 38.648 1.00 44.47 390 SER A O 1
ATOM 3122 N N . PHE A 1 391 ? 12.551 22.834 39.614 1.00 48.78 391 PHE A N 1
ATOM 3123 C CA . PHE A 1 391 ? 11.913 23.043 40.933 1.00 48.78 391 PHE A CA 1
ATOM 3124 C C . PHE A 1 391 ? 12.396 24.286 41.724 1.00 48.78 391 PHE A C 1
ATOM 3126 O O . PHE A 1 391 ? 12.606 24.213 42.943 1.00 48.78 391 PHE A O 1
ATOM 3133 N N . ARG A 1 392 ? 12.596 25.432 41.055 1.00 53.22 392 ARG A N 1
ATOM 3134 C CA . ARG A 1 392 ? 12.969 26.703 41.708 1.00 53.22 392 ARG A CA 1
ATOM 3135 C C . ARG A 1 392 ? 11.781 27.613 42.034 1.00 53.22 392 ARG A C 1
ATOM 3137 O O . ARG A 1 392 ? 11.879 28.339 43.021 1.00 53.22 392 ARG A O 1
ATOM 3144 N N . SER A 1 393 ? 10.672 27.561 41.294 1.00 54.53 393 SER A N 1
ATOM 3145 C CA . SER A 1 393 ? 9.432 28.246 41.685 1.00 54.53 393 SER A CA 1
ATOM 3146 C C . SER A 1 393 ? 8.599 27.379 42.641 1.00 54.53 393 SER A C 1
ATOM 3148 O O . SER A 1 393 ? 8.762 26.161 42.739 1.00 54.53 393 SER A O 1
ATOM 3150 N N . LYS A 1 394 ? 7.718 28.034 43.403 1.00 57.75 394 LYS A N 1
ATOM 3151 C CA . LYS A 1 394 ? 6.723 27.371 44.260 1.00 57.75 394 LYS A CA 1
ATOM 3152 C C . LYS A 1 394 ? 5.425 27.059 43.494 1.00 57.75 394 LYS A C 1
ATOM 3154 O O . LYS A 1 394 ? 4.703 26.169 43.920 1.00 57.75 394 LYS A O 1
ATOM 3159 N N . SER A 1 395 ? 5.171 27.758 42.383 1.00 56.09 395 SER A N 1
ATOM 3160 C CA . SER A 1 395 ? 3.910 27.729 41.626 1.00 56.09 395 SER A CA 1
ATOM 3161 C C . SER A 1 395 ? 3.614 26.367 40.993 1.00 56.09 395 SER A C 1
ATOM 3163 O O . SER A 1 395 ? 2.514 25.854 41.153 1.00 56.09 395 SER A O 1
ATOM 3165 N N . THR A 1 396 ? 4.626 25.706 40.421 1.00 57.41 396 THR A N 1
ATOM 3166 C CA . THR A 1 396 ? 4.473 24.431 39.690 1.00 57.41 396 THR A CA 1
ATOM 3167 C C . THR A 1 396 ? 3.996 23.260 40.556 1.00 57.41 396 THR A C 1
ATOM 3169 O O . THR A 1 396 ? 3.597 22.221 40.040 1.00 57.41 396 THR A O 1
ATOM 3172 N N . TYR A 1 397 ? 3.988 23.418 41.884 1.00 60.38 397 TYR A N 1
ATOM 3173 C CA . TYR A 1 397 ? 3.347 22.471 42.801 1.00 60.38 397 TYR A CA 1
ATOM 3174 C C . TYR A 1 397 ? 1.836 22.674 42.923 1.00 60.38 397 TYR A C 1
ATOM 3176 O O . TYR A 1 397 ? 1.110 21.694 43.069 1.00 60.38 397 TYR A O 1
ATOM 3184 N N . ASP A 1 398 ? 1.369 23.921 42.877 1.00 63.47 398 ASP A N 1
ATOM 3185 C CA . ASP A 1 398 ? -0.056 24.247 42.910 1.00 63.47 398 ASP A CA 1
ATOM 3186 C C . ASP A 1 398 ? -0.703 23.972 41.534 1.00 63.47 398 ASP A C 1
ATOM 3188 O O . ASP A 1 398 ? -1.831 23.493 41.485 1.00 63.47 398 ASP A O 1
ATOM 3192 N N . GLU A 1 399 ? 0.045 24.149 40.435 1.00 62.03 399 GLU A N 1
ATOM 3193 C CA . GLU A 1 399 ? -0.358 23.841 39.043 1.00 62.03 399 GLU A CA 1
ATOM 3194 C C . GLU A 1 399 ? -0.607 22.333 38.779 1.00 62.03 399 GLU A C 1
ATOM 3196 O O . GLU A 1 399 ? -1.354 21.975 37.869 1.00 62.03 399 GLU A O 1
ATOM 3201 N N . LEU A 1 400 ? 0.011 21.446 39.574 1.00 61.53 400 LEU A N 1
ATOM 3202 C CA . LEU A 1 400 ? -0.130 19.979 39.495 1.00 61.53 400 LEU A CA 1
ATOM 3203 C C . LEU A 1 400 ? -1.101 19.385 40.520 1.00 61.53 400 LEU A C 1
ATOM 3205 O O . LEU A 1 400 ? -1.318 18.172 40.555 1.00 61.53 400 LEU A O 1
ATOM 3209 N N . LYS A 1 401 ? -1.679 20.224 41.375 1.00 63.59 401 LYS A N 1
ATOM 3210 C CA . LYS A 1 401 ? -2.681 19.800 42.343 1.00 63.59 401 LYS A CA 1
ATOM 3211 C C . LYS A 1 401 ? -3.903 19.257 41.595 1.00 63.59 401 LYS A C 1
ATOM 3213 O O . LYS A 1 401 ? -4.345 19.855 40.623 1.00 63.59 401 LYS A O 1
ATOM 3218 N N . ASN A 1 402 ? -4.436 18.129 42.061 1.00 67.38 402 ASN A N 1
ATOM 3219 C CA . ASN A 1 402 ? -5.524 17.374 41.422 1.00 67.38 402 ASN A CA 1
ATOM 3220 C C . ASN A 1 402 ? -5.180 16.711 40.072 1.00 67.38 402 ASN A C 1
ATOM 3222 O O . ASN A 1 402 ? -6.072 16.105 39.477 1.00 67.38 402 ASN A O 1
ATOM 3226 N N . ALA A 1 403 ? -3.920 16.739 39.613 1.00 73.25 403 ALA A N 1
ATOM 3227 C CA . ALA A 1 403 ? -3.523 15.943 38.454 1.00 73.25 403 ALA A CA 1
ATOM 3228 C C . ALA A 1 403 ? -3.890 14.467 38.687 1.00 73.25 403 ALA A C 1
ATOM 3230 O O . ALA A 1 403 ? -3.623 13.913 39.761 1.00 73.25 403 ALA A O 1
ATOM 3231 N N . ARG A 1 404 ? -4.539 13.846 37.696 1.00 81.12 404 ARG A N 1
ATOM 3232 C CA . ARG A 1 404 ? -5.060 12.477 37.801 1.00 81.12 404 ARG A CA 1
ATOM 3233 C C . ARG A 1 404 ? -4.599 11.610 36.640 1.00 81.12 404 ARG A C 1
ATOM 3235 O O . ARG A 1 404 ? -4.673 12.040 35.493 1.00 81.12 404 ARG A O 1
ATOM 3242 N N . VAL A 1 405 ? -4.175 10.388 36.941 1.00 78.94 405 VAL A N 1
ATOM 3243 C CA . VAL A 1 405 ? -3.885 9.351 35.941 1.00 78.94 405 VAL A CA 1
ATOM 3244 C C . VAL A 1 405 ? -5.029 8.354 35.951 1.00 78.94 405 VAL A C 1
ATOM 3246 O O . VAL A 1 405 ? -5.308 7.755 36.986 1.00 78.94 405 VAL A O 1
ATOM 3249 N N . GLU A 1 406 ? -5.683 8.176 34.815 1.00 82.25 406 GLU A N 1
ATOM 3250 C CA . GLU A 1 406 ? -6.645 7.110 34.561 1.00 82.25 406 GLU A CA 1
ATOM 3251 C C . GLU A 1 406 ? -5.919 5.995 33.793 1.00 82.25 406 GLU A C 1
ATOM 3253 O O . GLU A 1 406 ? -5.288 6.254 32.774 1.00 82.25 406 GLU A O 1
ATOM 3258 N N . ILE A 1 407 ? -5.973 4.764 34.296 1.00 79.75 407 ILE A N 1
ATOM 3259 C CA . ILE A 1 407 ? -5.436 3.557 33.660 1.00 79.75 407 ILE A CA 1
ATOM 3260 C C . ILE A 1 407 ? -6.628 2.661 33.345 1.00 79.75 407 ILE A C 1
ATOM 3262 O O . ILE A 1 407 ? -7.207 2.064 34.251 1.00 79.75 407 ILE A O 1
ATOM 3266 N N . VAL A 1 408 ? -7.011 2.591 32.079 1.00 77.81 408 VAL A N 1
ATOM 3267 C CA . VAL A 1 408 ? -8.000 1.649 31.555 1.00 77.81 408 VAL A CA 1
ATOM 3268 C C . VAL A 1 408 ? -7.263 0.396 31.088 1.00 77.81 408 VAL A C 1
ATOM 3270 O O . VAL A 1 408 ? -6.239 0.515 30.422 1.00 77.81 408 VAL A O 1
ATOM 3273 N N . VAL A 1 409 ? -7.774 -0.782 31.435 1.00 75.69 409 VAL A N 1
ATOM 3274 C CA . VAL A 1 409 ? -7.388 -2.087 30.889 1.00 75.69 409 VAL A CA 1
ATOM 3275 C C . VAL A 1 409 ? -8.683 -2.851 30.620 1.00 75.69 409 VAL A C 1
ATOM 3277 O O . VAL A 1 409 ? -9.373 -3.248 31.562 1.00 75.69 409 VAL A O 1
ATOM 3280 N N . GLY A 1 410 ? -9.058 -2.970 29.346 1.00 72.75 410 GLY A N 1
ATOM 3281 C CA . GLY A 1 410 ? -10.355 -3.493 28.916 1.00 72.75 410 GLY A CA 1
ATOM 3282 C C . GLY A 1 410 ? -11.503 -2.743 29.589 1.00 72.75 410 GLY A C 1
ATOM 3283 O O . GLY A 1 410 ? -11.631 -1.525 29.475 1.00 72.75 410 GLY A O 1
ATOM 3284 N N . ASN A 1 411 ? -12.307 -3.473 30.363 1.00 67.12 411 ASN A N 1
ATOM 3285 C CA . ASN A 1 411 ? -13.442 -2.920 31.108 1.00 67.12 411 ASN A CA 1
ATOM 3286 C C . ASN A 1 411 ? -13.080 -2.342 32.496 1.00 67.12 411 ASN A C 1
ATOM 3288 O O . ASN A 1 411 ? -13.933 -1.737 33.149 1.00 67.12 411 ASN A O 1
ATOM 3292 N N . THR A 1 412 ? -11.835 -2.487 32.966 1.00 65.94 412 THR A N 1
ATOM 3293 C CA . THR A 1 412 ? -11.382 -1.943 34.259 1.00 65.94 412 THR A CA 1
ATOM 3294 C C . THR A 1 412 ? -10.739 -0.574 34.072 1.00 65.94 412 THR A C 1
ATOM 3296 O O . THR A 1 412 ? -9.761 -0.454 33.350 1.00 65.94 412 THR A O 1
ATOM 3299 N N . MET A 1 413 ? -11.202 0.449 34.795 1.00 78.19 413 MET A N 1
ATOM 3300 C CA . MET A 1 413 ? -10.513 1.743 34.904 1.00 78.19 413 MET A CA 1
ATOM 3301 C C . MET A 1 413 ? -10.051 1.979 36.340 1.00 78.19 413 MET A C 1
ATOM 3303 O O . MET A 1 413 ? -10.854 1.881 37.261 1.00 78.19 413 MET A O 1
ATOM 3307 N N . LYS A 1 414 ? -8.788 2.363 36.529 1.00 76.44 414 LYS A N 1
ATOM 3308 C CA . LYS A 1 414 ? -8.194 2.730 37.820 1.00 76.44 414 LYS A CA 1
ATOM 3309 C C . LYS A 1 414 ? -7.731 4.185 37.796 1.00 76.44 414 LYS A C 1
ATOM 3311 O O . LYS A 1 414 ? -7.178 4.626 36.797 1.00 76.44 414 LYS A O 1
ATOM 3316 N N . VAL A 1 415 ? -7.947 4.935 38.879 1.00 77.19 415 VAL A N 1
ATOM 3317 C CA . VAL A 1 415 ? -7.632 6.374 38.940 1.00 77.19 415 VAL A CA 1
ATOM 3318 C C . VAL A 1 415 ? -6.658 6.672 40.079 1.00 77.19 415 VAL A C 1
ATOM 3320 O O . VAL A 1 415 ? -6.866 6.262 41.219 1.00 77.19 415 VAL A O 1
ATOM 3323 N N . PHE A 1 416 ? -5.606 7.427 39.782 1.00 75.81 416 PHE A N 1
ATOM 3324 C CA . PHE A 1 416 ? -4.605 7.889 40.742 1.00 75.81 416 PHE A CA 1
ATOM 3325 C C . PHE A 1 416 ? -4.686 9.404 40.836 1.00 75.81 416 PHE A C 1
ATOM 3327 O O . PHE A 1 416 ? -4.660 10.069 39.805 1.00 75.81 416 PHE A O 1
ATOM 3334 N N . TYR A 1 417 ? -4.746 9.953 42.049 1.00 75.62 417 TYR A N 1
ATOM 3335 C CA . TYR A 1 417 ? -4.722 11.399 42.279 1.00 75.62 417 TYR A CA 1
ATOM 3336 C C . TYR A 1 417 ? -3.379 11.815 42.871 1.00 75.62 417 TYR A C 1
ATOM 3338 O O . TYR A 1 417 ? -2.890 11.221 43.833 1.00 75.62 417 TYR A O 1
ATOM 3346 N N . ILE A 1 418 ? -2.785 12.865 42.311 1.00 70.81 418 ILE A N 1
ATOM 3347 C CA . ILE A 1 418 ? -1.502 13.404 42.757 1.00 70.81 418 ILE A CA 1
ATOM 3348 C C . ILE A 1 418 ? -1.778 14.592 43.686 1.00 70.81 418 ILE A C 1
ATOM 3350 O O . ILE A 1 418 ? -1.822 15.745 43.266 1.00 70.81 418 ILE A O 1
ATOM 3354 N N . ASP A 1 419 ? -1.969 14.312 44.977 1.00 59.56 419 ASP A N 1
ATOM 3355 C CA . ASP A 1 419 ? -2.239 15.364 45.971 1.00 59.56 419 ASP A CA 1
ATOM 3356 C C . ASP A 1 419 ? -1.038 16.305 46.176 1.00 59.56 419 ASP A C 1
ATOM 3358 O O . ASP A 1 419 ? -1.217 17.509 46.381 1.00 59.56 419 ASP A O 1
ATOM 3362 N N . ARG A 1 420 ? 0.188 15.753 46.191 1.00 60.12 420 ARG A N 1
ATOM 3363 C CA . ARG A 1 420 ? 1.456 16.487 46.369 1.00 60.12 420 ARG A CA 1
ATOM 3364 C C . ARG A 1 420 ? 2.631 15.727 45.737 1.00 60.12 420 ARG A C 1
ATOM 3366 O O . ARG A 1 420 ? 3.086 14.755 46.339 1.00 60.12 420 ARG A O 1
ATOM 3373 N N . PRO A 1 421 ? 3.190 16.165 44.595 1.00 55.31 421 PRO A N 1
ATOM 3374 C CA . PRO A 1 421 ? 4.489 15.657 44.169 1.00 55.31 421 PRO A CA 1
ATOM 3375 C C . PRO A 1 421 ? 5.572 16.090 45.177 1.00 55.31 421 PRO A C 1
ATOM 3377 O O . PRO A 1 421 ? 5.475 17.155 45.792 1.00 55.31 421 PRO A O 1
ATOM 3380 N N . GLU A 1 422 ? 6.605 15.272 45.387 1.00 50.31 422 GLU A N 1
ATOM 3381 C CA . GLU A 1 422 ? 7.724 15.609 46.281 1.00 50.31 422 GLU A CA 1
ATOM 3382 C C . GLU A 1 422 ? 8.884 16.263 45.498 1.00 50.31 422 GLU A C 1
ATOM 3384 O O . GLU A 1 422 ? 9.063 16.035 44.301 1.00 50.31 422 GLU A O 1
ATOM 3389 N N . LYS A 1 423 ? 9.719 17.066 46.174 1.00 50.66 423 LYS A N 1
ATOM 3390 C CA . LYS A 1 423 ? 10.947 17.645 45.600 1.00 50.66 423 LYS A CA 1
ATOM 3391 C C . LYS A 1 423 ? 12.036 16.589 45.407 1.00 50.66 423 LYS A C 1
ATOM 3393 O O . LYS A 1 423 ? 12.853 16.378 46.303 1.00 50.66 423 LYS A O 1
ATOM 3398 N N . TRP A 1 424 ? 12.098 15.989 44.221 1.00 48.09 424 TRP A N 1
ATOM 3399 C CA . TRP A 1 424 ? 13.145 15.027 43.870 1.00 48.09 424 TRP A CA 1
ATOM 3400 C C . TRP A 1 424 ? 14.336 15.681 43.157 1.00 48.09 424 TRP A C 1
ATOM 3402 O O . TRP A 1 424 ? 14.193 16.524 42.272 1.00 48.09 424 TRP A O 1
ATOM 3412 N N . TYR A 1 425 ? 15.538 15.261 43.554 1.00 44.00 425 TYR A N 1
ATOM 3413 C CA . TYR A 1 425 ? 16.792 15.533 42.856 1.00 44.00 425 TYR A CA 1
ATOM 3414 C C . TYR A 1 425 ? 17.283 14.219 42.227 1.00 44.00 425 TYR A C 1
ATOM 3416 O O . TYR A 1 425 ? 17.674 13.310 42.958 1.00 44.00 425 TYR A O 1
ATOM 3424 N N . ARG A 1 426 ? 17.359 14.188 40.885 1.00 51.94 426 ARG A N 1
ATOM 3425 C CA . ARG A 1 426 ? 17.762 13.075 39.983 1.00 51.94 426 ARG A CA 1
ATOM 3426 C C . ARG A 1 426 ? 16.641 12.126 39.524 1.00 51.94 426 ARG A C 1
ATOM 3428 O O . ARG A 1 426 ? 15.656 11.909 40.216 1.00 51.94 426 ARG A O 1
ATOM 3435 N N . TYR A 1 427 ? 16.884 11.554 38.340 1.00 51.62 427 TYR A N 1
ATOM 3436 C CA . TYR A 1 427 ? 16.045 10.709 37.474 1.00 51.62 427 TYR A CA 1
ATOM 3437 C C . TYR A 1 427 ? 15.568 9.361 38.065 1.00 51.62 427 TYR A C 1
ATOM 3439 O O . TYR A 1 427 ? 15.737 8.316 37.444 1.00 51.62 427 TYR A O 1
ATOM 3447 N N . ARG A 1 428 ? 14.995 9.340 39.269 1.00 52.88 428 ARG A N 1
ATOM 3448 C CA . ARG A 1 428 ? 14.289 8.158 39.785 1.00 52.88 428 ARG A CA 1
ATOM 3449 C C . ARG A 1 428 ? 12.800 8.465 39.826 1.00 52.88 428 ARG A C 1
ATOM 3451 O O . ARG A 1 428 ? 12.368 9.251 40.661 1.00 52.88 428 ARG A O 1
ATOM 3458 N N . ALA A 1 429 ? 12.049 7.866 38.908 1.00 54.12 429 ALA A N 1
ATOM 3459 C CA . ALA A 1 429 ? 10.596 7.900 38.958 1.00 54.12 429 ALA A CA 1
ATOM 3460 C C . ALA A 1 429 ? 10.088 7.065 40.130 1.00 54.12 429 ALA A C 1
ATOM 3462 O O . ALA A 1 429 ? 10.683 6.039 40.471 1.00 54.12 429 ALA A O 1
ATOM 3463 N N . ASN A 1 430 ? 8.956 7.472 40.692 1.00 57.09 430 ASN A N 1
ATOM 3464 C CA . ASN A 1 430 ? 8.174 6.584 41.535 1.00 57.09 430 ASN A CA 1
ATOM 3465 C C . ASN A 1 430 ? 7.247 5.780 40.619 1.00 57.09 430 ASN A C 1
ATOM 3467 O O . ASN A 1 430 ? 6.453 6.365 39.881 1.00 57.09 430 ASN A O 1
ATOM 3471 N N . VAL A 1 431 ? 7.365 4.452 40.663 1.00 56.28 431 VAL A N 1
ATOM 3472 C CA . VAL A 1 431 ? 6.363 3.551 40.081 1.00 56.28 431 VAL A CA 1
ATOM 3473 C C . VAL A 1 431 ? 5.100 3.693 40.929 1.00 56.28 431 VAL A C 1
ATOM 3475 O O . VAL A 1 431 ? 5.156 3.515 42.144 1.00 56.28 431 VAL A O 1
ATOM 3478 N N . LEU A 1 432 ? 3.990 4.072 40.302 1.00 61.03 432 LEU A N 1
ATOM 3479 C CA . LEU A 1 432 ? 2.675 4.195 40.934 1.00 61.03 432 LEU A CA 1
ATOM 3480 C C . LEU A 1 432 ? 1.914 2.871 40.902 1.00 61.03 432 LEU A C 1
ATOM 3482 O O . LEU A 1 432 ? 1.136 2.568 41.804 1.00 61.03 432 LEU A O 1
ATOM 3486 N N . SER A 1 433 ? 2.096 2.093 39.838 1.00 62.56 433 SER A N 1
ATOM 3487 C CA . SER A 1 433 ? 1.480 0.780 39.680 1.00 62.56 433 SER A CA 1
ATOM 3488 C C . SER A 1 433 ? 2.256 -0.088 38.711 1.00 62.56 433 SER A C 1
ATOM 3490 O O . SER A 1 433 ? 2.972 0.396 37.834 1.00 62.56 433 SER A O 1
ATOM 3492 N N . LYS A 1 434 ? 2.071 -1.389 38.874 1.00 69.12 434 LYS A N 1
ATOM 3493 C CA . LYS A 1 434 ? 2.588 -2.429 38.006 1.00 69.12 434 LYS A CA 1
ATOM 3494 C C . LYS A 1 434 ? 1.401 -3.139 37.363 1.00 69.12 434 LYS A C 1
ATOM 3496 O O . LYS A 1 434 ? 0.570 -3.690 38.083 1.00 69.12 434 LYS A O 1
ATOM 3501 N N . ILE A 1 435 ? 1.317 -3.125 36.035 1.00 64.69 435 ILE A N 1
ATOM 3502 C CA . ILE A 1 435 ? 0.423 -4.030 35.304 1.00 64.69 435 ILE A CA 1
ATOM 3503 C C . ILE A 1 435 ? 1.242 -5.262 34.937 1.00 64.69 435 ILE A C 1
ATOM 3505 O O . ILE A 1 435 ? 2.328 -5.138 34.372 1.00 64.69 435 ILE A O 1
ATOM 3509 N N . ILE A 1 436 ? 0.730 -6.439 35.266 1.00 70.94 436 ILE A N 1
ATOM 3510 C CA . ILE A 1 436 ? 1.264 -7.727 34.826 1.00 70.94 436 ILE A CA 1
ATOM 3511 C C . ILE A 1 436 ? 0.233 -8.318 33.874 1.00 70.94 436 ILE A C 1
ATOM 3513 O O . ILE A 1 436 ? -0.929 -8.405 34.257 1.00 70.94 436 ILE A O 1
ATOM 3517 N N . ILE A 1 437 ? 0.638 -8.709 32.666 1.00 65.50 437 ILE A N 1
ATOM 3518 C CA . ILE A 1 437 ? -0.234 -9.369 31.687 1.00 65.50 437 ILE A CA 1
ATOM 3519 C C . ILE A 1 437 ? 0.331 -10.752 31.385 1.00 65.50 437 ILE A C 1
ATOM 3521 O O . ILE A 1 437 ? 1.508 -10.890 31.044 1.00 65.50 437 ILE A O 1
ATOM 3525 N N . SER A 1 438 ? -0.511 -11.771 31.549 1.00 71.00 438 SER A N 1
ATOM 3526 C CA . SER A 1 438 ? -0.156 -13.184 31.405 1.00 71.00 438 SER A CA 1
ATOM 3527 C C . SER A 1 438 ? -1.213 -13.887 30.562 1.00 71.00 438 SER A C 1
ATOM 3529 O O . SER A 1 438 ? -2.405 -13.789 30.862 1.00 71.00 438 SER A O 1
ATOM 3531 N N . GLU A 1 439 ? -0.787 -14.612 29.531 1.00 68.06 439 GLU A N 1
ATOM 3532 C CA . GLU A 1 439 ? -1.678 -15.502 28.784 1.00 68.06 439 GLU A CA 1
ATOM 3533 C C . GLU A 1 439 ? -2.196 -16.621 29.704 1.00 68.06 439 GLU A C 1
ATOM 3535 O O . GLU A 1 439 ? -1.494 -17.088 30.604 1.00 68.06 439 GLU A O 1
ATOM 3540 N N . THR A 1 440 ? -3.458 -16.990 29.519 1.00 74.38 440 THR A N 1
ATOM 3541 C CA . THR A 1 440 ? -4.143 -18.061 30.251 1.00 74.38 440 THR A CA 1
ATOM 3542 C C . THR A 1 440 ? -4.077 -19.372 29.471 1.00 74.38 440 THR A C 1
ATOM 3544 O O . THR A 1 440 ? -3.895 -19.362 28.256 1.00 74.38 440 THR A O 1
ATOM 3547 N N . ASP A 1 441 ? -4.348 -20.503 30.129 1.00 72.62 441 ASP A N 1
ATOM 3548 C CA . ASP A 1 441 ? -4.454 -21.823 29.477 1.00 72.62 441 ASP A CA 1
ATOM 3549 C C . ASP A 1 441 ? -5.513 -21.881 28.347 1.00 72.62 441 ASP A C 1
ATOM 3551 O O . ASP A 1 441 ? -5.560 -22.845 27.584 1.00 72.62 441 ASP A O 1
ATOM 3555 N N . GLN A 1 442 ? -6.392 -20.875 28.256 1.00 71.31 442 GLN A N 1
ATOM 3556 C CA . GLN A 1 442 ? -7.447 -20.744 27.244 1.00 71.31 442 GLN A CA 1
ATOM 3557 C C . GLN A 1 442 ? -7.057 -19.818 26.078 1.00 71.31 442 GLN A C 1
ATOM 3559 O O . GLN A 1 442 ? -7.814 -19.704 25.118 1.00 71.31 442 GLN A O 1
ATOM 3564 N N . GLY A 1 443 ? -5.888 -19.169 26.138 1.00 65.38 443 GLY A N 1
ATOM 3565 C CA . GLY A 1 443 ? -5.400 -18.243 25.113 1.00 65.38 443 GLY A CA 1
ATOM 3566 C C . GLY A 1 443 ? -5.885 -16.793 25.249 1.00 65.38 443 GLY A C 1
ATOM 3567 O O . GLY A 1 443 ? -5.437 -15.935 24.489 1.00 65.38 443 GLY A O 1
ATOM 3568 N N . ASP A 1 444 ? -6.765 -16.507 26.211 1.00 75.88 444 ASP A N 1
ATOM 3569 C CA . ASP A 1 444 ? -7.108 -15.146 26.639 1.00 75.88 444 ASP A CA 1
ATOM 3570 C C . ASP A 1 444 ? -6.009 -14.561 27.538 1.00 75.88 444 ASP A C 1
ATOM 3572 O O . ASP A 1 444 ? -5.215 -15.300 28.128 1.00 75.88 444 ASP A O 1
ATOM 3576 N N . PHE A 1 445 ? -5.989 -13.239 27.719 1.00 71.94 445 PHE A N 1
ATOM 3577 C CA . PHE A 1 445 ? -4.992 -12.567 28.554 1.00 71.94 445 PHE A CA 1
ATOM 3578 C C . PHE A 1 445 ? -5.574 -12.173 29.908 1.00 71.94 445 PHE A C 1
ATOM 3580 O O . PHE A 1 445 ? -6.455 -11.322 30.007 1.00 71.94 445 PHE A O 1
ATOM 3587 N N . SER A 1 446 ? -5.025 -12.739 30.978 1.00 77.56 446 SER A N 1
ATOM 3588 C CA . SER A 1 446 ? -5.244 -12.223 32.328 1.00 77.56 446 SER A CA 1
ATOM 3589 C C . SER A 1 446 ? -4.364 -10.997 32.574 1.00 77.56 446 SER A C 1
ATOM 3591 O O . SER A 1 446 ? -3.198 -10.970 32.168 1.00 77.56 446 SER A O 1
ATOM 3593 N N . TYR A 1 447 ? -4.893 -9.987 33.259 1.00 78.81 447 TYR A N 1
ATOM 3594 C CA . TYR A 1 447 ? -4.103 -8.854 33.739 1.00 78.81 447 TYR A CA 1
ATOM 3595 C C . TYR A 1 447 ? -4.324 -8.618 35.227 1.00 78.81 447 TYR A C 1
ATOM 3597 O O . TYR A 1 447 ? -5.454 -8.673 35.703 1.00 78.81 447 TYR A O 1
ATOM 3605 N N . THR A 1 448 ? -3.248 -8.271 35.930 1.00 76.94 448 THR A N 1
ATOM 3606 C CA . THR A 1 448 ? -3.268 -7.859 37.335 1.00 76.94 448 THR A CA 1
ATOM 3607 C C . THR A 1 448 ? -2.706 -6.448 37.457 1.00 76.94 448 THR A C 1
ATOM 3609 O O . THR A 1 448 ? -1.547 -6.208 37.104 1.00 76.94 448 THR A O 1
ATOM 3612 N N . ILE A 1 449 ? -3.484 -5.506 38.003 1.00 74.06 449 ILE A N 1
ATOM 3613 C CA . ILE A 1 449 ? -2.995 -4.153 38.329 1.00 74.06 449 ILE A CA 1
ATOM 3614 C C . ILE A 1 449 ? -2.640 -4.080 39.817 1.00 74.06 449 ILE A C 1
ATOM 3616 O O . ILE A 1 449 ? -3.510 -3.879 40.667 1.00 74.06 449 ILE A O 1
ATOM 3620 N N . THR A 1 450 ? -1.349 -4.206 40.128 1.00 74.44 450 THR A N 1
ATOM 3621 C CA . THR A 1 450 ? -0.819 -4.109 41.496 1.00 74.44 450 THR A CA 1
ATOM 3622 C C . THR A 1 450 ? -0.393 -2.675 41.803 1.00 74.44 450 THR A C 1
ATOM 3624 O O . THR A 1 450 ? 0.382 -2.074 41.056 1.00 74.44 450 THR A O 1
ATOM 3627 N N . GLU A 1 451 ? -0.853 -2.123 42.925 1.00 71.25 451 GLU A N 1
ATOM 3628 C CA . GLU A 1 451 ? -0.287 -0.884 43.467 1.00 71.25 451 GLU A CA 1
ATOM 3629 C C . GLU A 1 451 ? 1.082 -1.189 44.075 1.00 71.25 451 GLU A C 1
ATOM 3631 O O . GLU A 1 451 ? 1.184 -1.938 45.045 1.00 71.25 451 GLU A O 1
ATOM 3636 N N . GLU A 1 452 ? 2.141 -0.606 43.515 1.00 66.38 452 GLU A N 1
ATOM 3637 C CA . GLU A 1 452 ? 3.458 -0.660 44.145 1.00 66.38 452 GLU A CA 1
ATOM 3638 C C . GLU A 1 452 ? 3.450 0.318 45.328 1.00 66.38 452 GLU A C 1
ATOM 3640 O O . GLU A 1 452 ? 3.292 1.527 45.118 1.00 66.38 452 GLU A O 1
ATOM 3645 N N . PRO A 1 453 ? 3.602 -0.150 46.583 1.00 59.12 453 PRO A N 1
ATOM 3646 C CA . PRO A 1 453 ? 3.612 0.741 47.727 1.00 59.12 453 PRO A CA 1
ATOM 3647 C C . PRO A 1 453 ? 4.861 1.614 47.640 1.00 59.12 453 PRO A C 1
ATOM 3649 O O . PRO A 1 453 ? 5.973 1.164 47.932 1.00 59.12 453 PRO A O 1
ATOM 3652 N N . VAL A 1 454 ? 4.677 2.879 47.247 1.00 56.41 454 VAL A N 1
ATOM 3653 C CA . VAL A 1 454 ? 5.750 3.874 47.190 1.00 56.41 454 VAL A CA 1
ATOM 3654 C C . VAL A 1 454 ? 6.405 3.928 48.570 1.00 56.41 454 VAL A C 1
ATOM 3656 O O . VAL A 1 454 ? 5.821 4.442 49.525 1.00 56.41 454 VAL A O 1
ATOM 3659 N N . LYS A 1 455 ? 7.619 3.365 48.687 1.00 50.16 455 LYS A N 1
ATOM 3660 C CA . LYS A 1 455 ? 8.398 3.267 49.937 1.00 50.16 455 LYS A CA 1
ATOM 3661 C C . LYS A 1 455 ? 8.988 4.624 50.336 1.00 50.16 455 LYS A C 1
ATOM 3663 O O . LYS A 1 455 ? 10.197 4.788 50.497 1.00 50.16 455 LYS A O 1
ATOM 3668 N N . ASP A 1 456 ? 8.106 5.596 50.511 1.00 46.75 456 ASP A N 1
ATOM 3669 C CA . ASP A 1 456 ? 8.383 6.880 51.124 1.00 46.75 456 ASP A CA 1
ATOM 3670 C C . ASP A 1 456 ? 8.628 6.685 52.631 1.00 46.75 456 ASP A C 1
ATOM 3672 O O . ASP A 1 456 ? 7.858 6.038 53.342 1.00 46.75 456 ASP A O 1
ATOM 3676 N N . ARG A 1 457 ? 9.692 7.306 53.150 1.00 46.41 457 ARG A N 1
ATOM 3677 C CA . ARG A 1 457 ? 9.974 7.375 54.594 1.00 46.41 457 ARG A CA 1
ATOM 3678 C C . ARG A 1 457 ? 9.015 8.317 55.351 1.00 46.41 457 ARG A C 1
ATOM 3680 O O . ARG A 1 457 ? 9.207 8.521 56.549 1.00 46.41 457 ARG A O 1
ATOM 3687 N N . ARG A 1 458 ? 8.042 8.939 54.671 1.00 45.16 458 ARG A N 1
ATOM 3688 C CA . ARG A 1 458 ? 7.106 9.955 55.196 1.00 45.16 458 ARG A CA 1
ATOM 3689 C C . ARG A 1 458 ? 5.621 9.709 54.864 1.00 45.16 458 ARG A C 1
ATOM 3691 O O . ARG A 1 458 ? 4.783 10.449 55.380 1.00 45.16 458 ARG A O 1
ATOM 3698 N N . GLY A 1 459 ? 5.304 8.661 54.097 1.00 42.62 459 GLY A N 1
ATOM 3699 C CA . GLY A 1 459 ? 3.973 8.078 53.889 1.00 42.62 459 GLY A CA 1
ATOM 3700 C C . GLY A 1 459 ? 2.863 9.009 53.385 1.00 42.62 459 GLY A C 1
ATOM 3701 O O . GLY A 1 459 ? 1.839 9.109 54.064 1.00 42.62 459 GLY A O 1
ATOM 3702 N N . ARG A 1 460 ? 3.025 9.707 52.243 1.00 51.34 460 ARG A N 1
ATOM 3703 C CA . ARG A 1 460 ? 1.961 10.592 51.694 1.00 51.34 460 ARG A CA 1
ATOM 3704 C C . ARG A 1 460 ? 1.772 10.566 50.167 1.00 51.34 460 ARG A C 1
ATOM 3706 O O . ARG A 1 460 ? 2.075 11.544 49.489 1.00 51.34 460 ARG A O 1
ATOM 3713 N N . LEU A 1 461 ? 1.141 9.504 49.664 1.00 44.84 461 LEU A N 1
ATOM 3714 C CA . LEU A 1 461 ? 0.395 9.499 48.397 1.00 44.84 461 LEU A CA 1
ATOM 3715 C C . LEU A 1 461 ? -1.018 8.953 48.677 1.00 44.84 461 LEU A C 1
ATOM 3717 O O . LEU A 1 461 ? -1.137 7.944 49.369 1.00 44.84 461 LEU A O 1
ATOM 3721 N N . THR A 1 462 ? -2.071 9.599 48.166 1.00 42.41 462 THR A N 1
ATOM 3722 C CA . THR A 1 462 ? -3.463 9.146 48.353 1.00 42.41 462 THR A CA 1
ATOM 3723 C C . THR A 1 462 ? -3.978 8.497 47.069 1.00 42.41 462 THR A C 1
ATOM 3725 O O . THR A 1 462 ? -4.385 9.191 46.139 1.00 42.41 462 THR A O 1
ATOM 3728 N N . VAL A 1 463 ? -3.989 7.165 47.003 1.00 44.53 463 VAL A N 1
ATOM 3729 C CA . VAL A 1 463 ? -4.621 6.438 45.889 1.00 44.53 463 VAL A CA 1
ATOM 3730 C C . VAL A 1 463 ? -6.127 6.308 46.155 1.00 44.53 463 VAL A C 1
ATOM 3732 O O . VAL A 1 463 ? -6.546 6.114 47.297 1.00 44.53 463 VAL A O 1
ATOM 3735 N N . LYS A 1 464 ? -6.957 6.462 45.115 1.00 39.78 464 LYS A N 1
ATOM 3736 C CA . LYS A 1 464 ? -8.419 6.297 45.182 1.00 39.78 464 LYS A CA 1
ATOM 3737 C C . LYS A 1 464 ? -8.909 5.463 44.005 1.00 39.78 464 LYS A C 1
ATOM 3739 O O . LYS A 1 464 ? -9.266 5.995 42.957 1.00 39.78 464 LYS A O 1
ATOM 3744 N N . THR A 1 465 ? -8.944 4.157 44.213 1.00 37.34 465 THR A N 1
ATOM 3745 C CA . THR A 1 465 ? -9.424 3.198 43.219 1.00 37.34 465 THR A CA 1
ATOM 3746 C C . THR A 1 465 ? -10.950 3.244 43.104 1.00 37.34 465 THR A C 1
ATOM 3748 O O . THR A 1 465 ? -11.663 3.326 44.104 1.00 37.34 465 THR A O 1
ATOM 3751 N N . PHE A 1 466 ? -11.446 3.180 41.870 1.00 39.94 466 PHE A N 1
ATOM 3752 C CA . PHE A 1 466 ? -12.853 2.982 41.535 1.00 39.94 466 PHE A CA 1
ATOM 3753 C C . PHE A 1 466 ? -12.948 1.738 40.652 1.00 39.94 466 PHE A C 1
ATOM 3755 O O . PHE A 1 466 ? -12.046 1.494 39.860 1.00 39.94 466 PHE A O 1
ATOM 3762 N N . THR A 1 467 ? -14.036 0.979 40.749 1.00 37.03 467 THR A N 1
ATOM 3763 C CA . THR A 1 467 ? -14.338 -0.105 39.806 1.00 37.03 467 THR A CA 1
ATOM 3764 C C . THR A 1 467 ? -15.530 0.329 38.968 1.00 37.03 467 THR A C 1
ATOM 3766 O O . THR A 1 467 ? -16.599 0.601 39.517 1.00 37.03 467 THR A O 1
ATOM 3769 N N . ILE A 1 468 ? -15.367 0.404 37.646 1.00 37.62 468 ILE A N 1
ATOM 3770 C CA . ILE A 1 468 ? -16.513 0.542 36.745 1.00 37.62 468 ILE A CA 1
ATOM 3771 C C . ILE A 1 468 ? -17.175 -0.836 36.675 1.00 37.62 468 ILE A C 1
ATOM 3773 O O . ILE A 1 468 ? -16.582 -1.786 36.175 1.00 37.62 468 ILE A O 1
ATOM 3777 N N . ALA A 1 469 ? -18.390 -0.967 37.211 1.00 31.86 469 ALA A N 1
ATOM 3778 C CA . ALA A 1 469 ? -19.201 -2.156 36.958 1.00 31.86 469 ALA A CA 1
ATOM 3779 C C . ALA A 1 469 ? -19.515 -2.227 35.451 1.00 31.86 469 ALA A C 1
ATOM 3781 O O . ALA A 1 469 ? -19.779 -1.169 34.875 1.00 31.86 469 ALA A O 1
ATOM 3782 N N . PRO A 1 470 ? -19.522 -3.415 34.814 1.00 34.19 470 PRO A N 1
ATOM 3783 C CA . PRO A 1 470 ? -19.712 -3.552 33.369 1.00 34.19 470 PRO A CA 1
ATOM 3784 C C . PRO A 1 470 ? -21.074 -2.984 32.950 1.00 34.19 470 PRO A C 1
ATOM 3786 O O . PRO A 1 470 ? -22.113 -3.634 33.067 1.00 34.19 470 PRO A O 1
ATOM 3789 N N . SER A 1 471 ? -21.072 -1.725 32.510 1.00 32.75 471 SER A N 1
ATOM 3790 C CA . SER A 1 471 ? -22.275 -0.976 32.171 1.00 32.75 471 SER A CA 1
ATOM 3791 C C . SER A 1 471 ? -22.460 -0.985 30.663 1.00 32.75 471 SER A C 1
ATOM 3793 O O . SER A 1 471 ? -21.581 -0.541 29.928 1.00 32.75 471 SER A O 1
ATOM 3795 N N . SER A 1 472 ? -23.626 -1.445 30.221 1.00 29.12 472 SER A N 1
ATOM 3796 C CA . SER A 1 472 ? -24.009 -1.738 28.834 1.00 29.12 472 SER A CA 1
ATOM 3797 C C . SER A 1 472 ? -24.187 -0.513 27.918 1.00 29.12 472 SER A C 1
ATOM 3799 O O . SER A 1 472 ? -25.029 -0.513 27.022 1.00 29.12 472 SER A O 1
ATOM 3801 N N . ILE A 1 473 ? -23.402 0.546 28.121 1.00 32.91 473 ILE A N 1
ATOM 3802 C CA . ILE A 1 473 ? -23.403 1.740 27.274 1.00 32.91 473 ILE A CA 1
ATOM 3803 C C . ILE A 1 473 ? -22.292 1.589 26.237 1.00 32.91 473 ILE A C 1
ATOM 3805 O O . ILE A 1 473 ? -21.207 2.157 26.367 1.00 32.91 473 ILE A O 1
ATOM 3809 N N . VAL A 1 474 ? -22.596 0.827 25.183 1.00 32.62 474 VAL A N 1
ATOM 3810 C CA . VAL A 1 474 ? -21.842 0.879 23.926 1.00 32.62 474 VAL A CA 1
ATOM 3811 C C . VAL A 1 474 ? -21.797 2.343 23.496 1.00 32.62 474 VAL A C 1
ATOM 3813 O O . VAL A 1 474 ? -22.836 2.953 23.224 1.00 32.62 474 VAL A O 1
ATOM 3816 N N . ARG A 1 475 ? -20.600 2.941 23.478 1.00 33.84 475 ARG A N 1
ATOM 3817 C CA . ARG A 1 475 ? -20.433 4.288 22.928 1.00 33.84 475 ARG A CA 1
ATOM 3818 C C . ARG A 1 475 ? -20.867 4.249 21.471 1.00 33.84 475 ARG A C 1
ATOM 3820 O O . ARG A 1 475 ? -20.378 3.427 20.703 1.00 33.84 475 ARG A O 1
ATOM 3827 N N . LYS A 1 476 ? -21.776 5.157 21.113 1.00 35.38 476 LYS A N 1
ATOM 3828 C CA . LYS A 1 476 ? -22.200 5.393 19.733 1.00 35.38 476 LYS A CA 1
ATOM 3829 C C . LYS A 1 476 ? -20.940 5.561 18.879 1.00 35.38 476 LYS A C 1
ATOM 3831 O O . LYS A 1 476 ? -20.170 6.484 19.136 1.00 35.38 476 LYS A O 1
ATOM 3836 N N . ILE A 1 477 ? -20.718 4.642 17.940 1.00 40.16 477 ILE A N 1
ATOM 3837 C CA . ILE A 1 477 ? -19.576 4.692 17.024 1.00 40.16 477 ILE A CA 1
ATOM 3838 C C . ILE A 1 477 ? -19.682 6.021 16.273 1.00 40.16 477 ILE A C 1
ATOM 3840 O O . ILE A 1 477 ? -20.709 6.301 15.655 1.00 40.16 477 ILE A O 1
ATOM 3844 N N . GLU A 1 478 ? -18.665 6.871 16.393 1.00 43.97 478 GLU A N 1
ATOM 3845 C CA . GLU A 1 478 ? -18.597 8.106 15.615 1.00 43.97 478 GLU A CA 1
ATOM 3846 C C . GLU A 1 478 ? -18.411 7.714 14.145 1.00 43.97 478 GLU A C 1
ATOM 3848 O O . GLU A 1 478 ? -17.464 6.989 13.828 1.00 43.97 478 GLU A O 1
ATOM 3853 N N . SER A 1 479 ? -19.328 8.143 13.264 1.00 49.22 479 SER A N 1
ATOM 3854 C CA . SER A 1 479 ? -19.228 7.867 11.825 1.00 49.22 479 SER A CA 1
ATOM 3855 C C . SER A 1 479 ? -17.838 8.288 11.329 1.00 49.22 479 SER A C 1
ATOM 3857 O O . SER A 1 479 ? -17.401 9.404 11.639 1.00 49.22 479 SER A O 1
ATOM 3859 N N . PRO A 1 480 ? -17.120 7.435 10.576 1.00 59.47 480 PRO A N 1
ATOM 3860 C CA . PRO A 1 480 ? -15.821 7.810 10.044 1.00 59.47 480 PRO A CA 1
ATOM 3861 C C . PRO A 1 480 ? -15.995 9.018 9.118 1.00 59.47 480 PRO A C 1
ATOM 3863 O O . PRO A 1 480 ? -16.895 9.037 8.279 1.00 59.47 480 PRO A O 1
ATOM 3866 N N . THR A 1 481 ? -15.136 10.030 9.257 1.00 62.31 481 THR A N 1
ATOM 3867 C CA . THR A 1 481 ? -15.146 11.232 8.408 1.00 62.31 481 THR A CA 1
ATOM 3868 C C . THR A 1 481 ? -14.619 10.900 7.011 1.00 62.31 481 THR A C 1
ATOM 3870 O O . THR A 1 481 ? -13.481 11.222 6.670 1.00 62.31 481 THR A O 1
ATOM 3873 N N . LEU A 1 482 ? -15.437 10.200 6.232 1.00 76.06 482 LEU A N 1
ATOM 3874 C CA . LEU A 1 482 ? -15.209 9.872 4.831 1.00 76.06 482 LEU A CA 1
ATOM 3875 C C . LEU A 1 482 ? -15.884 10.917 3.943 1.00 76.06 482 LEU A C 1
ATOM 3877 O O . LEU A 1 482 ? -16.876 11.536 4.331 1.00 76.06 482 LEU A O 1
ATOM 3881 N N . ALA A 1 483 ? -15.375 11.084 2.727 1.00 74.50 483 ALA A N 1
ATOM 3882 C CA . ALA A 1 483 ? -16.102 11.829 1.716 1.00 74.50 483 ALA A CA 1
ATOM 3883 C C . ALA A 1 483 ? -17.270 10.964 1.213 1.00 74.50 483 ALA A C 1
ATOM 3885 O O . ALA A 1 483 ? -17.078 9.835 0.755 1.00 74.50 483 ALA A O 1
ATOM 3886 N N . HIS A 1 484 ? -18.493 11.489 1.310 1.00 74.56 484 HIS A N 1
ATOM 3887 C CA . HIS A 1 484 ? -19.654 10.882 0.668 1.00 74.56 484 HIS A CA 1
ATOM 3888 C C . HIS A 1 484 ? -19.644 11.276 -0.811 1.00 74.56 484 HIS A C 1
ATOM 3890 O O . HIS A 1 484 ? -19.831 12.446 -1.140 1.00 74.56 484 HIS A O 1
ATOM 3896 N N . HIS A 1 485 ? -19.392 10.311 -1.697 1.00 77.38 485 HIS A N 1
ATOM 3897 C CA . HIS A 1 485 ? -19.273 10.557 -3.140 1.00 77.38 485 HIS A CA 1
ATOM 3898 C C . HIS A 1 485 ? -20.567 10.263 -3.911 1.00 77.38 485 HIS A C 1
ATOM 3900 O O . HIS A 1 485 ? -20.732 10.733 -5.035 1.00 77.38 485 HIS A O 1
ATOM 3906 N N . ALA A 1 486 ? -21.503 9.509 -3.327 1.00 85.75 486 ALA A N 1
ATOM 3907 C CA . ALA A 1 486 ? -22.788 9.215 -3.951 1.00 85.75 486 ALA A CA 1
ATOM 3908 C C . ALA A 1 486 ? -23.913 9.101 -2.916 1.00 85.75 486 ALA A C 1
ATOM 3910 O O . ALA A 1 486 ? -23.723 8.534 -1.843 1.00 85.75 486 ALA A O 1
ATOM 3911 N N . ARG A 1 487 ? -25.108 9.569 -3.291 1.00 88.44 487 ARG A N 1
ATOM 3912 C CA . ARG A 1 487 ? -26.367 9.335 -2.576 1.00 88.44 487 ARG A CA 1
ATOM 3913 C C . ARG A 1 487 ? -27.332 8.601 -3.499 1.00 88.44 487 ARG A C 1
ATOM 3915 O O . ARG A 1 487 ? -27.571 9.047 -4.620 1.00 88.44 487 ARG A O 1
ATOM 3922 N N . ILE A 1 488 ? -27.898 7.494 -3.030 1.00 87.25 4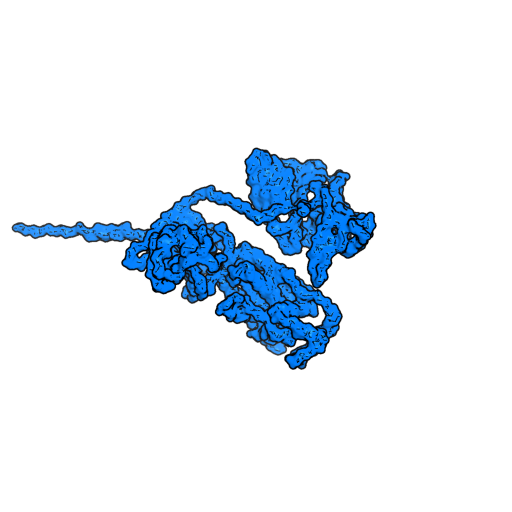88 ILE A N 1
ATOM 3923 C CA . ILE A 1 488 ? -28.852 6.673 -3.782 1.00 87.25 488 ILE A CA 1
ATOM 3924 C C . ILE A 1 488 ? -30.165 6.586 -3.012 1.00 87.25 488 ILE A C 1
ATOM 3926 O O . ILE A 1 488 ? -30.186 6.372 -1.805 1.00 87.25 488 ILE A O 1
ATOM 3930 N N . HIS A 1 489 ? -31.278 6.755 -3.720 1.00 89.19 489 HIS A N 1
ATOM 3931 C CA . HIS A 1 489 ? -32.617 6.803 -3.143 1.00 89.19 489 HIS A CA 1
ATOM 3932 C C . HIS A 1 489 ? -33.453 5.574 -3.518 1.00 89.19 489 HIS A C 1
ATOM 3934 O O . HIS A 1 489 ? -33.182 4.889 -4.500 1.00 89.19 489 HIS A O 1
ATOM 3940 N N . ALA A 1 490 ? -34.541 5.364 -2.774 1.00 87.62 490 ALA A N 1
ATOM 3941 C CA . ALA A 1 490 ? -35.618 4.429 -3.104 1.00 87.62 490 ALA A CA 1
ATOM 3942 C C . ALA A 1 490 ? -35.236 2.927 -3.115 1.00 87.62 490 ALA A C 1
ATOM 3944 O O . ALA A 1 490 ? -35.947 2.117 -3.719 1.00 87.62 490 ALA A O 1
ATOM 3945 N N . ILE A 1 491 ? -34.190 2.536 -2.383 1.00 91.25 491 ILE A N 1
ATOM 3946 C CA . ILE A 1 491 ? -33.731 1.143 -2.262 1.00 91.25 491 ILE A CA 1
ATOM 3947 C C . ILE A 1 491 ? -34.774 0.334 -1.472 1.00 91.25 491 ILE A C 1
ATOM 3949 O O . ILE A 1 491 ? -35.138 0.703 -0.354 1.00 91.25 491 ILE A O 1
ATOM 3953 N N . ALA A 1 492 ? -35.294 -0.745 -2.058 1.00 92.69 492 ALA A N 1
ATOM 3954 C CA . ALA A 1 492 ? -36.309 -1.597 -1.435 1.00 92.69 492 ALA A CA 1
ATOM 3955 C C . ALA A 1 492 ? -35.690 -2.603 -0.442 1.00 92.69 492 ALA A C 1
ATOM 3957 O O . ALA A 1 492 ? -34.570 -3.046 -0.681 1.00 92.69 492 ALA A O 1
ATOM 3958 N N . PRO A 1 493 ? -36.387 -2.975 0.653 1.00 93.69 493 PRO A N 1
ATOM 3959 C CA . PRO A 1 493 ? -35.890 -3.963 1.616 1.00 93.69 493 PRO A CA 1
ATOM 3960 C C . PRO A 1 493 ? -35.743 -5.361 0.997 1.00 93.69 493 PRO A C 1
ATOM 3962 O O . PRO A 1 493 ? -36.466 -5.658 0.044 1.00 93.69 493 PRO A O 1
ATOM 3965 N N . PRO A 1 494 ? -34.910 -6.256 1.569 1.00 93.31 494 PRO A N 1
ATOM 3966 C CA . PRO A 1 494 ? -34.691 -7.611 1.042 1.00 93.31 494 PRO A CA 1
ATOM 3967 C C . PRO A 1 494 ? -35.978 -8.418 0.814 1.00 93.31 494 PRO A C 1
ATOM 3969 O O . PRO A 1 494 ? -36.085 -9.182 -0.141 1.00 93.31 494 PRO A O 1
ATOM 3972 N N . ALA A 1 495 ? -36.991 -8.215 1.663 1.00 91.50 495 ALA A N 1
ATOM 3973 C CA . ALA A 1 495 ? -38.295 -8.873 1.565 1.00 91.50 495 ALA A CA 1
ATOM 3974 C C . ALA A 1 495 ? -39.244 -8.291 0.485 1.00 91.50 495 ALA A C 1
ATOM 3976 O O . ALA A 1 495 ? -40.380 -8.757 0.347 1.00 91.50 495 ALA A O 1
ATOM 3977 N N . ALA A 1 496 ? -38.840 -7.249 -0.250 1.00 90.00 496 ALA A N 1
ATOM 3978 C CA . ALA A 1 496 ? -39.646 -6.650 -1.311 1.00 90.00 496 ALA A CA 1
ATOM 3979 C C . ALA A 1 496 ? -39.643 -7.494 -2.600 1.00 90.00 496 ALA A C 1
ATOM 3981 O O . ALA A 1 496 ? -38.775 -8.330 -2.834 1.00 90.00 496 ALA A O 1
ATOM 3982 N N . ARG A 1 497 ? -40.653 -7.284 -3.456 1.00 86.38 497 ARG A N 1
ATOM 3983 C CA . ARG A 1 497 ? -40.762 -7.985 -4.753 1.00 86.38 497 ARG A CA 1
ATOM 3984 C C . ARG A 1 497 ? -40.005 -7.294 -5.881 1.00 86.38 497 ARG A C 1
ATOM 3986 O O . ARG A 1 497 ? -39.649 -7.953 -6.854 1.00 86.38 497 ARG A O 1
ATOM 3993 N N . ASP A 1 498 ? -39.828 -5.983 -5.786 1.00 82.25 498 ASP A N 1
ATOM 3994 C CA . ASP A 1 498 ? -38.982 -5.220 -6.689 1.00 82.25 498 ASP A CA 1
ATOM 3995 C C . ASP A 1 498 ? -37.520 -5.322 -6.253 1.00 82.25 498 ASP A C 1
ATOM 3997 O O . ASP A 1 498 ? -37.219 -5.372 -5.061 1.00 82.25 498 ASP A O 1
ATOM 4001 N N . ARG A 1 499 ? -36.613 -5.377 -7.228 1.00 83.44 499 ARG A N 1
ATOM 4002 C CA . ARG A 1 499 ? -35.181 -5.542 -6.975 1.00 83.44 499 ARG A CA 1
ATOM 4003 C C . ARG A 1 499 ? -34.474 -4.225 -7.236 1.00 83.44 499 ARG A C 1
ATOM 4005 O O . ARG A 1 499 ? -34.597 -3.667 -8.321 1.00 83.44 499 ARG A O 1
ATOM 4012 N N . ALA A 1 500 ? -33.715 -3.755 -6.258 1.00 85.00 500 ALA A N 1
ATOM 4013 C CA . ALA A 1 500 ? -32.738 -2.696 -6.448 1.00 85.00 500 ALA A CA 1
ATOM 4014 C C . ALA A 1 500 ? -31.342 -3.303 -6.284 1.00 85.00 500 ALA A C 1
ATOM 4016 O O . ALA A 1 500 ? -31.100 -4.027 -5.318 1.00 85.00 500 ALA A O 1
ATOM 4017 N N . SER A 1 501 ? -30.442 -3.003 -7.216 1.00 88.44 501 SER A N 1
ATOM 4018 C CA . SER A 1 501 ? -29.020 -3.315 -7.097 1.00 88.44 501 SER A CA 1
ATOM 4019 C C . SER A 1 501 ? -28.195 -2.071 -7.393 1.00 88.44 501 SER A C 1
ATOM 4021 O O . SER A 1 501 ? -28.351 -1.447 -8.444 1.00 88.44 501 SER A O 1
ATOM 4023 N N . ILE A 1 502 ? -27.315 -1.712 -6.469 1.00 90.38 502 ILE A N 1
ATOM 4024 C CA . ILE A 1 502 ? -26.353 -0.628 -6.633 1.00 90.38 502 ILE A CA 1
ATOM 4025 C C . ILE A 1 502 ? -25.066 -1.233 -7.177 1.00 90.38 502 ILE A C 1
ATOM 4027 O O . ILE A 1 502 ? -24.463 -2.075 -6.520 1.00 90.38 502 ILE A O 1
ATOM 4031 N N . ARG A 1 503 ? -24.613 -0.797 -8.350 1.00 89.31 503 ARG A N 1
ATOM 4032 C CA . ARG A 1 503 ? -23.284 -1.140 -8.854 1.00 89.31 503 ARG A CA 1
ATOM 4033 C C . ARG A 1 503 ? -22.322 -0.018 -8.492 1.00 89.31 503 ARG A C 1
ATOM 4035 O O . ARG A 1 503 ? -22.582 1.131 -8.838 1.00 89.31 503 ARG A O 1
ATOM 4042 N N . VAL A 1 504 ? -21.248 -0.346 -7.783 1.00 90.88 504 VAL A N 1
ATOM 4043 C CA . VAL A 1 504 ? -20.203 0.604 -7.378 1.00 90.88 504 VAL A CA 1
ATOM 4044 C C . VAL A 1 504 ? -18.897 0.189 -8.038 1.00 90.88 504 VAL A C 1
ATOM 4046 O O . VAL A 1 504 ? -18.541 -0.987 -7.976 1.00 90.88 504 VAL A O 1
ATOM 4049 N N . ARG A 1 505 ? -18.193 1.135 -8.661 1.00 91.62 505 ARG A N 1
ATOM 4050 C CA . ARG A 1 505 ? -16.888 0.929 -9.298 1.00 91.62 505 ARG A CA 1
ATOM 4051 C C . ARG A 1 505 ? -15.831 1.753 -8.580 1.00 91.62 505 ARG A C 1
ATOM 4053 O O . ARG A 1 505 ? -16.041 2.940 -8.333 1.00 91.62 505 ARG A O 1
ATOM 4060 N N . CYS A 1 506 ? -14.689 1.146 -8.282 1.00 93.12 506 CYS A N 1
ATOM 4061 C CA . CYS A 1 506 ? -13.542 1.885 -7.777 1.00 93.12 506 CYS A CA 1
ATOM 4062 C C . CYS A 1 506 ? -12.902 2.689 -8.920 1.00 93.12 506 CYS A C 1
ATOM 4064 O O . CYS A 1 506 ? -12.513 2.114 -9.934 1.00 93.12 506 CYS A O 1
ATOM 4066 N N . GLU A 1 507 ? -12.806 4.016 -8.784 1.00 89.38 507 GLU A N 1
ATOM 4067 C CA . GLU A 1 507 ? -12.091 4.844 -9.771 1.00 89.38 507 GLU A CA 1
ATOM 4068 C C . GLU A 1 507 ? -10.577 4.877 -9.510 1.00 89.38 507 GLU A C 1
ATOM 4070 O O . GLU A 1 507 ? -9.811 5.332 -10.361 1.00 89.38 507 GLU A O 1
ATOM 4075 N N . ASP A 1 508 ? -10.138 4.421 -8.335 1.00 87.44 508 ASP A N 1
ATOM 4076 C CA . ASP A 1 508 ? -8.723 4.287 -8.018 1.00 87.44 508 ASP A CA 1
ATOM 4077 C C . ASP A 1 508 ? -8.083 3.199 -8.896 1.00 87.44 508 ASP A C 1
ATOM 4079 O O . ASP A 1 508 ? -8.642 2.119 -9.113 1.00 87.44 508 ASP A O 1
ATOM 4083 N N . ARG A 1 509 ? -6.916 3.524 -9.458 1.00 88.00 509 ARG A N 1
ATOM 4084 C CA . ARG A 1 509 ? -6.226 2.699 -10.453 1.00 88.00 509 ARG A CA 1
ATOM 4085 C C . ARG A 1 509 ? -5.335 1.624 -9.841 1.00 88.00 509 ARG A C 1
ATOM 4087 O O . ARG A 1 509 ? -4.891 0.764 -10.605 1.00 88.00 509 ARG A O 1
ATOM 4094 N N . GLU A 1 510 ? -5.082 1.688 -8.534 1.00 84.12 510 GLU A N 1
ATOM 4095 C CA . GLU A 1 510 ? -4.074 0.885 -7.828 1.00 84.12 510 GLU A CA 1
ATOM 4096 C C . GLU A 1 510 ? -4.523 0.367 -6.458 1.00 84.12 510 GLU A C 1
ATOM 4098 O O . GLU A 1 510 ? -3.943 -0.598 -5.955 1.00 84.12 510 GLU A O 1
ATOM 4103 N N . GLN A 1 511 ? -5.515 1.009 -5.835 1.00 85.75 511 GLN A N 1
ATOM 4104 C CA . GLN A 1 511 ? -5.987 0.672 -4.495 1.00 85.75 511 GLN A CA 1
ATOM 4105 C C . GLN A 1 511 ? -7.457 0.269 -4.474 1.00 85.75 511 GLN A C 1
ATOM 4107 O O . GLN A 1 511 ? -8.288 0.812 -5.196 1.00 85.75 511 GLN A O 1
ATOM 4112 N N . ASP A 1 512 ? -7.778 -0.646 -3.568 1.00 93.00 512 ASP A N 1
ATOM 4113 C CA . ASP A 1 512 ? -9.138 -1.122 -3.372 1.00 93.00 512 ASP A CA 1
ATOM 4114 C C . ASP A 1 512 ? -10.015 -0.062 -2.684 1.00 93.00 512 ASP A C 1
ATOM 4116 O O . ASP A 1 512 ? -9.632 0.559 -1.686 1.00 93.00 512 ASP A O 1
ATOM 4120 N N . CYS A 1 513 ? -11.246 0.106 -3.165 1.00 93.19 513 CYS A N 1
ATOM 4121 C CA . CYS A 1 513 ? -12.230 0.985 -2.545 1.00 93.19 513 CYS A CA 1
ATOM 4122 C C . CYS A 1 513 ? -13.015 0.226 -1.468 1.00 93.19 513 CYS A C 1
ATOM 4124 O O . CYS A 1 513 ? -13.867 -0.616 -1.763 1.00 93.19 513 CYS A O 1
ATOM 4126 N N . LYS A 1 514 ? -12.792 0.573 -0.196 1.00 94.69 514 LYS A N 1
ATOM 4127 C CA . LYS A 1 514 ? -13.643 0.126 0.918 1.00 94.69 514 LYS A CA 1
ATOM 4128 C C . LYS A 1 514 ? -14.837 1.074 1.076 1.00 94.69 514 LYS A C 1
ATOM 4130 O O . LYS A 1 514 ? -14.638 2.286 1.174 1.00 94.69 514 LYS A O 1
ATOM 4135 N N . LEU A 1 515 ? -16.061 0.541 1.103 1.00 95.00 515 LEU A N 1
ATOM 4136 C CA . LEU A 1 515 ? -17.289 1.343 1.176 1.00 95.00 515 LEU A CA 1
ATOM 4137 C C . LEU A 1 515 ? -17.904 1.358 2.577 1.00 95.00 515 LEU A C 1
ATOM 4139 O O . LEU A 1 515 ? -18.146 0.305 3.168 1.00 95.00 515 LEU A O 1
ATOM 4143 N N . TRP A 1 516 ? -18.248 2.553 3.046 1.00 93.38 516 TRP A N 1
ATOM 4144 C CA . TRP A 1 516 ? -19.157 2.789 4.163 1.00 93.38 516 TRP A CA 1
ATOM 4145 C C . TRP A 1 516 ? -20.534 3.172 3.623 1.00 93.38 516 TRP A C 1
ATOM 4147 O O . TRP A 1 516 ? -20.635 3.981 2.698 1.00 93.38 516 TRP A O 1
ATOM 4157 N N . LEU A 1 517 ? -21.590 2.617 4.209 1.00 95.06 517 LEU A N 1
ATOM 4158 C CA . LEU A 1 517 ? -22.972 2.969 3.906 1.00 95.06 517 LEU A CA 1
ATOM 4159 C C . LEU A 1 517 ? -23.585 3.672 5.119 1.00 95.06 517 LEU A C 1
ATOM 4161 O O . LEU A 1 517 ? -23.476 3.178 6.240 1.00 95.06 517 LEU A O 1
ATOM 4165 N N . GLU A 1 518 ? -24.260 4.797 4.892 1.00 92.88 518 GLU A N 1
ATOM 4166 C CA . GLU A 1 518 ? -25.095 5.473 5.887 1.00 92.88 518 GLU A CA 1
ATOM 4167 C C . GLU A 1 518 ? -26.487 5.711 5.292 1.00 92.88 518 GLU A C 1
ATOM 4169 O O . GLU A 1 518 ? -26.679 6.521 4.389 1.00 92.88 518 GLU A O 1
ATOM 4174 N N . CYS A 1 519 ? -27.467 4.943 5.758 1.00 94.69 519 CYS A N 1
ATOM 4175 C CA . CYS A 1 519 ? -28.797 4.851 5.178 1.00 94.69 519 CYS A CA 1
ATOM 4176 C C . CYS A 1 519 ? -29.884 5.364 6.124 1.00 94.69 519 CYS A C 1
ATOM 4178 O O . CYS A 1 519 ? -29.843 5.136 7.329 1.00 94.69 519 CYS A O 1
ATOM 4180 N N . THR A 1 520 ? -30.910 6.005 5.568 1.00 93.69 520 THR A N 1
ATOM 4181 C CA . THR A 1 520 ? -32.034 6.593 6.310 1.00 93.69 520 THR A CA 1
ATOM 4182 C C . THR A 1 520 ? -33.376 6.042 5.830 1.00 93.69 520 THR A C 1
ATOM 4184 O O . THR A 1 520 ? -33.636 5.938 4.626 1.00 93.69 520 THR A O 1
ATOM 4187 N N . ALA A 1 521 ? -34.251 5.695 6.780 1.00 92.56 521 ALA A N 1
ATOM 4188 C CA . ALA A 1 521 ? -35.627 5.277 6.505 1.00 92.56 521 ALA A CA 1
ATOM 4189 C C . ALA A 1 521 ? -36.616 6.457 6.669 1.00 92.56 521 ALA A C 1
ATOM 4191 O O . ALA A 1 521 ? -36.701 7.013 7.765 1.00 92.56 521 ALA A O 1
ATOM 4192 N N . PRO A 1 522 ? -37.446 6.800 5.658 1.00 81.00 522 PRO A N 1
ATOM 4193 C CA . PRO A 1 522 ? -38.311 7.993 5.668 1.00 81.00 522 PRO A CA 1
ATOM 4194 C C . PRO A 1 522 ? -39.388 8.080 6.761 1.00 81.00 522 PRO A C 1
ATOM 4196 O O . PRO A 1 522 ? -40.127 9.061 6.795 1.00 81.00 522 PRO A O 1
ATOM 4199 N N . LYS A 1 523 ? -39.577 7.034 7.573 1.00 75.62 523 LYS A N 1
ATOM 4200 C CA . LYS A 1 523 ? -40.701 6.917 8.516 1.00 75.62 523 LYS A CA 1
ATOM 4201 C C . LYS A 1 523 ? -40.326 7.024 9.993 1.00 75.62 523 LYS A C 1
ATOM 4203 O O . LYS A 1 523 ? -41.240 7.145 10.803 1.00 75.62 523 LYS A O 1
ATOM 4208 N N . GLU A 1 524 ? -39.046 6.921 10.350 1.00 74.12 524 GLU A N 1
ATOM 4209 C CA . GLU A 1 524 ? -38.645 6.693 11.750 1.00 74.12 524 GLU A CA 1
ATOM 4210 C C . GLU A 1 524 ? -37.369 7.438 12.190 1.00 74.12 524 GLU A C 1
ATOM 4212 O O . GLU A 1 524 ? -36.905 7.205 13.302 1.00 74.12 524 GLU A O 1
ATOM 4217 N N . ASP A 1 525 ? -36.771 8.287 11.341 1.00 76.25 525 ASP A N 1
ATOM 4218 C CA . ASP A 1 525 ? -35.453 8.930 11.562 1.00 76.25 525 ASP A CA 1
ATOM 4219 C C . ASP A 1 525 ? -34.326 7.944 11.957 1.00 76.25 525 ASP A C 1
ATOM 4221 O O . ASP A 1 525 ? -33.273 8.322 12.476 1.00 76.25 525 ASP A O 1
ATOM 4225 N N . GLN A 1 526 ? -34.537 6.651 11.688 1.00 85.81 526 GLN A N 1
ATOM 4226 C CA . GLN A 1 526 ? -33.592 5.588 11.981 1.00 85.81 526 GLN A CA 1
ATOM 4227 C C . GLN A 1 526 ? -32.481 5.597 10.928 1.00 85.81 526 GLN A C 1
ATOM 4229 O O . GLN A 1 526 ? -32.739 5.421 9.731 1.00 85.81 526 GLN A O 1
ATOM 4234 N N . VAL A 1 527 ? -31.252 5.794 11.406 1.00 88.75 527 VAL A N 1
ATOM 4235 C CA . VAL A 1 527 ? -30.020 5.659 10.627 1.00 88.75 527 VAL A CA 1
ATOM 4236 C C . VAL A 1 527 ? -29.514 4.224 10.763 1.00 88.75 527 VAL A C 1
ATOM 4238 O O . VAL A 1 527 ? -29.394 3.708 11.874 1.00 88.75 527 VAL A O 1
ATOM 4241 N N . PHE A 1 528 ? -29.217 3.604 9.630 1.00 92.25 528 PHE A N 1
ATOM 4242 C CA . PHE A 1 528 ? -28.581 2.297 9.497 1.00 92.25 528 PHE A CA 1
ATOM 4243 C C . PHE A 1 528 ? -27.199 2.542 8.902 1.00 92.25 528 PHE A C 1
ATOM 4245 O O . PHE A 1 528 ? -27.106 3.230 7.887 1.00 92.25 528 PHE A O 1
ATOM 4252 N N . SER A 1 529 ? -26.125 2.032 9.496 1.00 92.00 529 SER A N 1
ATOM 4253 C CA . SER A 1 529 ? -24.789 2.260 8.943 1.00 92.00 529 SER A CA 1
ATOM 4254 C C . SER A 1 529 ? -23.821 1.121 9.213 1.00 92.00 529 SER A C 1
ATOM 4256 O O . SER A 1 529 ? -23.962 0.384 10.189 1.00 92.00 529 SER A O 1
ATOM 4258 N N . GLY A 1 530 ? -22.850 0.969 8.315 1.00 89.25 530 GLY A N 1
ATOM 4259 C CA . GLY A 1 530 ? -21.867 -0.103 8.382 1.00 89.25 530 GLY A CA 1
ATOM 4260 C C . GLY A 1 530 ? -20.972 -0.190 7.150 1.00 89.25 530 GLY A C 1
ATOM 4261 O O . GLY A 1 530 ? -21.157 0.512 6.153 1.00 89.25 530 GLY A O 1
ATOM 4262 N N . TRP A 1 531 ? -19.962 -1.053 7.241 1.00 91.88 531 TRP A N 1
ATOM 4263 C CA . TRP A 1 531 ? -19.024 -1.321 6.154 1.00 91.88 531 TRP A CA 1
ATOM 4264 C C . TRP A 1 531 ? -19.559 -2.419 5.239 1.00 91.88 531 TRP A C 1
ATOM 4266 O O . TRP A 1 531 ? -20.027 -3.453 5.712 1.00 91.88 531 TRP A O 1
ATOM 4276 N N . VAL A 1 532 ? -19.398 -2.243 3.928 1.00 95.62 532 VAL A N 1
ATOM 4277 C CA . VAL A 1 532 ? -19.518 -3.362 2.987 1.00 95.62 532 VAL A CA 1
ATOM 4278 C C . VAL A 1 532 ? -18.379 -4.346 3.262 1.00 95.62 532 VAL A C 1
ATOM 4280 O O . VAL A 1 532 ? -17.217 -3.949 3.364 1.00 95.62 532 VAL A O 1
ATOM 4283 N N . SER A 1 533 ? -18.719 -5.629 3.399 1.00 89.56 533 SER A N 1
ATOM 4284 C CA . SER A 1 533 ? -17.793 -6.690 3.820 1.00 89.56 533 SER A CA 1
ATOM 4285 C C . SER A 1 533 ? -16.656 -6.941 2.825 1.00 89.56 533 SER A C 1
ATOM 4287 O O . SER A 1 533 ? -15.514 -7.141 3.234 1.00 89.56 533 SER A O 1
ATOM 4289 N N . LYS A 1 534 ? -16.954 -6.899 1.520 1.00 93.00 534 LYS A N 1
ATOM 4290 C CA . LYS A 1 534 ? -15.976 -7.039 0.436 1.00 93.00 534 LYS A CA 1
ATOM 4291 C C . LYS A 1 534 ? -15.515 -5.657 -0.043 1.00 93.00 534 LYS A C 1
ATOM 4293 O O . LYS A 1 534 ? -16.339 -4.843 -0.460 1.00 93.00 534 LYS A O 1
ATOM 4298 N N . ALA A 1 535 ? -14.206 -5.407 -0.023 1.00 93.12 535 ALA A N 1
ATOM 4299 C CA . ALA A 1 535 ? -13.619 -4.253 -0.702 1.00 93.12 535 ALA A CA 1
ATOM 4300 C C . ALA A 1 535 ? -13.731 -4.415 -2.229 1.00 93.12 535 ALA A C 1
ATOM 4302 O O . ALA A 1 535 ? -13.673 -5.531 -2.748 1.00 93.12 535 ALA A O 1
ATOM 4303 N N . ILE A 1 536 ? -13.906 -3.308 -2.949 1.00 94.94 536 ILE A N 1
ATOM 4304 C CA . ILE A 1 536 ? -13.873 -3.311 -4.413 1.00 94.94 536 ILE A CA 1
ATOM 4305 C C . ILE A 1 536 ? -12.406 -3.303 -4.844 1.00 94.94 536 ILE A C 1
ATOM 4307 O O . ILE A 1 536 ? -11.719 -2.366 -4.440 1.00 94.94 536 ILE A O 1
ATOM 4311 N N . PRO A 1 537 ? -11.927 -4.252 -5.663 1.00 94.19 537 PRO A N 1
ATOM 4312 C CA . PRO A 1 537 ? -10.579 -4.185 -6.214 1.00 94.19 537 PRO A CA 1
ATOM 4313 C C . PRO A 1 537 ? -10.323 -2.878 -6.968 1.00 94.19 537 PRO A C 1
ATOM 4315 O O . PRO A 1 537 ? -11.253 -2.289 -7.530 1.00 94.19 537 PRO A O 1
ATOM 4318 N N . ALA A 1 538 ? -9.066 -2.440 -7.020 1.00 90.31 538 ALA A N 1
ATOM 4319 C CA . ALA A 1 538 ? -8.642 -1.333 -7.879 1.00 90.31 538 ALA A CA 1
ATOM 4320 C C . ALA A 1 538 ? -9.215 -1.472 -9.306 1.00 90.31 538 ALA A C 1
ATOM 4322 O O . ALA A 1 538 ? -9.139 -2.542 -9.908 1.00 90.31 538 ALA A O 1
ATOM 4323 N N . ARG A 1 539 ? -9.809 -0.399 -9.851 1.00 91.88 539 ARG A N 1
ATOM 4324 C CA . ARG A 1 539 ? -10.567 -0.340 -11.130 1.00 91.88 539 ARG A CA 1
ATOM 4325 C C . ARG A 1 539 ? -11.817 -1.223 -11.246 1.00 91.88 539 ARG A C 1
ATOM 4327 O O . ARG A 1 539 ? -12.624 -0.965 -12.146 1.00 91.88 539 ARG A O 1
ATOM 4334 N N . GLY A 1 540 ? -11.963 -2.228 -10.386 1.00 93.06 540 GLY A N 1
ATOM 4335 C CA . GLY A 1 540 ? -13.042 -3.208 -10.392 1.00 93.06 540 GLY A CA 1
ATOM 4336 C C . GLY A 1 540 ? -14.363 -2.662 -9.862 1.00 93.06 540 GLY A C 1
ATOM 4337 O O . GLY A 1 540 ? -14.528 -1.465 -9.595 1.00 93.06 540 GLY A O 1
ATOM 4338 N N . SER A 1 541 ? -15.332 -3.559 -9.695 1.00 92.94 541 SER A N 1
ATOM 4339 C CA . SER A 1 541 ? -16.695 -3.194 -9.308 1.00 92.94 541 SER A CA 1
ATOM 4340 C C . SER A 1 541 ? -17.419 -4.287 -8.529 1.00 92.94 541 SER A C 1
ATOM 4342 O O . SER A 1 541 ? -17.141 -5.475 -8.652 1.00 92.94 541 SER A O 1
ATOM 4344 N N . ILE A 1 542 ? -18.388 -3.871 -7.713 1.00 93.62 542 ILE A N 1
ATOM 4345 C CA . ILE A 1 542 ? -19.291 -4.775 -6.995 1.00 93.62 542 ILE A CA 1
ATOM 4346 C C . ILE A 1 542 ? -20.745 -4.397 -7.260 1.00 93.62 542 ILE A C 1
ATOM 4348 O O . ILE A 1 542 ? -21.076 -3.224 -7.442 1.00 93.62 542 ILE A O 1
ATOM 4352 N N . ALA A 1 543 ? -21.625 -5.396 -7.237 1.00 92.06 543 ALA A N 1
ATOM 4353 C CA . ALA A 1 543 ? -23.067 -5.202 -7.183 1.00 92.06 543 ALA A CA 1
ATOM 4354 C C . ALA A 1 543 ? -23.567 -5.467 -5.756 1.00 92.06 543 ALA A C 1
ATOM 4356 O O . ALA A 1 543 ? -23.381 -6.553 -5.213 1.00 92.06 543 ALA A O 1
ATOM 4357 N N . LEU A 1 544 ? -24.209 -4.466 -5.163 1.00 93.94 544 LEU A N 1
ATOM 4358 C CA . LEU A 1 544 ? -24.872 -4.516 -3.868 1.00 93.94 544 LEU A CA 1
ATOM 4359 C C . LEU A 1 544 ? -26.377 -4.632 -4.106 1.00 93.94 544 LEU A C 1
ATOM 4361 O O . LEU A 1 544 ? -27.032 -3.643 -4.444 1.00 93.94 544 LEU A O 1
ATOM 4365 N N . ASP A 1 545 ? -26.931 -5.832 -3.970 1.00 93.94 545 ASP A N 1
ATOM 4366 C CA . ASP A 1 545 ? -28.381 -5.997 -3.896 1.00 93.94 545 ASP A CA 1
ATOM 4367 C C . ASP A 1 545 ? -28.914 -5.620 -2.501 1.00 93.94 545 ASP A C 1
ATOM 4369 O O . ASP A 1 545 ? -28.161 -5.267 -1.589 1.00 93.94 545 ASP A O 1
ATOM 4373 N N . ALA A 1 546 ? -30.235 -5.670 -2.325 1.00 94.44 546 ALA A N 1
ATOM 4374 C CA . ALA A 1 546 ? -30.857 -5.348 -1.045 1.00 94.44 546 ALA A CA 1
ATOM 4375 C C . ALA A 1 546 ? -30.334 -6.215 0.120 1.00 94.44 546 ALA A C 1
ATOM 4377 O O . ALA A 1 546 ? -30.244 -5.707 1.236 1.00 94.44 546 ALA A O 1
ATOM 4378 N N . GLN A 1 547 ? -29.967 -7.481 -0.122 1.00 95.69 547 GLN A N 1
ATOM 4379 C CA . GLN A 1 547 ? -29.440 -8.364 0.918 1.00 95.69 547 GLN A CA 1
ATOM 4380 C C . GLN A 1 547 ? -28.010 -7.968 1.294 1.00 95.69 547 GLN A C 1
ATOM 4382 O O . GLN A 1 547 ? -27.746 -7.766 2.471 1.00 95.69 547 GLN A O 1
ATOM 4387 N N . ALA A 1 548 ? -27.128 -7.736 0.319 1.00 95.25 548 ALA A N 1
ATOM 4388 C CA . ALA A 1 548 ? -25.759 -7.282 0.576 1.00 95.25 548 ALA A CA 1
ATOM 4389 C C . ALA A 1 548 ? -25.709 -5.932 1.322 1.00 95.25 548 ALA A C 1
ATOM 4391 O O . ALA A 1 548 ? -24.819 -5.696 2.139 1.00 95.25 548 ALA A O 1
ATOM 4392 N N . ILE A 1 549 ? -26.681 -5.045 1.074 1.00 95.62 549 ILE A N 1
ATOM 4393 C CA . ILE A 1 549 ? -26.848 -3.803 1.844 1.00 95.62 549 ILE A CA 1
ATOM 4394 C C . ILE A 1 549 ? -27.314 -4.120 3.274 1.00 95.62 549 ILE A C 1
ATOM 4396 O O . ILE A 1 549 ? -26.777 -3.549 4.219 1.00 95.62 549 ILE A O 1
ATOM 4400 N N . ALA A 1 550 ? -28.269 -5.038 3.460 1.00 95.62 550 ALA A N 1
ATOM 4401 C CA . ALA A 1 550 ? -28.771 -5.428 4.784 1.00 95.62 550 ALA A CA 1
ATOM 4402 C C . ALA A 1 550 ? -27.716 -6.156 5.630 1.00 95.62 550 ALA A C 1
ATOM 4404 O O . ALA A 1 550 ? -27.659 -5.949 6.839 1.00 95.62 550 ALA A O 1
ATOM 4405 N N . ASP A 1 551 ? -26.841 -6.937 5.000 1.00 94.75 551 ASP A N 1
ATOM 4406 C CA . ASP A 1 551 ? -25.699 -7.581 5.651 1.00 94.75 551 ASP A CA 1
ATOM 4407 C C . ASP A 1 551 ? -24.665 -6.541 6.131 1.00 94.75 551 ASP A C 1
ATOM 4409 O O . ASP A 1 551 ? -23.981 -6.764 7.129 1.00 94.75 551 ASP A O 1
ATOM 4413 N N . ALA A 1 552 ? -24.574 -5.387 5.454 1.00 93.94 552 ALA A N 1
ATOM 4414 C CA . ALA A 1 552 ? -23.684 -4.286 5.819 1.00 93.94 552 ALA A CA 1
ATOM 4415 C C . ALA A 1 552 ? -24.273 -3.339 6.885 1.00 93.94 552 ALA A C 1
ATOM 4417 O O . ALA A 1 552 ? -23.551 -2.951 7.800 1.00 93.94 552 ALA A O 1
ATOM 4418 N N . VAL A 1 553 ? -25.553 -2.941 6.780 1.00 94.19 553 VAL A N 1
ATOM 4419 C CA . VAL A 1 553 ? -26.166 -1.897 7.645 1.00 94.19 553 VAL A CA 1
ATOM 4420 C C . VAL A 1 553 ? -27.249 -2.399 8.612 1.00 94.19 553 VAL A C 1
ATOM 4422 O O . VAL A 1 553 ? -27.751 -1.625 9.429 1.00 94.19 553 VAL A O 1
ATOM 4425 N N . GLY A 1 554 ? -27.617 -3.679 8.531 1.00 95.06 554 GLY A N 1
ATOM 4426 C CA . GLY A 1 554 ? -28.747 -4.291 9.235 1.00 95.06 554 GLY A CA 1
ATOM 4427 C C . GLY A 1 554 ? -30.041 -4.318 8.407 1.00 95.06 554 GLY A C 1
ATOM 4428 O O . GLY A 1 554 ? -30.275 -3.466 7.551 1.00 95.06 554 GLY A O 1
ATOM 4429 N N . ASP A 1 555 ? -30.913 -5.297 8.675 1.00 94.19 555 ASP A N 1
ATOM 4430 C CA . ASP A 1 555 ? -32.211 -5.440 7.997 1.00 94.19 555 ASP A CA 1
ATOM 4431 C C . ASP A 1 555 ? -33.183 -4.294 8.346 1.00 94.19 555 ASP A C 1
ATOM 4433 O O . ASP A 1 555 ? -33.439 -3.990 9.514 1.00 94.19 555 ASP A O 1
ATOM 4437 N N . TRP A 1 556 ? -33.775 -3.686 7.312 1.00 94.31 556 TRP A N 1
ATOM 4438 C CA . TRP A 1 556 ? -34.792 -2.631 7.414 1.00 94.31 556 TRP A CA 1
ATOM 4439 C C . TRP A 1 556 ? -36.179 -3.081 6.918 1.00 94.31 556 TRP A C 1
ATOM 4441 O O . TRP A 1 556 ? -37.042 -2.258 6.586 1.00 94.31 556 TRP A O 1
ATOM 4451 N N . SER A 1 557 ? -36.432 -4.389 6.855 1.00 93.69 557 SER A N 1
ATOM 4452 C CA . SER A 1 557 ? -37.725 -4.952 6.462 1.00 93.69 557 SER A CA 1
ATOM 4453 C C . SER A 1 557 ? -38.895 -4.324 7.235 1.00 93.69 557 SER A C 1
ATOM 4455 O O . SER A 1 557 ? -38.892 -4.182 8.456 1.00 93.69 557 SER A O 1
ATOM 4457 N N . GLY A 1 558 ? -39.916 -3.883 6.492 1.00 92.19 558 GLY A N 1
ATOM 4458 C CA . GLY A 1 558 ? -41.072 -3.150 7.026 1.00 92.19 558 GLY A CA 1
ATOM 4459 C C . GLY A 1 558 ? -40.898 -1.627 7.158 1.00 92.19 558 GLY A C 1
ATOM 4460 O O . GLY A 1 558 ? -41.906 -0.922 7.228 1.00 92.19 558 GLY A O 1
ATOM 4461 N N . LYS A 1 559 ? -39.673 -1.084 7.100 1.00 92.31 559 LYS A N 1
ATOM 4462 C CA . LYS A 1 559 ? -39.399 0.367 7.234 1.00 92.31 559 LYS A CA 1
ATOM 4463 C C . LYS A 1 559 ? -39.682 1.183 5.964 1.00 92.31 559 LYS A C 1
ATOM 4465 O O . LYS A 1 559 ? -39.708 2.413 5.997 1.00 92.31 559 LYS A O 1
ATOM 4470 N N . GLY A 1 560 ? -39.975 0.507 4.854 1.00 91.62 560 GLY A N 1
ATOM 4471 C CA . GLY A 1 560 ? -40.167 1.112 3.535 1.00 91.62 560 GLY A CA 1
ATOM 4472 C C . GLY A 1 560 ? -38.870 1.129 2.729 1.00 91.62 560 GLY A C 1
ATOM 4473 O O . GLY A 1 560 ? -37.976 0.326 2.978 1.00 91.62 560 GLY A O 1
ATOM 4474 N N . ARG A 1 561 ? -38.786 2.020 1.737 1.00 92.62 561 ARG A N 1
ATOM 4475 C CA . ARG A 1 561 ? -37.561 2.216 0.952 1.00 92.62 561 ARG A CA 1
ATOM 4476 C C . ARG A 1 561 ? -36.601 3.143 1.690 1.00 92.62 561 ARG A C 1
ATOM 4478 O O . ARG A 1 561 ? -37.061 4.155 2.212 1.00 92.62 561 ARG A O 1
ATOM 4485 N N . ILE A 1 562 ? -35.307 2.844 1.667 1.00 94.12 562 ILE A N 1
ATOM 4486 C CA . ILE A 1 562 ? -34.259 3.686 2.264 1.00 94.12 562 ILE A CA 1
ATOM 4487 C C . ILE A 1 562 ? -33.567 4.561 1.212 1.00 94.12 562 ILE A C 1
ATOM 4489 O O . ILE A 1 562 ? -33.664 4.316 0.004 1.00 94.12 562 ILE A O 1
ATOM 4493 N N . ALA A 1 563 ? -32.874 5.595 1.682 1.00 92.88 563 ALA A N 1
ATOM 4494 C CA . ALA A 1 563 ? -31.863 6.315 0.916 1.00 92.88 563 ALA A CA 1
ATOM 4495 C C . ALA A 1 563 ? -30.506 6.146 1.606 1.00 92.88 563 ALA A C 1
ATOM 4497 O O . ALA A 1 563 ? -30.443 6.308 2.821 1.00 92.88 563 ALA A O 1
ATOM 4498 N N . CYS A 1 564 ? -29.456 5.825 0.853 1.00 92.69 564 CYS A N 1
ATOM 4499 C CA . CYS A 1 564 ? -28.110 5.581 1.364 1.00 92.69 564 CYS A CA 1
ATOM 4500 C C . CYS A 1 564 ? -27.115 6.591 0.802 1.00 92.69 564 CYS A C 1
ATOM 4502 O O . CYS A 1 564 ? -27.011 6.755 -0.415 1.00 92.69 564 CYS A O 1
ATOM 4504 N N . ASP A 1 565 ? -26.357 7.211 1.695 1.00 90.19 565 ASP A N 1
ATOM 4505 C CA . ASP A 1 565 ? -25.091 7.855 1.391 1.00 90.19 565 ASP A CA 1
ATOM 4506 C C . ASP A 1 565 ? -23.981 6.805 1.379 1.00 90.19 565 ASP A C 1
ATOM 4508 O O . ASP A 1 565 ? -23.844 6.008 2.307 1.00 90.19 565 ASP A O 1
ATOM 4512 N N . ILE A 1 566 ? -23.179 6.812 0.320 1.00 92.69 566 ILE A N 1
ATOM 4513 C CA . ILE A 1 566 ? -22.028 5.931 0.151 1.00 92.69 566 ILE A CA 1
ATOM 4514 C C . ILE A 1 566 ? -20.778 6.783 0.366 1.00 92.69 566 ILE A C 1
ATOM 4516 O O . ILE A 1 566 ? -20.589 7.811 -0.293 1.00 92.69 566 ILE A O 1
ATOM 4520 N N . GLY A 1 567 ? -19.944 6.375 1.316 1.00 88.56 567 GLY A N 1
ATOM 4521 C CA . GLY A 1 567 ? -18.672 7.010 1.641 1.00 88.56 567 GLY A CA 1
ATOM 4522 C C . GLY A 1 567 ? -17.491 6.087 1.367 1.00 88.56 567 GLY A C 1
ATOM 4523 O O . GLY A 1 567 ? -17.590 4.869 1.505 1.00 88.56 567 GLY A O 1
ATOM 4524 N N . SER A 1 568 ? -16.353 6.666 0.997 1.00 90.56 568 SER A N 1
ATOM 4525 C CA . SER A 1 568 ? -15.075 5.953 0.929 1.00 90.56 568 SER A CA 1
ATOM 4526 C C . SER A 1 568 ? -13.916 6.926 1.154 1.00 90.56 568 SER A C 1
ATOM 4528 O O . SER A 1 568 ? -14.095 8.143 1.130 1.00 90.56 568 SER A O 1
ATOM 4530 N N . ALA A 1 569 ? -12.726 6.385 1.407 1.00 84.19 569 ALA A N 1
ATOM 4531 C CA . ALA A 1 569 ? -11.483 7.155 1.428 1.00 84.19 569 ALA A CA 1
ATOM 4532 C C . ALA A 1 569 ? -10.901 7.353 0.015 1.00 84.19 569 ALA A C 1
ATOM 4534 O O . ALA A 1 569 ? -10.059 8.226 -0.189 1.00 84.19 569 ALA A O 1
ATOM 4535 N N . ARG A 1 570 ? -11.340 6.538 -0.955 1.00 88.56 570 ARG A N 1
ATOM 4536 C CA . ARG A 1 570 ? -10.928 6.592 -2.362 1.00 88.56 570 ARG A CA 1
ATOM 4537 C C . ARG A 1 570 ? -12.116 6.975 -3.243 1.00 88.56 570 ARG A C 1
ATOM 4539 O O . ARG A 1 570 ? -13.273 6.812 -2.859 1.00 88.56 570 ARG A O 1
ATOM 4546 N N . LYS A 1 571 ? -11.829 7.505 -4.430 1.00 88.06 571 LYS A N 1
ATOM 4547 C CA . LYS A 1 571 ? -12.867 7.942 -5.363 1.00 88.06 571 LYS A CA 1
ATOM 4548 C C . LYS A 1 571 ? -13.539 6.727 -6.009 1.00 88.06 571 LYS A C 1
ATOM 4550 O O . LYS A 1 571 ? -12.870 5.784 -6.422 1.00 88.06 571 LYS A O 1
ATOM 4555 N N . PHE A 1 572 ? -14.861 6.766 -6.118 1.00 90.50 572 PHE A N 1
ATOM 4556 C CA . PHE A 1 572 ? -15.664 5.719 -6.742 1.00 90.50 572 PHE A CA 1
ATOM 4557 C C . PHE A 1 572 ? -16.844 6.340 -7.497 1.00 90.50 572 PHE A C 1
ATOM 4559 O O . PHE A 1 572 ? -17.277 7.450 -7.176 1.00 90.50 572 PHE A O 1
ATOM 4566 N N . SER A 1 573 ? -17.390 5.604 -8.461 1.00 87.50 573 SER A N 1
ATOM 4567 C CA . SER A 1 573 ? -18.674 5.896 -9.105 1.00 87.50 573 SER A CA 1
ATOM 4568 C C . SER A 1 573 ? -19.721 4.874 -8.650 1.00 87.50 573 SER A C 1
ATOM 4570 O O . SER A 1 573 ? -19.393 3.741 -8.293 1.00 87.50 573 SER A O 1
ATOM 4572 N N . ALA A 1 574 ? -20.995 5.269 -8.610 1.00 87.94 574 ALA A N 1
ATOM 4573 C CA . ALA A 1 574 ? -22.085 4.382 -8.211 1.00 87.94 574 ALA A CA 1
ATOM 4574 C C . ALA A 1 574 ? -23.338 4.618 -9.060 1.00 87.94 574 ALA A C 1
ATOM 4576 O O . ALA A 1 574 ? -23.779 5.756 -9.223 1.00 87.94 574 ALA A O 1
ATOM 4577 N N . GLN A 1 575 ? -23.934 3.530 -9.551 1.00 85.31 575 GLN A N 1
ATOM 4578 C CA . GLN A 1 575 ? -25.163 3.526 -10.343 1.00 85.31 575 GLN A CA 1
ATOM 4579 C C . GLN A 1 575 ? -26.233 2.651 -9.687 1.00 85.31 575 GLN A C 1
ATOM 4581 O O . GLN A 1 575 ? -25.951 1.542 -9.230 1.00 85.31 575 GLN A O 1
ATOM 4586 N N . ALA A 1 576 ? -27.480 3.120 -9.679 1.00 84.69 576 ALA A N 1
ATOM 4587 C CA . ALA A 1 576 ? -28.620 2.351 -9.198 1.00 84.69 576 ALA A CA 1
ATOM 4588 C C . ALA A 1 576 ? -29.380 1.712 -10.367 1.00 84.69 576 ALA A C 1
ATOM 4590 O O . ALA A 1 576 ? -29.813 2.395 -11.297 1.00 84.69 576 ALA A O 1
ATOM 4591 N N . TRP A 1 577 ? -29.591 0.402 -10.275 1.00 81.06 577 TRP A N 1
ATOM 4592 C CA . TRP A 1 577 ? -30.422 -0.373 -11.186 1.00 81.06 577 TRP A CA 1
ATOM 4593 C C . TRP A 1 577 ? -31.689 -0.792 -10.448 1.00 81.06 577 TRP A C 1
ATOM 4595 O O . TRP A 1 577 ? -31.618 -1.493 -9.437 1.00 81.06 577 TRP A O 1
ATOM 4605 N N . ILE A 1 578 ? -32.850 -0.354 -10.937 1.00 80.88 578 ILE A N 1
ATOM 4606 C CA . ILE A 1 578 ? -34.147 -0.673 -10.332 1.00 80.88 578 ILE A CA 1
ATOM 4607 C C . ILE A 1 578 ? -34.930 -1.557 -11.302 1.00 80.88 578 ILE A C 1
ATOM 4609 O O . ILE A 1 578 ? -35.354 -1.111 -12.367 1.00 80.88 578 ILE A O 1
ATOM 4613 N N . GLY A 1 579 ? -35.108 -2.820 -10.926 1.00 76.38 579 GLY A N 1
ATOM 4614 C CA . GLY A 1 579 ? -35.867 -3.824 -11.658 1.00 76.38 579 GLY A CA 1
ATOM 4615 C C . GLY A 1 579 ? -37.297 -3.952 -11.147 1.00 76.38 579 GLY A C 1
ATOM 4616 O O . GLY A 1 579 ? -37.535 -4.265 -9.976 1.00 76.38 579 GLY A O 1
ATOM 4617 N N . SER A 1 580 ? -38.262 -3.780 -12.049 1.00 73.19 580 SER A N 1
ATOM 4618 C CA . SER A 1 580 ? -39.631 -4.247 -11.803 1.00 73.19 580 SER A CA 1
ATOM 4619 C C . SER A 1 580 ? -39.682 -5.782 -11.760 1.00 73.19 580 SER A C 1
ATOM 4621 O O . SER A 1 580 ? -38.830 -6.462 -12.333 1.00 73.19 580 SER A O 1
ATOM 4623 N N . SER A 1 581 ? -40.726 -6.350 -11.151 1.00 66.06 581 SER A N 1
ATOM 4624 C CA . SER A 1 581 ? -40.954 -7.806 -11.140 1.00 66.06 581 SER A CA 1
ATOM 4625 C C . SER A 1 581 ? -41.208 -8.422 -12.527 1.00 66.06 581 SER A C 1
ATOM 4627 O O . SER A 1 581 ? -41.301 -9.640 -12.637 1.00 66.06 581 SER A O 1
ATOM 4629 N N . GLU A 1 582 ? -41.338 -7.598 -13.571 1.00 67.31 582 GLU A N 1
ATOM 4630 C CA . GLU A 1 582 ? -41.524 -8.007 -14.970 1.00 67.31 582 GLU A CA 1
ATOM 4631 C C . GLU A 1 582 ? -40.209 -7.965 -15.777 1.00 67.31 582 GLU A C 1
ATOM 4633 O O . GLU A 1 582 ? -40.215 -8.174 -16.986 1.00 67.31 582 GLU A O 1
ATOM 4638 N N . GLY A 1 583 ? -39.069 -7.712 -15.121 1.00 62.56 583 GLY A N 1
ATOM 4639 C CA . GLY A 1 583 ? -37.737 -7.758 -15.735 1.00 62.56 583 GLY A CA 1
ATOM 4640 C C . GLY A 1 583 ? -37.259 -6.444 -16.357 1.00 62.56 583 GLY A C 1
ATOM 4641 O O . GLY A 1 583 ? -36.086 -6.336 -16.695 1.00 62.56 583 GLY A O 1
ATOM 4642 N N . THR A 1 584 ? -38.109 -5.418 -16.458 1.00 58.22 584 THR A N 1
ATOM 4643 C CA . THR A 1 584 ? -37.674 -4.081 -16.895 1.00 58.22 584 THR A CA 1
ATOM 4644 C C . THR A 1 584 ? -36.752 -3.461 -15.849 1.00 58.22 584 THR A C 1
ATOM 4646 O O . THR A 1 584 ? -37.220 -3.078 -14.771 1.00 58.22 584 THR A O 1
ATOM 4649 N N . LEU A 1 585 ? -35.467 -3.354 -16.185 1.00 64.06 585 LEU A N 1
ATOM 4650 C CA . LEU A 1 585 ? -34.467 -2.574 -15.463 1.00 64.06 585 LEU A CA 1
ATOM 4651 C C . LEU A 1 585 ? -34.533 -1.114 -15.918 1.00 64.06 585 LEU A C 1
ATOM 4653 O O . LEU A 1 585 ? -34.537 -0.827 -17.113 1.00 64.06 585 LEU A O 1
ATOM 4657 N N . VAL A 1 586 ? -34.547 -0.184 -14.968 1.00 62.09 586 VAL A N 1
ATOM 4658 C CA . VAL A 1 586 ? -34.314 1.240 -15.221 1.00 62.09 586 VAL A CA 1
ATOM 4659 C C . VAL A 1 586 ? -33.013 1.627 -14.526 1.00 62.09 586 VAL A C 1
ATOM 4661 O O . VAL A 1 586 ? -32.920 1.560 -13.299 1.00 62.09 586 VAL A O 1
ATOM 4664 N N . ASN A 1 587 ? -32.016 2.019 -15.319 1.00 62.72 587 ASN A N 1
ATOM 4665 C CA . ASN A 1 587 ? -30.828 2.723 -14.844 1.00 62.72 587 ASN A CA 1
ATOM 4666 C C . ASN A 1 587 ? -31.183 4.213 -14.701 1.00 62.72 587 ASN A C 1
ATOM 4668 O O . ASN A 1 587 ? -31.871 4.777 -15.557 1.00 62.72 587 ASN A O 1
ATOM 4672 N N . THR A 1 588 ? -30.770 4.857 -13.613 1.00 53.97 588 THR A N 1
ATOM 4673 C CA . THR A 1 588 ? -31.161 6.240 -13.313 1.00 53.97 588 THR A CA 1
ATOM 4674 C C . THR A 1 588 ? -30.217 7.300 -13.918 1.00 53.97 588 THR A C 1
ATOM 4676 O O . THR A 1 588 ? -29.603 8.043 -13.159 1.00 53.97 588 THR A O 1
ATOM 4679 N N . GLY A 1 589 ? -30.164 7.437 -15.264 1.00 49.44 589 GLY A N 1
ATOM 4680 C CA . GLY A 1 589 ? -29.358 8.466 -15.974 1.00 49.44 589 GLY A CA 1
ATOM 4681 C C . GLY A 1 589 ? -29.653 8.720 -17.475 1.00 49.44 589 GLY A C 1
ATOM 4682 O O . GLY A 1 589 ? -30.299 7.902 -18.120 1.00 49.44 589 GLY A O 1
ATOM 4683 N N . ALA A 1 590 ? -29.306 9.826 -18.167 1.00 50.12 590 ALA A N 1
ATOM 4684 C CA . ALA A 1 590 ? -28.823 11.194 -17.846 1.00 50.12 590 ALA A CA 1
ATOM 4685 C C . ALA A 1 590 ? -27.403 11.724 -18.242 1.00 50.12 590 ALA A C 1
ATOM 4687 O O . ALA A 1 590 ? -27.137 12.890 -17.980 1.00 50.12 590 ALA A O 1
ATOM 4688 N N . PHE A 1 591 ? -26.626 10.996 -19.065 1.00 44.16 591 PHE A N 1
ATOM 4689 C CA . PHE A 1 591 ? -25.577 11.485 -20.005 1.00 44.16 591 PHE A CA 1
ATOM 4690 C C . PHE A 1 591 ? -24.223 11.998 -19.440 1.00 44.16 591 PHE A C 1
ATOM 4692 O O . PHE A 1 591 ? -24.149 13.060 -18.829 1.00 44.16 591 PHE A O 1
ATOM 4699 N N . THR A 1 592 ? -23.114 11.318 -19.776 1.00 53.88 592 THR A N 1
ATOM 4700 C CA . THR A 1 592 ? -21.739 11.687 -19.363 1.00 53.88 592 THR A CA 1
ATOM 4701 C C . THR A 1 592 ? -20.988 12.480 -20.454 1.00 53.88 592 THR A C 1
ATOM 4703 O O . THR A 1 592 ? -20.919 12.058 -21.612 1.00 53.88 592 THR A O 1
ATOM 4706 N N . GLN A 1 593 ? -20.393 13.624 -20.091 1.00 55.56 593 GLN A N 1
ATOM 4707 C CA . GLN A 1 593 ? -19.436 14.377 -20.926 1.00 55.56 593 GLN A CA 1
ATOM 4708 C C . GLN A 1 593 ? -17.991 13.999 -20.564 1.00 55.56 593 GLN A C 1
ATOM 4710 O O . GLN A 1 593 ? -17.764 13.496 -19.465 1.00 55.56 593 GLN A O 1
ATOM 4715 N N . SER A 1 594 ? -17.013 14.235 -21.451 1.00 62.72 594 SER A N 1
ATOM 4716 C CA . SER A 1 594 ? -15.614 13.951 -21.109 1.00 62.72 594 SER A CA 1
ATOM 4717 C C . SER A 1 594 ? -15.130 14.776 -19.923 1.00 62.72 594 SER A C 1
ATOM 4719 O O . SER A 1 594 ? -15.301 15.996 -19.878 1.00 62.72 594 SER A O 1
ATOM 4721 N N . ARG A 1 595 ? -14.487 14.091 -18.977 1.00 79.19 595 ARG A N 1
ATOM 4722 C CA . ARG A 1 595 ? -13.690 14.709 -17.923 1.00 79.19 595 ARG A CA 1
ATOM 4723 C C . ARG A 1 595 ? -12.228 14.752 -18.357 1.00 79.19 595 ARG A C 1
ATOM 4725 O O . ARG A 1 595 ? -11.736 13.863 -19.053 1.00 79.19 595 ARG A O 1
ATOM 4732 N N . ARG A 1 596 ? -11.534 15.814 -17.949 1.00 73.94 596 ARG A N 1
ATOM 4733 C CA . ARG A 1 596 ? -10.111 15.997 -18.242 1.00 73.94 596 ARG A CA 1
ATOM 4734 C C . ARG A 1 596 ? -9.271 15.164 -17.299 1.00 73.94 596 ARG A C 1
ATOM 4736 O O . ARG A 1 596 ? -9.238 15.436 -16.103 1.00 73.94 596 ARG A O 1
ATOM 4743 N N . PHE A 1 597 ? -8.532 14.231 -17.874 1.00 69.81 597 PHE A N 1
ATOM 4744 C CA . PHE A 1 597 ? -7.476 13.509 -17.199 1.00 69.81 597 PHE A CA 1
ATOM 4745 C C . PHE A 1 597 ? -6.115 14.104 -17.561 1.00 69.81 597 PHE A C 1
ATOM 4747 O O . PHE A 1 597 ? -5.821 14.463 -18.708 1.00 69.81 597 PHE A O 1
ATOM 4754 N N . ALA A 1 598 ? -5.273 14.199 -16.544 1.00 56.00 598 ALA A N 1
ATOM 4755 C CA . ALA A 1 598 ? -3.867 14.509 -16.673 1.00 56.00 598 ALA A CA 1
ATOM 4756 C C . ALA A 1 598 ? -3.093 13.219 -16.414 1.00 56.00 598 ALA A C 1
ATOM 4758 O O . ALA A 1 598 ? -3.072 12.758 -15.278 1.00 56.00 598 ALA A O 1
ATOM 4759 N N . TYR A 1 599 ? -2.481 12.649 -17.452 1.00 59.56 599 TYR A N 1
ATOM 4760 C CA . TYR A 1 599 ? -1.609 11.487 -17.303 1.00 59.56 599 TYR A CA 1
ATOM 4761 C C . TYR A 1 599 ? -0.145 11.890 -17.499 1.00 59.56 599 TYR A C 1
ATOM 4763 O O . TYR A 1 599 ? 0.217 12.530 -18.495 1.00 59.56 599 TYR A O 1
ATOM 4771 N N . SER A 1 600 ? 0.691 11.484 -16.547 1.00 45.25 600 SER A N 1
ATOM 4772 C CA . SER A 1 600 ? 2.154 11.477 -16.603 1.00 45.25 600 SER A CA 1
ATOM 4773 C C . SER A 1 600 ? 2.650 10.280 -17.427 1.00 45.25 600 SER A C 1
ATOM 4775 O O . SER A 1 600 ? 3.250 9.343 -16.914 1.00 45.25 600 SER A O 1
ATOM 4777 N N . ASP A 1 601 ? 2.416 10.305 -18.744 1.00 43.81 601 ASP A N 1
ATOM 4778 C CA . ASP A 1 601 ? 3.064 9.374 -19.688 1.00 43.81 601 ASP A CA 1
ATOM 4779 C C . ASP A 1 601 ? 4.524 9.822 -19.925 1.00 43.81 601 ASP A C 1
ATOM 4781 O O . ASP A 1 601 ? 4.864 10.452 -20.936 1.00 43.81 601 ASP A O 1
ATOM 4785 N N . GLY A 1 602 ? 5.367 9.585 -18.912 1.00 65.12 602 GLY A N 1
ATOM 4786 C CA . GLY A 1 602 ? 6.731 10.110 -18.810 1.00 65.12 602 GLY A CA 1
ATOM 4787 C C . GLY A 1 602 ? 6.783 11.643 -18.728 1.00 65.12 602 GLY A C 1
ATOM 4788 O O . GLY A 1 602 ? 5.871 12.291 -18.215 1.00 65.12 602 GLY A O 1
ATOM 4789 N N . ASP A 1 603 ? 7.834 12.244 -19.297 1.00 37.78 603 ASP A N 1
ATOM 4790 C CA . ASP A 1 603 ? 8.081 13.701 -19.278 1.00 37.78 603 ASP A CA 1
ATOM 4791 C C . ASP A 1 603 ? 7.040 14.546 -20.052 1.00 37.78 603 ASP A C 1
ATOM 4793 O O . ASP A 1 603 ? 7.141 15.775 -20.106 1.00 37.78 603 ASP A O 1
ATOM 4797 N N . ARG A 1 604 ? 6.043 13.930 -20.708 1.00 43.66 604 ARG A N 1
ATOM 4798 C CA . ARG A 1 604 ? 5.021 14.656 -21.476 1.00 43.66 604 ARG A CA 1
ATOM 4799 C C . ARG A 1 604 ? 3.667 14.565 -20.799 1.00 43.66 604 ARG A C 1
ATOM 4801 O O . ARG A 1 604 ? 2.963 13.571 -20.929 1.00 43.66 604 ARG A O 1
ATOM 4808 N N . TYR A 1 605 ? 3.255 15.686 -20.215 1.00 51.66 605 TYR A N 1
ATOM 4809 C CA . TYR A 1 605 ? 1.889 15.923 -19.756 1.00 51.66 605 TYR A CA 1
ATOM 4810 C C . TYR A 1 605 ? 0.905 15.861 -20.937 1.00 51.66 605 TYR A C 1
ATOM 4812 O O . TYR A 1 605 ? 0.604 16.869 -21.589 1.00 51.66 605 TYR A O 1
ATOM 4820 N N . ARG A 1 606 ? 0.419 14.658 -21.248 1.00 63.44 606 ARG A N 1
ATOM 4821 C CA . ARG A 1 606 ? -0.614 14.445 -22.258 1.00 63.44 606 ARG A CA 1
ATOM 4822 C C . ARG A 1 606 ? -1.964 14.597 -21.578 1.00 63.44 606 ARG A C 1
ATOM 4824 O O . ARG A 1 606 ? -2.320 13.841 -20.679 1.00 63.44 606 ARG A O 1
ATOM 4831 N N . ARG A 1 607 ? -2.716 15.603 -22.019 1.00 72.94 607 ARG A N 1
ATOM 4832 C CA . ARG A 1 607 ? -4.115 15.753 -21.625 1.00 72.94 607 ARG A CA 1
ATOM 4833 C C . ARG A 1 607 ? -4.916 14.750 -22.432 1.00 72.94 607 ARG A C 1
ATOM 4835 O O . ARG A 1 607 ? -4.920 14.835 -23.659 1.00 72.94 607 ARG A O 1
ATOM 4842 N N . PHE A 1 608 ? -5.576 13.842 -21.736 1.00 81.88 608 PHE A N 1
ATOM 4843 C CA . PHE A 1 608 ? -6.584 12.983 -22.327 1.00 81.88 608 PHE A CA 1
ATOM 4844 C C . PHE A 1 608 ? -7.945 13.419 -21.790 1.00 81.88 608 PHE A C 1
ATOM 4846 O O . PHE A 1 608 ? -8.108 13.762 -20.621 1.00 81.88 608 PHE A O 1
ATOM 4853 N N . GLU A 1 609 ? -8.924 13.461 -22.672 1.00 86.81 609 GLU A N 1
ATOM 4854 C CA . GLU A 1 609 ? -10.328 13.643 -22.339 1.00 86.81 609 GLU A CA 1
ATOM 4855 C C . GLU A 1 609 ? -10.937 12.240 -22.312 1.00 86.81 609 GLU A C 1
ATOM 4857 O O . GLU A 1 609 ? -10.766 11.482 -23.272 1.00 86.81 609 GLU A O 1
ATOM 4862 N N . GLY A 1 610 ? -11.617 11.866 -21.230 1.00 87.12 610 GLY A N 1
ATOM 4863 C CA . GLY A 1 610 ? -12.169 10.519 -21.111 1.00 87.12 610 GLY A CA 1
ATOM 4864 C C . GLY A 1 610 ? -13.531 10.453 -20.439 1.00 87.12 610 GLY A C 1
ATOM 4865 O O . GLY A 1 610 ? -13.979 11.410 -19.810 1.00 87.12 610 GLY A O 1
ATOM 4866 N N . VAL A 1 611 ? -14.216 9.330 -20.637 1.00 88.94 611 VAL A N 1
ATOM 4867 C CA . VAL A 1 611 ? -15.582 9.075 -20.171 1.00 88.94 611 VAL A CA 1
ATOM 4868 C C . VAL A 1 611 ? -15.679 7.653 -19.638 1.00 88.94 611 VAL A C 1
ATOM 4870 O O . VAL A 1 611 ? -15.440 6.692 -20.372 1.00 88.94 611 VAL A O 1
ATOM 4873 N N . ASP A 1 612 ? -16.088 7.531 -18.384 1.00 87.25 612 ASP A N 1
ATOM 4874 C CA . ASP A 1 612 ? -16.314 6.255 -17.718 1.00 87.25 612 ASP A CA 1
ATOM 4875 C C . ASP A 1 612 ? -17.699 5.684 -18.054 1.00 87.25 612 ASP A C 1
ATOM 4877 O O . ASP A 1 612 ? -18.688 6.401 -18.244 1.00 87.25 612 ASP A O 1
ATOM 4881 N N . ILE A 1 613 ? -17.751 4.359 -18.119 1.00 87.81 613 ILE A N 1
ATOM 4882 C CA . ILE A 1 613 ? -18.932 3.534 -18.330 1.00 87.81 613 ILE A CA 1
ATOM 4883 C C . ILE A 1 613 ? -18.917 2.497 -17.204 1.00 87.81 613 ILE A C 1
ATOM 4885 O O . ILE A 1 613 ? -18.129 1.555 -17.242 1.00 87.81 613 ILE A O 1
ATOM 4889 N N . ASP A 1 614 ? -19.754 2.665 -16.181 1.00 84.94 614 ASP A N 1
ATOM 4890 C CA . ASP A 1 614 ? -19.657 1.848 -14.955 1.00 84.94 614 ASP A CA 1
ATOM 4891 C C . ASP A 1 614 ? -20.180 0.407 -15.123 1.00 84.94 614 ASP A C 1
ATOM 4893 O O . ASP A 1 614 ? -19.934 -0.462 -14.281 1.00 84.94 614 ASP A O 1
ATOM 4897 N N . SER A 1 615 ? -20.927 0.136 -16.198 1.00 87.31 615 SER A N 1
ATOM 4898 C CA . SER A 1 615 ? -21.437 -1.202 -16.501 1.00 87.31 615 SER A CA 1
ATOM 4899 C C . SER A 1 615 ? -21.817 -1.388 -17.965 1.00 87.31 615 SER A C 1
ATOM 4901 O O . SER A 1 615 ? -22.508 -0.556 -18.564 1.00 87.31 615 SER A O 1
ATOM 4903 N N . ILE A 1 616 ? -21.417 -2.536 -18.501 1.00 89.94 616 ILE A N 1
ATOM 4904 C CA . ILE A 1 616 ? -21.790 -3.054 -19.808 1.00 89.94 616 ILE A CA 1
ATOM 4905 C C . ILE A 1 616 ? -22.198 -4.525 -19.613 1.00 89.94 616 ILE A C 1
ATOM 4907 O O . ILE A 1 616 ? -21.347 -5.354 -19.289 1.00 89.94 616 ILE A O 1
ATOM 4911 N N . PRO A 1 617 ? -23.487 -4.873 -19.773 1.00 89.06 617 PRO A N 1
ATOM 4912 C CA . PRO A 1 617 ? -23.948 -6.254 -19.866 1.00 89.06 617 PRO A CA 1
ATOM 4913 C C . PRO A 1 617 ? -23.137 -7.144 -20.815 1.00 89.06 617 PRO A C 1
ATOM 4915 O O . PRO A 1 617 ? -22.703 -6.713 -21.885 1.00 89.06 617 PRO A O 1
ATOM 4918 N N . ALA A 1 618 ? -22.982 -8.404 -20.416 1.00 90.62 618 ALA A N 1
ATOM 4919 C CA . ALA A 1 618 ? -22.274 -9.430 -21.162 1.00 90.62 618 ALA A CA 1
ATOM 4920 C C . ALA A 1 618 ? -22.889 -9.713 -22.545 1.00 90.62 618 ALA A C 1
ATOM 4922 O O . ALA A 1 618 ? -24.117 -9.794 -22.685 1.00 90.62 618 ALA A O 1
ATOM 4923 N N . PRO A 1 619 ? -22.052 -9.935 -23.573 1.00 91.19 619 PRO A N 1
ATOM 4924 C CA . PRO A 1 619 ? -22.519 -10.293 -24.904 1.00 91.19 619 PRO A CA 1
ATOM 4925 C C . PRO A 1 619 ? -23.309 -11.612 -24.897 1.00 91.19 619 PRO A C 1
ATOM 4927 O O . PRO A 1 619 ? -22.894 -12.625 -24.328 1.00 91.19 619 PRO A O 1
ATOM 4930 N N . GLY A 1 620 ? -24.469 -11.611 -25.555 1.00 86.12 620 GLY A N 1
ATOM 4931 C CA . GLY A 1 620 ? -25.388 -12.754 -25.592 1.00 86.12 620 GLY A CA 1
ATOM 4932 C C . GLY A 1 620 ? -26.264 -12.933 -24.342 1.00 86.12 620 GLY A C 1
ATOM 4933 O O . GLY A 1 620 ? -26.989 -13.924 -24.264 1.00 86.12 620 GLY A O 1
ATOM 4934 N N . GLY A 1 621 ? -26.227 -12.002 -23.380 1.00 85.44 621 GLY A N 1
ATOM 4935 C CA . GLY A 1 621 ? -27.194 -11.942 -22.281 1.00 85.44 621 GLY A CA 1
ATOM 4936 C C . GLY A 1 621 ? -28.606 -11.514 -22.723 1.00 85.44 621 GLY A C 1
ATOM 4937 O O . GLY A 1 621 ? -28.866 -11.251 -23.896 1.00 85.44 621 GLY A O 1
ATOM 4938 N N . SER A 1 622 ? -29.530 -11.387 -21.763 1.00 82.75 622 SER A N 1
ATOM 4939 C CA . SER A 1 622 ? -30.874 -10.803 -21.973 1.00 82.75 622 SER A CA 1
ATOM 4940 C C . SER A 1 622 ? -30.869 -9.308 -22.314 1.00 82.75 622 SER A C 1
ATOM 4942 O O . SER A 1 622 ? -31.907 -8.750 -22.677 1.00 82.75 622 SER A O 1
ATOM 4944 N N . ASP A 1 623 ? -29.710 -8.675 -22.157 1.00 83.56 623 ASP A N 1
ATOM 4945 C CA . ASP A 1 623 ? -29.490 -7.241 -22.176 1.00 83.56 623 ASP A CA 1
ATOM 4946 C C . ASP A 1 623 ? -28.445 -6.900 -23.244 1.00 83.56 623 ASP A C 1
ATOM 4948 O O . ASP A 1 623 ? -27.265 -7.207 -23.094 1.00 83.56 623 ASP A O 1
ATOM 4952 N N . GLU A 1 624 ? -28.869 -6.271 -24.342 1.00 84.31 624 GLU A N 1
ATOM 4953 C CA . GLU A 1 624 ? -27.965 -5.914 -25.448 1.00 84.31 624 GLU A CA 1
ATOM 4954 C C . GLU A 1 624 ? -27.387 -4.508 -25.246 1.00 84.31 624 GLU A C 1
ATOM 4956 O O . GLU A 1 624 ? -28.144 -3.532 -25.235 1.00 84.31 624 GLU A O 1
ATOM 4961 N N . SER A 1 625 ? -26.060 -4.372 -25.157 1.00 87.44 625 SER A N 1
ATOM 4962 C CA . SER A 1 625 ? -25.395 -3.063 -25.065 1.00 87.44 625 SER A CA 1
ATOM 4963 C C . SER A 1 625 ? -24.876 -2.519 -26.401 1.00 87.44 625 SER A C 1
ATOM 4965 O O . SER A 1 625 ? -24.286 -3.231 -27.213 1.00 87.44 625 SER A O 1
ATOM 4967 N N . ASN A 1 626 ? -25.067 -1.211 -26.593 1.00 90.88 626 ASN A N 1
ATOM 4968 C CA . ASN A 1 626 ? -24.638 -0.414 -27.742 1.00 90.88 626 ASN A CA 1
ATOM 4969 C C . ASN A 1 626 ? -23.961 0.863 -27.225 1.00 90.88 626 ASN A C 1
ATOM 4971 O O . ASN A 1 626 ? -24.638 1.775 -26.741 1.00 90.88 626 ASN A O 1
ATOM 4975 N N . LEU A 1 627 ? -22.632 0.935 -27.316 1.00 92.50 627 LEU A N 1
ATOM 4976 C CA . LEU A 1 627 ? -21.889 2.156 -27.015 1.00 92.50 627 LEU A CA 1
ATOM 4977 C C . LEU A 1 627 ? -21.892 3.071 -28.238 1.00 92.50 627 LEU A C 1
ATOM 4979 O O . LEU A 1 627 ? -21.645 2.633 -29.363 1.00 92.50 627 LEU A O 1
ATOM 4983 N N . ARG A 1 628 ? -22.136 4.360 -28.011 1.00 93.50 628 ARG A N 1
ATOM 4984 C CA . ARG A 1 628 ? -22.090 5.408 -29.033 1.00 93.50 628 ARG A CA 1
ATOM 4985 C C . ARG A 1 628 ? -21.082 6.462 -28.619 1.00 93.50 628 ARG A C 1
ATOM 4987 O O . ARG A 1 628 ? -21.370 7.270 -27.740 1.00 93.50 628 ARG A O 1
ATOM 4994 N N . ILE A 1 629 ? -19.917 6.449 -29.252 1.00 94.19 629 ILE A N 1
ATOM 4995 C CA . ILE A 1 629 ? -18.812 7.361 -28.958 1.00 94.19 629 ILE A CA 1
ATOM 4996 C C . ILE A 1 629 ? -18.784 8.430 -30.051 1.00 94.19 629 ILE A C 1
ATOM 4998 O O . ILE A 1 629 ? -18.672 8.104 -31.234 1.00 94.19 629 ILE A O 1
ATOM 5002 N N . ARG A 1 630 ? -18.900 9.706 -29.678 1.00 94.12 630 ARG A N 1
ATOM 5003 C CA . ARG A 1 630 ? -18.875 10.845 -30.608 1.00 94.12 630 ARG A CA 1
ATOM 5004 C C . ARG A 1 630 ? -17.768 11.818 -30.228 1.00 94.12 630 ARG A C 1
ATOM 5006 O O . ARG A 1 630 ? -17.712 12.258 -29.081 1.00 94.12 630 ARG A O 1
ATOM 5013 N N . CYS A 1 631 ? -16.966 12.215 -31.212 1.00 93.88 631 CYS A N 1
ATOM 5014 C CA . CYS A 1 631 ? -16.067 13.355 -31.077 1.00 93.88 631 CYS A CA 1
ATOM 5015 C C . CYS A 1 631 ? -16.869 14.667 -31.084 1.00 93.88 631 CYS A C 1
ATOM 5017 O O . CYS A 1 631 ? -17.716 14.857 -31.962 1.00 93.88 631 CYS A O 1
ATOM 5019 N N . VAL A 1 632 ? -16.632 15.545 -30.104 1.00 91.50 632 VAL A N 1
ATOM 5020 C CA . VAL A 1 632 ? -17.366 16.818 -29.927 1.00 91.50 632 VAL A CA 1
ATOM 5021 C C . VAL A 1 632 ? -16.464 18.056 -30.001 1.00 91.50 632 VAL A C 1
ATOM 5023 O O . VAL A 1 632 ? -16.871 19.145 -29.599 1.00 91.50 632 VAL A O 1
ATOM 5026 N N . ASP A 1 633 ? -15.242 17.890 -30.505 1.00 90.62 633 ASP A N 1
ATOM 5027 C CA . ASP A 1 633 ? -14.285 18.971 -30.746 1.00 90.62 633 ASP A CA 1
ATOM 5028 C C . ASP A 1 633 ? -14.260 19.419 -32.221 1.00 90.62 633 ASP A C 1
ATOM 5030 O O . ASP A 1 633 ? -14.834 18.772 -33.096 1.00 90.62 633 ASP A O 1
ATOM 5034 N N . GLU A 1 634 ? -13.578 20.535 -32.498 1.00 93.31 634 GLU A N 1
ATOM 5035 C CA . GLU A 1 634 ? -13.417 21.089 -33.860 1.00 93.31 634 GLU A CA 1
ATOM 5036 C C . GLU A 1 634 ? -12.467 20.263 -34.752 1.00 93.31 634 GLU A C 1
ATOM 5038 O O . GLU A 1 634 ? -12.408 20.460 -35.966 1.00 93.31 634 GLU A O 1
ATOM 5043 N N . GLU A 1 635 ? -11.730 19.325 -34.158 1.00 95.00 635 GLU A N 1
ATOM 5044 C CA . GLU A 1 635 ? -10.805 18.408 -34.822 1.00 95.00 635 GLU A CA 1
ATOM 5045 C C . GLU A 1 635 ? -11.211 16.953 -34.557 1.00 95.00 635 GLU A C 1
ATOM 5047 O O . GLU A 1 635 ? -11.912 16.652 -33.592 1.00 95.00 635 GLU A O 1
ATOM 5052 N N . ALA A 1 636 ? -10.771 16.031 -35.419 1.00 96.06 636 ALA A N 1
ATOM 5053 C CA . ALA A 1 636 ? -11.031 14.610 -35.219 1.00 96.06 636 ALA A CA 1
ATOM 5054 C C . ALA A 1 636 ? -10.337 14.102 -33.947 1.00 96.06 636 ALA A C 1
ATOM 5056 O O . ALA A 1 636 ? -9.193 14.454 -33.667 1.00 96.06 636 ALA A O 1
ATOM 5057 N N . CYS A 1 637 ? -11.021 13.226 -33.221 1.00 95.81 637 CYS A N 1
ATOM 5058 C CA . CYS A 1 637 ? -10.500 12.588 -32.025 1.00 95.81 637 CYS A CA 1
ATOM 5059 C C . CYS A 1 637 ? -9.543 11.474 -32.462 1.00 95.81 637 CYS A C 1
ATOM 5061 O O . CYS A 1 637 ? -9.947 10.561 -33.188 1.00 95.81 637 CYS A O 1
ATOM 5063 N N . THR A 1 638 ? -8.269 11.571 -32.087 1.00 94.69 638 THR A N 1
ATOM 5064 C CA . THR A 1 638 ? -7.219 10.610 -32.441 1.00 94.69 638 THR A CA 1
ATOM 5065 C C . THR A 1 638 ? -6.663 9.911 -31.204 1.00 94.69 638 THR A C 1
ATOM 5067 O O . THR A 1 638 ? -6.897 10.316 -30.066 1.00 94.69 638 THR A O 1
ATOM 5070 N N . ASN A 1 639 ? -5.935 8.812 -31.419 1.00 93.00 639 ASN A N 1
ATOM 5071 C CA . ASN A 1 639 ? -5.459 7.945 -30.337 1.00 93.00 639 ASN A CA 1
ATOM 5072 C C . ASN A 1 639 ? -6.593 7.493 -29.398 1.00 93.00 639 ASN A C 1
ATOM 5074 O O . ASN A 1 639 ? -6.351 7.261 -28.215 1.00 93.00 639 ASN A O 1
ATOM 5078 N N . THR A 1 640 ? -7.826 7.374 -29.910 1.00 95.44 640 THR A N 1
ATOM 5079 C CA . THR A 1 640 ? -8.955 6.966 -29.083 1.00 95.44 640 THR A CA 1
ATOM 5080 C C . THR A 1 640 ? -8.748 5.514 -28.659 1.00 95.44 640 THR A C 1
ATOM 5082 O O . THR A 1 640 ? -8.575 4.626 -29.505 1.00 95.44 640 THR A O 1
ATOM 5085 N N . ARG A 1 641 ? -8.754 5.271 -27.350 1.00 95.94 641 ARG A N 1
ATOM 5086 C CA . ARG A 1 641 ? -8.586 3.950 -26.737 1.00 95.94 641 ARG A CA 1
ATOM 5087 C C . ARG A 1 641 ? -9.690 3.669 -25.729 1.00 95.94 641 ARG A C 1
ATOM 5089 O O . ARG A 1 641 ? -10.441 4.565 -25.342 1.00 95.94 641 ARG A O 1
ATOM 5096 N N . LEU A 1 642 ? -9.779 2.408 -25.349 1.00 95.50 642 LEU A N 1
ATOM 5097 C CA . LEU A 1 642 ? -10.731 1.881 -24.396 1.00 95.50 642 LEU A CA 1
ATOM 5098 C C . LEU A 1 642 ? -9.960 1.055 -23.365 1.00 95.50 642 LEU A C 1
ATOM 5100 O O . LEU A 1 642 ? -9.259 0.122 -23.745 1.00 95.50 642 LEU A O 1
ATOM 5104 N N . GLU A 1 643 ? -10.082 1.414 -22.092 1.00 95.25 643 GLU A N 1
ATOM 5105 C CA . GLU A 1 643 ? -9.531 0.673 -20.953 1.00 95.25 643 GLU A CA 1
ATOM 5106 C C . GLU A 1 643 ? -10.715 0.064 -20.186 1.00 95.25 643 GLU A C 1
ATOM 5108 O O . GLU A 1 643 ? -11.471 0.791 -19.541 1.00 95.25 643 GLU A O 1
ATOM 5113 N N . CYS A 1 644 ? -10.931 -1.247 -20.293 1.00 95.31 644 CYS A N 1
ATOM 5114 C CA . CYS A 1 644 ? -12.031 -1.953 -19.636 1.00 95.31 644 CYS A CA 1
ATOM 5115 C C . CYS A 1 644 ? -11.541 -2.782 -18.451 1.00 95.31 644 CYS A C 1
ATOM 5117 O O . CYS A 1 644 ? -10.509 -3.428 -18.552 1.00 95.31 644 CYS A O 1
ATOM 5119 N N . ALA A 1 645 ? -12.280 -2.779 -17.345 1.00 94.94 645 ALA A N 1
ATOM 5120 C CA . ALA A 1 645 ? -11.995 -3.560 -16.150 1.00 94.94 645 ALA A CA 1
ATOM 5121 C C . ALA A 1 645 ? -13.181 -4.468 -15.798 1.00 94.94 645 ALA A C 1
ATOM 5123 O O . ALA A 1 645 ? -14.333 -4.013 -15.786 1.00 94.94 645 ALA A O 1
ATOM 5124 N N . GLU A 1 646 ? -12.888 -5.734 -15.506 1.00 94.88 646 GLU A N 1
ATOM 5125 C CA . GLU A 1 646 ? -13.833 -6.690 -14.922 1.00 94.88 646 GLU A CA 1
ATOM 5126 C C . GLU A 1 646 ? -14.132 -6.370 -13.443 1.00 94.88 646 GLU A C 1
ATOM 5128 O O . GLU A 1 646 ? -13.474 -5.534 -12.820 1.00 94.88 646 GLU A O 1
ATOM 5133 N N . ASP A 1 647 ? -15.118 -7.051 -12.849 1.00 93.31 647 ASP A N 1
ATOM 5134 C CA . ASP A 1 647 ? -15.507 -6.865 -11.440 1.00 93.31 647 ASP A CA 1
ATOM 5135 C C . ASP A 1 647 ? -14.363 -7.122 -10.440 1.00 93.31 647 ASP A C 1
ATOM 5137 O O . ASP A 1 647 ? -14.358 -6.550 -9.347 1.00 93.31 647 ASP A O 1
ATOM 5141 N N . ASP A 1 648 ? -13.371 -7.935 -10.810 1.00 92.94 648 ASP A N 1
ATOM 5142 C CA . ASP A 1 648 ? -12.173 -8.206 -10.009 1.00 92.94 648 ASP A CA 1
ATOM 5143 C C . ASP A 1 648 ? -11.008 -7.220 -10.239 1.00 92.94 648 ASP A C 1
ATOM 5145 O O . ASP A 1 648 ? -9.986 -7.321 -9.562 1.00 92.94 648 ASP A O 1
ATOM 5149 N N . GLY A 1 649 ? -11.166 -6.252 -11.149 1.00 92.62 649 GLY A N 1
ATOM 5150 C CA . GLY A 1 649 ? -10.136 -5.283 -11.533 1.00 92.62 649 GLY A CA 1
ATOM 5151 C C . GLY A 1 649 ? -9.260 -5.699 -12.722 1.00 92.62 649 GLY A C 1
ATOM 5152 O O . GLY A 1 649 ? -8.434 -4.893 -13.159 1.00 92.62 649 GLY A O 1
ATOM 5153 N N . THR A 1 650 ? -9.439 -6.903 -13.283 1.00 93.19 650 THR A N 1
ATOM 5154 C CA . THR A 1 650 ? -8.684 -7.376 -14.458 1.00 93.19 650 THR A CA 1
ATOM 5155 C C . THR A 1 650 ? -8.893 -6.441 -15.648 1.00 93.19 650 THR A C 1
ATOM 5157 O O . THR A 1 650 ? -10.026 -6.193 -16.061 1.00 93.19 650 THR A O 1
ATOM 5160 N N . LEU A 1 651 ? -7.793 -5.899 -16.186 1.00 94.00 651 LEU A N 1
ATOM 5161 C CA . LEU A 1 651 ? -7.799 -4.871 -17.227 1.00 94.00 651 LEU A CA 1
ATOM 5162 C C . LEU A 1 651 ? -7.613 -5.460 -18.632 1.00 94.00 651 LEU A C 1
ATOM 5164 O O . LEU A 1 651 ? -6.647 -6.176 -18.889 1.00 94.00 651 LEU A O 1
ATOM 5168 N N . HIS A 1 652 ? -8.460 -5.019 -19.559 1.00 95.62 652 HIS A N 1
ATOM 5169 C CA . HIS A 1 652 ? -8.396 -5.290 -20.993 1.00 95.62 652 HIS A CA 1
ATOM 5170 C C . HIS A 1 652 ? -8.344 -3.966 -21.770 1.00 95.62 652 HIS A C 1
ATOM 5172 O O . HIS A 1 652 ? -9.114 -3.046 -21.485 1.00 95.62 652 HIS A O 1
ATOM 5178 N N . GLU A 1 653 ? -7.456 -3.840 -22.760 1.00 95.81 653 GLU A N 1
ATOM 5179 C CA . GLU A 1 653 ? -7.272 -2.595 -23.525 1.00 95.81 653 GLU A CA 1
ATOM 5180 C C . GLU A 1 653 ? -7.526 -2.776 -25.026 1.00 95.81 653 GLU A C 1
ATOM 5182 O O . GLU A 1 653 ? -7.020 -3.709 -25.646 1.00 95.81 653 GLU A O 1
ATOM 5187 N N . ALA A 1 654 ? -8.224 -1.818 -25.644 1.00 96.81 654 ALA A N 1
ATOM 5188 C CA . ALA A 1 654 ? -8.458 -1.781 -27.088 1.00 96.81 654 ALA A CA 1
ATOM 5189 C C . ALA A 1 654 ? -8.168 -0.403 -27.700 1.00 96.81 654 ALA A C 1
ATOM 5191 O O . ALA A 1 654 ? -8.387 0.647 -27.091 1.00 96.81 654 ALA A O 1
ATOM 5192 N N . ARG A 1 655 ? -7.729 -0.382 -28.965 1.00 96.62 655 ARG A N 1
ATOM 5193 C CA . ARG A 1 655 ? -7.559 0.855 -29.749 1.00 96.62 655 ARG A CA 1
ATOM 5194 C C . ARG A 1 655 ? -8.732 1.040 -30.706 1.00 96.62 655 ARG A C 1
ATOM 5196 O O . ARG A 1 655 ? -8.927 0.240 -31.613 1.00 96.62 655 ARG A O 1
ATOM 5203 N N . LEU A 1 656 ? -9.467 2.138 -30.545 1.00 96.12 656 LEU A N 1
ATOM 5204 C CA . LEU A 1 656 ? -10.593 2.510 -31.410 1.00 96.12 656 LEU A CA 1
ATOM 5205 C C . LEU A 1 656 ? -10.154 3.326 -32.638 1.00 96.12 656 LEU A C 1
ATOM 5207 O O . LEU A 1 656 ? -10.902 3.432 -33.610 1.00 96.12 656 LEU A O 1
ATOM 5211 N N . GLY A 1 657 ? -8.936 3.878 -32.615 1.00 95.19 657 GLY A N 1
ATOM 5212 C CA . GLY A 1 657 ? -8.328 4.589 -33.740 1.00 95.19 657 GLY A CA 1
ATOM 5213 C C . GLY A 1 657 ? -8.705 6.071 -33.780 1.00 95.19 657 GLY A C 1
ATOM 5214 O O . GLY A 1 657 ? -8.561 6.776 -32.782 1.00 95.19 657 GLY A O 1
ATOM 5215 N N . THR A 1 658 ? -9.133 6.553 -34.949 1.00 96.94 658 THR A N 1
ATOM 5216 C CA . THR A 1 658 ? -9.593 7.935 -35.148 1.00 96.94 658 THR A CA 1
ATOM 5217 C C . THR A 1 658 ? -11.110 7.968 -35.280 1.00 96.94 658 THR A C 1
ATOM 5219 O O . THR A 1 658 ? -11.665 7.314 -36.164 1.00 96.94 658 THR A O 1
ATOM 5222 N N . ILE A 1 659 ? -11.776 8.784 -34.463 1.00 96.62 659 ILE A N 1
ATOM 5223 C CA . ILE A 1 659 ? -13.205 9.089 -34.589 1.00 96.62 659 ILE A CA 1
ATOM 5224 C C . ILE A 1 659 ? -13.343 10.454 -35.286 1.00 96.62 659 ILE A C 1
ATOM 5226 O O . ILE A 1 659 ? -12.980 11.477 -34.697 1.00 96.62 659 ILE A O 1
ATOM 5230 N N . PRO A 1 660 ? -13.847 10.511 -36.536 1.00 96.06 660 PRO A N 1
ATOM 5231 C CA . PRO A 1 660 ? -14.008 11.775 -37.248 1.00 96.06 660 PRO A CA 1
ATOM 5232 C C . PRO A 1 660 ? -15.007 12.717 -36.562 1.00 96.06 660 PRO A C 1
ATOM 5234 O O . PRO A 1 660 ? -15.948 12.268 -35.901 1.00 96.06 660 PRO A O 1
ATOM 5237 N N . ILE A 1 661 ? -14.839 14.021 -36.796 1.00 94.69 661 ILE A N 1
ATOM 5238 C CA . ILE A 1 661 ? -15.768 15.074 -36.354 1.00 94.69 661 ILE A CA 1
ATOM 5239 C C . ILE A 1 661 ? -17.196 14.718 -36.795 1.00 94.69 661 ILE A C 1
ATOM 5241 O O . ILE A 1 661 ? -17.408 14.238 -37.914 1.00 94.69 661 ILE A O 1
ATOM 5245 N N . ASP A 1 662 ? -18.169 14.923 -35.904 1.00 84.62 662 ASP A N 1
ATOM 5246 C CA . ASP A 1 662 ? -19.599 14.653 -36.123 1.00 84.62 662 ASP A CA 1
ATOM 5247 C C . ASP A 1 662 ? -19.964 13.218 -36.549 1.00 84.62 662 ASP A C 1
ATOM 5249 O O . ASP A 1 662 ? -21.101 12.944 -36.947 1.00 84.62 662 ASP A O 1
ATOM 5253 N N . ARG A 1 663 ? -19.041 12.259 -36.408 1.00 91.81 663 ARG A N 1
ATOM 5254 C CA . ARG A 1 663 ? -19.334 10.830 -36.552 1.00 91.81 663 ARG A CA 1
ATOM 5255 C C . ARG A 1 663 ? -19.509 10.171 -35.190 1.00 91.81 663 ARG A C 1
ATOM 5257 O O . ARG A 1 663 ? -18.861 10.520 -34.207 1.00 91.81 663 ARG A O 1
ATOM 5264 N N . VAL A 1 664 ? -20.406 9.190 -35.164 1.00 94.19 664 VAL A N 1
ATOM 5265 C CA . VAL A 1 664 ? -20.641 8.313 -34.019 1.00 94.19 664 VAL A CA 1
ATOM 5266 C C . VAL A 1 664 ? -20.008 6.963 -34.334 1.00 94.19 664 VAL A C 1
ATOM 5268 O O . VAL A 1 664 ? -20.414 6.301 -35.291 1.00 94.19 664 VAL A O 1
ATOM 5271 N N . ARG A 1 665 ? -19.024 6.543 -33.537 1.00 96.50 665 ARG A N 1
ATOM 5272 C CA . ARG A 1 665 ? -18.568 5.153 -33.506 1.00 96.50 665 ARG A CA 1
ATOM 5273 C C . ARG A 1 665 ? -19.563 4.366 -32.662 1.00 96.50 665 ARG A C 1
ATOM 5275 O O . ARG A 1 665 ? -19.707 4.615 -31.468 1.00 96.50 665 ARG A O 1
ATOM 5282 N N . HIS A 1 666 ? -20.266 3.447 -33.308 1.00 96.12 666 HIS A N 1
ATOM 5283 C CA . HIS A 1 666 ? -21.083 2.445 -32.635 1.00 96.12 666 HIS A CA 1
ATOM 5284 C C . HIS A 1 666 ? -20.208 1.245 -32.280 1.00 96.12 666 HIS A C 1
ATOM 5286 O O . HIS A 1 666 ? -19.387 0.871 -33.112 1.00 96.12 666 HIS A O 1
ATOM 5292 N N . LEU A 1 667 ? -20.403 0.660 -31.098 1.00 95.94 667 LEU A N 1
ATOM 5293 C CA . LEU A 1 667 ? -19.845 -0.634 -30.686 1.00 95.94 667 LEU A CA 1
ATOM 5294 C C . LEU A 1 667 ? -20.980 -1.472 -30.087 1.00 95.94 667 LEU A C 1
ATOM 5296 O O . LEU A 1 667 ? -21.670 -0.987 -29.188 1.00 95.94 667 LEU A O 1
ATOM 5300 N N . GLN A 1 668 ? -21.221 -2.682 -30.597 1.00 94.81 668 GLN A N 1
ATOM 5301 C CA . GLN A 1 668 ? -22.115 -3.647 -29.925 1.00 94.81 668 GLN A CA 1
ATOM 5302 C C . GLN A 1 668 ? -21.334 -4.455 -28.880 1.00 94.81 668 GLN A C 1
ATOM 5304 O O . GLN A 1 668 ? -20.113 -4.507 -28.956 1.00 94.81 668 GLN A O 1
ATOM 5309 N N . GLY A 1 669 ? -22.022 -5.137 -27.958 1.00 92.19 669 GLY A N 1
ATOM 5310 C CA . GLY A 1 669 ? -21.380 -6.021 -26.972 1.00 92.19 669 GLY A CA 1
ATOM 5311 C C . GLY A 1 669 ? -20.430 -7.071 -27.575 1.00 92.19 669 GLY A C 1
ATOM 5312 O O . GLY A 1 669 ? -19.317 -7.215 -27.087 1.00 92.19 669 GLY A O 1
ATOM 5313 N N . GLU A 1 670 ? -20.817 -7.754 -28.661 1.00 94.56 670 GLU A N 1
ATOM 5314 C CA . GLU A 1 670 ? -19.936 -8.738 -29.329 1.00 94.56 670 GLU A CA 1
ATOM 5315 C C . GLU A 1 670 ? -18.732 -8.064 -30.019 1.00 94.56 670 GLU A C 1
ATOM 5317 O O . GLU A 1 670 ? -17.605 -8.516 -29.867 1.00 94.56 670 GLU A O 1
ATOM 5322 N N . GLU A 1 671 ? -18.935 -6.931 -30.706 1.00 95.94 671 GLU A N 1
ATOM 5323 C CA . GLU A 1 671 ? -17.834 -6.161 -31.320 1.00 95.94 671 GLU A CA 1
ATOM 5324 C C . GLU A 1 671 ? -16.868 -5.604 -30.261 1.00 95.94 671 GLU A C 1
ATOM 5326 O O . GLU A 1 671 ? -15.666 -5.512 -30.493 1.00 95.94 671 GLU A O 1
ATOM 5331 N N . LEU A 1 672 ? -17.386 -5.232 -29.088 1.00 95.75 672 LEU A N 1
ATOM 5332 C CA . LEU A 1 672 ? -16.572 -4.832 -27.949 1.00 95.75 672 LEU A CA 1
ATOM 5333 C C . LEU A 1 672 ? -15.731 -6.009 -27.440 1.00 95.75 672 LEU A C 1
ATOM 5335 O O . LEU A 1 672 ? -14.533 -5.828 -27.261 1.00 95.75 672 LEU A O 1
ATOM 5339 N N . ALA A 1 673 ? -16.328 -7.193 -27.268 1.00 96.25 673 ALA A N 1
ATOM 5340 C CA . ALA A 1 673 ? -15.618 -8.398 -26.838 1.00 96.25 673 ALA A CA 1
ATOM 5341 C C . ALA A 1 673 ? -14.491 -8.799 -27.807 1.00 96.25 673 ALA A C 1
ATOM 5343 O O . ALA A 1 673 ? -13.384 -9.101 -27.369 1.00 96.25 673 ALA A O 1
ATOM 5344 N N . GLU A 1 674 ? -14.740 -8.721 -29.119 1.00 96.62 674 GLU A N 1
ATOM 5345 C CA . GLU A 1 674 ? -13.711 -8.917 -30.152 1.00 96.62 674 GLU A CA 1
ATOM 5346 C C . GLU A 1 674 ? -12.594 -7.858 -30.079 1.00 96.62 674 GLU A C 1
ATOM 5348 O O . GLU A 1 674 ? -11.426 -8.179 -30.282 1.00 96.62 674 GLU A O 1
ATOM 5353 N N . LEU A 1 675 ? -12.925 -6.594 -29.784 1.00 96.81 675 LEU A N 1
ATOM 5354 C CA . LEU A 1 675 ? -11.944 -5.504 -29.709 1.00 96.81 675 LEU A CA 1
ATOM 5355 C C . LEU A 1 675 ? -11.013 -5.593 -28.496 1.00 96.81 675 LEU A C 1
ATOM 5357 O O . LEU A 1 675 ? -9.862 -5.173 -28.615 1.00 96.81 675 LEU A O 1
ATOM 5361 N N . ILE A 1 676 ? -11.506 -6.083 -27.354 1.00 96.31 676 ILE A N 1
ATOM 5362 C CA . ILE A 1 676 ? -10.718 -6.264 -26.120 1.00 96.31 676 ILE A CA 1
ATOM 5363 C C . ILE A 1 676 ? -10.115 -7.677 -25.987 1.00 96.31 676 ILE A C 1
ATOM 5365 O O . ILE A 1 676 ? -9.473 -7.952 -24.981 1.00 96.31 676 ILE A O 1
ATOM 5369 N N . ASP A 1 677 ? -10.332 -8.558 -26.974 1.00 96.56 677 ASP A N 1
ATOM 5370 C CA . ASP A 1 677 ? -9.947 -9.986 -26.976 1.00 96.56 677 ASP A CA 1
ATOM 5371 C C . ASP A 1 677 ? -10.426 -10.762 -25.726 1.00 96.56 677 ASP A C 1
ATOM 5373 O O . ASP A 1 677 ? -9.766 -11.671 -25.222 1.00 96.56 677 ASP A O 1
ATOM 5377 N N . HIS A 1 678 ? -11.592 -10.383 -25.192 1.00 95.81 678 HIS A N 1
ATOM 5378 C CA . HIS A 1 678 ? -12.129 -10.928 -23.947 1.00 95.81 678 HIS A CA 1
ATOM 5379 C C . HIS A 1 678 ? -13.666 -10.888 -23.909 1.00 95.81 678 HIS A C 1
ATOM 5381 O O . HIS A 1 678 ? -14.301 -9.913 -24.313 1.00 95.81 678 HIS A O 1
ATOM 5387 N N . ARG A 1 679 ? -14.279 -11.948 -23.365 1.00 95.00 679 ARG A N 1
ATOM 5388 C CA . ARG A 1 679 ? -15.735 -12.112 -23.243 1.00 95.00 679 ARG A CA 1
ATOM 5389 C C . ARG A 1 679 ? -16.110 -12.336 -21.774 1.00 95.00 679 ARG A C 1
ATOM 5391 O O . ARG A 1 679 ? -15.818 -13.393 -21.226 1.00 95.00 679 ARG A O 1
ATOM 5398 N N . TRP A 1 680 ? -16.768 -11.344 -21.180 1.00 93.50 680 TRP A N 1
ATOM 5399 C CA . TRP A 1 680 ? -17.131 -11.296 -19.760 1.00 93.50 680 TRP A CA 1
ATOM 5400 C C . TRP A 1 680 ? -18.543 -11.842 -19.494 1.00 93.50 680 TRP A C 1
ATOM 5402 O O . TRP A 1 680 ? -19.315 -12.085 -20.425 1.00 93.50 680 TRP A O 1
ATOM 5412 N N . GLU A 1 681 ? -18.906 -11.984 -18.215 1.00 88.12 681 GLU A N 1
ATOM 5413 C CA . GLU A 1 681 ? -20.231 -12.438 -17.766 1.00 88.12 681 GLU A CA 1
ATOM 5414 C C . GLU A 1 681 ? -21.014 -11.365 -16.973 1.00 88.12 681 GLU A C 1
ATOM 5416 O O . GLU A 1 681 ? -20.472 -10.375 -16.476 1.00 88.12 681 GLU A O 1
ATOM 5421 N N . GLY A 1 682 ? -22.336 -11.548 -16.865 1.00 78.12 682 GLY A N 1
ATOM 5422 C CA . GLY A 1 682 ? -23.223 -10.699 -16.060 1.00 78.12 682 GLY A CA 1
ATOM 5423 C C . GLY A 1 682 ? -23.255 -9.223 -16.483 1.00 78.12 682 GLY A C 1
ATOM 5424 O O . GLY A 1 682 ? -23.411 -8.899 -17.657 1.00 78.12 682 GLY A O 1
ATOM 5425 N N . LEU A 1 683 ? -23.137 -8.320 -15.505 1.00 66.56 683 LEU A N 1
ATOM 5426 C CA . LEU A 1 683 ? -22.973 -6.869 -15.707 1.00 66.56 683 LEU A CA 1
ATOM 5427 C C . LEU A 1 683 ? -21.490 -6.443 -15.718 1.00 66.56 683 LEU A C 1
ATOM 5429 O O . LEU A 1 683 ? -21.206 -5.246 -15.636 1.00 66.56 683 LEU A O 1
ATOM 5433 N N . GLY A 1 684 ? -20.580 -7.426 -15.754 1.00 76.12 684 GLY A N 1
ATOM 5434 C CA . GLY A 1 684 ? -19.271 -7.392 -15.102 1.00 76.12 684 GLY A CA 1
ATOM 5435 C C . GLY A 1 684 ? -18.193 -6.509 -15.718 1.00 76.12 684 GLY A C 1
ATOM 5436 O O . GLY A 1 684 ? -17.149 -6.364 -15.095 1.00 76.12 684 GLY A O 1
ATOM 5437 N N . LEU A 1 685 ? -18.421 -5.895 -16.881 1.00 91.06 685 LEU A N 1
ATOM 5438 C CA . LEU A 1 685 ? -17.434 -5.018 -17.508 1.00 91.06 685 LEU A CA 1
ATOM 5439 C C . LEU A 1 685 ? -17.758 -3.549 -17.245 1.00 91.06 685 LEU A C 1
ATOM 5441 O O . LEU A 1 685 ? -18.860 -3.071 -17.520 1.00 91.06 685 LEU A O 1
ATOM 5445 N N . SER A 1 686 ? -16.769 -2.817 -16.756 1.00 92.12 686 SER A N 1
ATOM 5446 C CA . SER A 1 686 ? -16.739 -1.357 -16.743 1.00 92.12 686 SER A CA 1
ATOM 5447 C C . SER A 1 686 ? -15.666 -0.875 -17.719 1.00 92.12 686 SER A C 1
ATOM 5449 O O . SER A 1 686 ? -14.697 -1.588 -17.950 1.00 92.12 686 SER A O 1
ATOM 5451 N N . CYS A 1 687 ? -15.798 0.307 -18.316 1.00 93.19 687 CYS A N 1
ATOM 5452 C CA . CYS A 1 687 ? -14.783 0.828 -19.238 1.00 93.19 687 CYS A CA 1
ATOM 5453 C C . CYS A 1 687 ? -14.528 2.321 -19.051 1.00 93.19 687 CYS A C 1
ATOM 5455 O O . CYS A 1 687 ? -15.338 3.045 -18.482 1.00 93.19 687 CYS A O 1
ATOM 5457 N N . GLU A 1 688 ? -13.387 2.785 -19.538 1.00 92.69 688 GLU A N 1
ATOM 5458 C CA . GLU A 1 688 ? -13.025 4.186 -19.695 1.00 92.69 688 GLU A CA 1
ATOM 5459 C C . GLU A 1 688 ? -12.668 4.401 -21.171 1.00 92.69 688 GLU A C 1
ATOM 5461 O O . GLU A 1 688 ? -11.739 3.785 -21.697 1.00 92.69 688 GLU A O 1
ATOM 5466 N N . VAL A 1 689 ? -13.432 5.238 -21.876 1.00 94.06 689 VAL A N 1
ATOM 5467 C CA . VAL A 1 689 ? -13.059 5.687 -23.225 1.00 94.06 689 VAL A CA 1
ATOM 5468 C C . VAL A 1 689 ? -12.155 6.897 -23.064 1.00 94.06 689 VAL A C 1
ATOM 5470 O O . VAL A 1 689 ? -12.563 7.849 -22.410 1.00 94.06 689 VAL A O 1
ATOM 5473 N N . GLN A 1 690 ? -10.981 6.910 -23.688 1.00 94.56 690 GLN A N 1
ATOM 5474 C CA . GLN A 1 690 ? -10.064 8.054 -23.673 1.00 94.56 690 GLN A CA 1
ATOM 5475 C C . GLN A 1 690 ? -9.757 8.529 -25.092 1.00 94.56 690 GLN A C 1
ATOM 5477 O O . GLN A 1 690 ? -9.654 7.716 -26.011 1.00 94.56 690 GLN A O 1
ATOM 5482 N N . SER A 1 691 ? -9.541 9.833 -25.270 1.00 94.69 691 SER A N 1
ATOM 5483 C CA . SER A 1 691 ? -9.010 10.423 -26.503 1.00 94.69 691 SER A CA 1
ATOM 5484 C C . SER A 1 691 ? -8.168 11.669 -26.216 1.00 94.69 691 SER A C 1
ATOM 5486 O O . SER A 1 691 ? -8.228 12.258 -25.142 1.00 94.69 691 SER A O 1
ATOM 5488 N N . ASP A 1 692 ? -7.400 12.110 -27.206 1.00 93.19 692 ASP A N 1
ATOM 5489 C CA . ASP A 1 692 ? -6.670 13.389 -27.222 1.00 93.19 692 ASP A CA 1
ATOM 5490 C C . ASP A 1 692 ? -7.547 14.666 -27.277 1.00 93.19 692 ASP A C 1
ATOM 5492 O O . ASP A 1 692 ? -7.032 15.781 -27.161 1.00 93.19 692 ASP A O 1
ATOM 5496 N N . ARG A 1 693 ? -8.858 14.518 -27.502 1.00 93.62 693 ARG A N 1
ATOM 5497 C CA . ARG A 1 693 ? -9.856 15.577 -27.734 1.00 93.62 693 ARG A CA 1
ATOM 5498 C C . ARG A 1 693 ? -11.182 15.202 -27.080 1.00 93.62 693 ARG A C 1
ATOM 5500 O O . ARG A 1 693 ? -11.418 14.031 -26.789 1.00 93.62 693 ARG A O 1
ATOM 5507 N N . ARG A 1 694 ? -12.069 16.181 -26.869 1.00 91.75 694 ARG A N 1
ATOM 5508 C CA . ARG A 1 694 ? -13.330 15.952 -26.148 1.00 91.75 694 ARG A CA 1
ATOM 5509 C C . ARG A 1 694 ? -14.232 14.955 -26.870 1.00 91.75 694 ARG A C 1
ATOM 5511 O O . ARG A 1 694 ? -14.545 15.102 -28.055 1.00 91.75 694 ARG A O 1
ATOM 5518 N N . ILE A 1 695 ? -14.716 13.985 -26.105 1.00 92.88 695 ILE A N 1
ATOM 5519 C CA . ILE A 1 695 ? -15.648 12.949 -26.547 1.00 92.88 695 ILE A CA 1
ATOM 5520 C C . ILE A 1 695 ? -16.915 12.959 -25.689 1.00 92.88 695 ILE A C 1
ATOM 5522 O O . ILE A 1 695 ? -16.942 13.441 -24.561 1.00 92.88 695 ILE A O 1
ATOM 5526 N N . THR A 1 696 ? -17.984 12.396 -26.234 1.00 90.12 696 THR A N 1
ATOM 5527 C CA . THR A 1 696 ? -19.182 12.017 -25.477 1.00 90.12 696 THR A CA 1
ATOM 5528 C C . THR A 1 696 ? -19.455 10.546 -25.715 1.00 90.12 696 THR A C 1
ATOM 5530 O O . THR A 1 696 ? -19.238 10.048 -26.825 1.00 90.12 696 THR A O 1
ATOM 5533 N N . VAL A 1 697 ? -19.921 9.851 -24.680 1.00 89.75 697 VAL A N 1
ATOM 5534 C CA . VAL A 1 697 ? -20.247 8.428 -24.766 1.00 89.75 697 VAL A CA 1
ATOM 5535 C C . VAL A 1 697 ? -21.655 8.206 -24.248 1.00 89.75 697 VAL A C 1
ATOM 5537 O O . VAL A 1 697 ? -22.001 8.606 -23.141 1.00 89.75 697 VAL A O 1
ATOM 5540 N N . GLN A 1 698 ? -22.473 7.553 -25.065 1.00 86.69 698 GLN A N 1
ATOM 5541 C CA . GLN A 1 698 ? -23.798 7.098 -24.679 1.00 86.69 698 GLN A CA 1
ATOM 5542 C C . GLN A 1 698 ? -23.805 5.569 -24.691 1.00 86.69 698 GLN A C 1
ATOM 5544 O O . GLN A 1 698 ? -23.813 4.957 -25.759 1.00 86.69 698 GLN A O 1
ATOM 5549 N N . ALA A 1 699 ? -23.794 4.961 -23.507 1.00 85.94 699 ALA A N 1
ATOM 5550 C CA . ALA A 1 699 ? -24.052 3.538 -23.338 1.00 85.94 699 ALA A CA 1
ATOM 5551 C C . ALA A 1 699 ? -25.570 3.310 -23.319 1.00 85.94 699 ALA A C 1
ATOM 5553 O O . ALA A 1 699 ? -26.271 3.839 -22.457 1.00 85.94 699 ALA A O 1
ATOM 5554 N N . LEU A 1 700 ? -26.082 2.552 -24.285 1.00 84.31 700 LEU A N 1
ATOM 5555 C CA . LEU A 1 700 ? -27.483 2.146 -24.341 1.00 84.31 700 LEU A CA 1
ATOM 5556 C C . LEU A 1 700 ? -27.581 0.649 -24.073 1.00 84.31 700 LEU A C 1
ATOM 5558 O O . LEU A 1 700 ? -26.911 -0.115 -24.762 1.00 84.31 700 LEU A O 1
ATOM 5562 N N . THR A 1 701 ? -28.446 0.233 -23.151 1.00 82.56 701 THR A N 1
ATOM 5563 C CA . THR A 1 701 ? -28.803 -1.182 -22.974 1.00 82.56 701 THR A CA 1
ATOM 5564 C C . THR A 1 701 ? -30.253 -1.396 -23.366 1.00 82.56 701 THR A C 1
ATOM 5566 O O . THR A 1 701 ? -31.130 -0.619 -22.992 1.00 82.56 701 THR A O 1
ATOM 5569 N N . ARG A 1 702 ? -30.523 -2.456 -24.124 1.00 80.62 702 ARG A N 1
ATOM 5570 C CA . ARG A 1 702 ? -31.879 -2.930 -24.377 1.00 80.62 702 ARG A CA 1
ATOM 5571 C C . ARG A 1 702 ? -32.204 -4.076 -23.424 1.00 80.62 702 ARG A C 1
ATOM 5573 O O . ARG A 1 702 ? -31.770 -5.195 -23.667 1.00 80.62 702 ARG A O 1
ATOM 5580 N N . THR A 1 703 ? -33.034 -3.805 -22.422 1.00 76.69 703 THR A N 1
ATOM 5581 C CA . THR A 1 703 ? -33.578 -4.811 -21.498 1.00 76.69 703 THR A CA 1
ATOM 5582 C C . THR A 1 703 ? -34.975 -5.215 -21.949 1.00 76.69 703 THR A C 1
ATOM 5584 O O . THR A 1 703 ? -35.856 -4.363 -22.064 1.00 76.69 703 THR A O 1
ATOM 5587 N N . ALA A 1 704 ? -35.194 -6.502 -22.238 1.00 77.00 704 ALA A N 1
ATOM 5588 C CA . ALA A 1 704 ? -36.503 -7.045 -22.640 1.00 77.00 704 ALA A CA 1
ATOM 5589 C C . ALA A 1 704 ? -37.202 -6.264 -23.790 1.00 77.00 704 ALA A C 1
ATOM 5591 O O . ALA A 1 704 ? -38.426 -6.156 -23.849 1.00 77.00 704 ALA A O 1
ATOM 5592 N N . GLY A 1 705 ? -36.420 -5.688 -24.713 1.00 71.06 705 GLY A N 1
ATOM 5593 C CA . GLY A 1 705 ? -36.913 -4.869 -25.832 1.00 71.06 705 GLY A CA 1
ATOM 5594 C C . GLY A 1 705 ? -37.054 -3.365 -25.548 1.00 71.06 705 GLY A C 1
ATOM 5595 O O . GLY A 1 705 ? -37.146 -2.586 -26.499 1.00 71.06 705 GLY A O 1
ATOM 5596 N N . ILE A 1 706 ? -37.001 -2.933 -24.285 1.00 71.88 706 ILE A N 1
ATOM 5597 C CA . ILE A 1 706 ? -37.036 -1.520 -23.882 1.00 71.88 706 ILE A CA 1
ATOM 5598 C C . ILE A 1 706 ? -35.618 -0.945 -23.934 1.00 71.88 706 ILE A C 1
ATOM 5600 O O . ILE A 1 706 ? -34.680 -1.542 -23.416 1.00 71.88 706 ILE A O 1
ATOM 5604 N N . LEU A 1 707 ? -35.452 0.217 -24.572 1.00 68.19 707 LEU A N 1
ATOM 5605 C CA . LEU A 1 707 ? -34.164 0.906 -24.676 1.00 68.19 707 LEU A CA 1
ATOM 5606 C C . LEU A 1 707 ? -33.939 1.822 -23.463 1.00 68.19 707 LEU A C 1
ATOM 5608 O O . LEU A 1 707 ? -34.697 2.769 -23.255 1.00 68.19 707 LEU A O 1
ATOM 5612 N N . VAL A 1 708 ? -32.871 1.561 -22.716 1.00 65.94 708 VAL A N 1
ATOM 5613 C CA . VAL A 1 708 ? -32.436 2.285 -21.515 1.00 65.94 708 VAL A CA 1
ATOM 5614 C C . VAL A 1 708 ? -31.102 2.985 -21.804 1.00 65.94 708 VAL A C 1
ATOM 5616 O O . VAL A 1 708 ? -30.317 2.531 -22.639 1.00 65.94 708 VAL A O 1
ATOM 5619 N N . ASN A 1 709 ? -30.860 4.127 -21.160 1.00 61.81 709 ASN A N 1
ATOM 5620 C CA . ASN A 1 709 ? -29.644 4.930 -21.301 1.00 61.81 709 ASN A CA 1
ATOM 5621 C C . ASN A 1 709 ? -28.861 4.886 -19.977 1.00 61.81 709 ASN A C 1
ATOM 5623 O O . ASN A 1 709 ? -29.450 5.134 -18.932 1.00 61.81 709 ASN A O 1
ATOM 5627 N N . ASN A 1 710 ? -27.565 4.559 -20.015 1.00 55.09 710 ASN A N 1
ATOM 5628 C CA . ASN A 1 710 ? -26.820 4.089 -18.832 1.00 55.09 710 ASN A CA 1
ATOM 5629 C C . ASN A 1 710 ? -25.709 5.031 -18.329 1.00 55.09 710 ASN A C 1
ATOM 5631 O O . ASN A 1 710 ? -24.940 4.658 -17.446 1.00 55.09 710 ASN A O 1
ATOM 5635 N N . GLY A 1 711 ? -25.567 6.233 -18.889 1.00 46.59 711 GLY A N 1
ATOM 5636 C CA . GLY A 1 711 ? -24.704 7.249 -18.277 1.00 46.59 711 GLY A CA 1
ATOM 5637 C C . GLY A 1 711 ? -25.472 8.052 -17.225 1.00 46.59 711 GLY A C 1
ATOM 5638 O O . GLY A 1 711 ? -26.435 8.712 -17.601 1.00 46.59 711 GLY A O 1
ATOM 5639 N N . ILE A 1 712 ? -25.050 8.035 -15.956 1.00 55.56 712 ILE A N 1
ATOM 5640 C CA . ILE A 1 712 ? -24.491 9.214 -15.255 1.00 55.56 712 ILE A CA 1
ATOM 5641 C C . ILE A 1 712 ? -23.387 8.714 -14.324 1.00 55.56 712 ILE A C 1
ATOM 5643 O O . ILE A 1 712 ? -23.490 7.615 -13.786 1.00 55.56 712 ILE A O 1
ATOM 5647 N N . SER A 1 713 ? -22.438 9.590 -14.014 1.00 41.00 713 SER A N 1
ATOM 5648 C CA . SER A 1 713 ? -21.817 9.638 -12.693 1.00 41.00 713 SER A CA 1
ATOM 5649 C C . SER A 1 713 ? -22.126 10.996 -12.049 1.00 41.00 713 SER A C 1
ATOM 5651 O O . SER A 1 713 ? -22.200 12.020 -12.732 1.00 41.00 713 SER A O 1
ATOM 5653 N N . ASN A 1 714 ? -22.351 11.016 -10.733 1.00 36.19 714 ASN A N 1
ATOM 5654 C CA . ASN A 1 714 ? -22.578 12.257 -9.991 1.00 36.19 714 ASN A CA 1
ATOM 5655 C C . ASN A 1 714 ? -21.245 12.990 -9.771 1.00 36.19 714 ASN A C 1
ATOM 5657 O O . ASN A 1 714 ? -20.619 12.843 -8.725 1.00 36.19 714 ASN A O 1
ATOM 5661 N N . SER A 1 715 ? -20.824 13.805 -10.736 1.00 39.41 715 SER A N 1
ATOM 5662 C CA . SER A 1 715 ? -19.897 14.909 -10.471 1.00 39.41 715 SER A CA 1
ATOM 5663 C C . SER A 1 715 ? -20.670 16.225 -10.483 1.00 39.41 715 SER A C 1
ATOM 5665 O O . SER A 1 715 ? -21.107 16.674 -11.546 1.00 39.41 715 SER A O 1
ATOM 5667 N N . GLU A 1 716 ? -20.830 16.845 -9.311 1.00 32.50 716 GLU A N 1
ATOM 5668 C CA . GLU A 1 716 ? -21.107 18.285 -9.243 1.00 32.50 716 GLU A CA 1
ATOM 5669 C C . GLU A 1 716 ? -19.956 19.071 -9.919 1.00 32.50 716 GLU A C 1
ATOM 5671 O O . GLU A 1 716 ? -18.833 18.556 -9.981 1.00 32.50 716 GLU A O 1
ATOM 5676 N N . PRO A 1 717 ? -20.235 20.262 -10.485 1.00 31.70 717 PRO A N 1
ATOM 5677 C CA . PRO A 1 717 ? -19.251 21.078 -11.207 1.00 31.70 717 PRO A CA 1
ATOM 5678 C C . PRO A 1 717 ? -18.171 21.719 -10.317 1.00 31.70 717 PRO A C 1
ATOM 5680 O O . PRO A 1 717 ? -18.486 22.075 -9.160 1.00 31.70 717 PRO A O 1
#

pLDDT: mean 73.79, std 18.64, range [29.12, 98.38]

Radius of gyration: 33.15 Å; chains: 1; bounding box: 82×56×141 Å

Foldseek 3Di:
DDDDDDDDDDVVVVVVVVVVPPPDQDKDKDFFFLQLQDQQAAEEEEEDAEPADPVNQVVLLVVVCVVVVVPCPLHRYHGYYLYDDYPHDQLRLVQLLVLLCVQVVHPPLQVCVLVVHDDPPAPCVPQDPVVVCVNNVCSVVDDDDYDDVVSLVSLLVVQVVSLQVQHAYEYEAFHSRLSSNQSSQVVVCVVAVLCLQRYFYEAELHQDPPQRGPPVVDRDHRHYAHEQQQQSQVNSCSSNVSGDHHDFHQDPDDPDQQAPPRCGGCCRNQQDPDPVDDGGPNNVSSVVVVVCSLQLHEGRDHPPPSFQKKKWKAFPQQQVLLQFQFWWWFDFPDPDDQDTPTQDPDDDRHHADQSDPRSGDDGGRMDGDRLDGDSPDWGKTQGWGDGHDDPPDPVSQVRRAQIKIWIGRHQWIFIFGCRGDDDDDDDDTFRQWMWIWDQDPVRIIMIIIGGDLRPDPVDDGDGDTDGDDPDPDPDDPDPPPFDQQDKFWFAFAPPDLKKKKKKKFFQAQQAWWKKKKWKAQPPDRDIFIFTQPDTFGHRAMDIQINVSVCVGRNGPPPSGIMMIGIGTNGDMFMWMWIADSVFDTAIDDDWDWWDWDFDCPDPDRQIKTKDKFSWDAFPPDLKKKKKKKAFPDPFKWAQKKKWKAFNNRDTFIFTPGIHGHPDIDIAINVNVCVRRVHTDHGRTMMMMIITSGIMTMWMWMQHPNDIYTHDDTDDDD